Protein AF-F3ZS48-F1 (afdb_monomer)

Organism: NCBI:txid679937

Nearest PDB structures (foldseek):
  3hq1-assembly1_A  TM=7.621E-01  e=1.235E+00  Mycobacterium tuberculosis H37Rv
  4v6a-assembly2_CV  TM=2.538E-01  e=5.075E-01  Thermus thermophilus HB8
  1sr9-assembly1_B  TM=3.326E-01  e=1.724E+00  Mycobacterium tuberculosis
  3hpz-assembly1_A  TM=3.183E-01  e=1.543E+00  Mycobacterium tuberculosis H37Rv
  2nlk-assembly1_A  TM=3.815E-01  e=5.859E+00  Homo sapiens

Solvent-accessible surface area (backbone atoms only — not comparable to full-atom values): 26608 Å² total; per-residue (Å²): 139,86,86,79,87,80,86,82,86,85,83,86,83,85,84,85,84,88,83,88,84,86,86,84,91,86,86,90,88,89,88,87,89,82,90,82,90,82,84,90,77,85,80,76,80,77,82,80,85,49,54,68,51,50,39,62,70,48,62,63,58,47,80,38,43,61,70,60,48,51,56,41,44,73,70,54,50,66,78,43,80,43,97,92,37,45,36,29,44,78,47,71,43,82,75,50,73,37,54,68,74,10,31,37,29,35,40,40,32,31,31,49,76,83,43,80,49,77,50,75,36,70,47,73,68,25,33,52,52,51,54,66,62,35,41,6,34,44,29,40,60,44,76,66,51,57,68,75,53,49,41,63,69,53,76,62,56,49,60,74,70,61,50,72,79,48,57,70,66,74,35,71,75,58,44,56,76,44,36,43,51,33,21,35,37,99,88,65,56,72,40,72,62,48,80,72,58,50,73,46,50,45,80,42,78,75,47,73,56,98,50,22,44,32,29,36,40,27,28,84,85,30,54,26,78,48,65,28,70,42,83,44,59,65,52,59,28,58,46,59,54,53,44,69,31,60,74,60,36,42,73,27,31,57,59,31,46,62,77,44,36,92,78,40,52,74,60,44,40,39,62,61,68,88,53,39,41,78,43,81,44,81,94,43,66,48,76,37,60,87,76,49,30,41,34,34,30,34,38,36,22,38,48,92,76,63,47,76,73,46,69,37,78,45,78,46,66,63,35,40,58,77,70,51,44,56,70,47,45,43,62,41,60,31,70,66,28,28,52,51,51,25,52,52,40,71,77,45,80,57,71,89,50,46,64,59,52,55,50,78,41,30,81,63,53,59,72,39,38,43,35,24,31,60,90,81,57,55,47,44,43,83,41,81,42,84,50,96,94,50,74,41,55,25,45,30,52,53,84,86,54,58,75,89,77,52,40,59,47,31,42,59,62,38,61,42,70,75,49,73,46,79,56,91,41,26,38,38,38,32,36,30,47,43,26,36,53,94,33,81,40,89,76,24,61,50,71,39,58,33,60,70,41,51,81,135

Structure (mmCIF, N/CA/C/O backbone):
data_AF-F3ZS48-F1
#
_entry.id   AF-F3ZS48-F1
#
loop_
_atom_site.group_PDB
_atom_site.id
_atom_site.type_symbol
_atom_site.label_atom_id
_atom_site.label_alt_id
_atom_site.label_comp_id
_atom_site.label_asym_id
_atom_site.label_entity_id
_atom_site.label_seq_id
_atom_site.pdbx_PDB_ins_code
_atom_site.Cartn_x
_atom_site.Cartn_y
_atom_site.Cartn_z
_atom_site.occupancy
_atom_site.B_iso_or_equiv
_atom_site.auth_seq_id
_atom_site.auth_comp_id
_atom_site.auth_asym_id
_atom_site.auth_atom_id
_atom_site.pdbx_PDB_model_num
ATOM 1 N N . MET A 1 1 ? 0.118 19.690 -1.221 1.00 31.53 1 MET A N 1
ATOM 2 C CA . MET A 1 1 ? 0.769 20.758 -2.018 1.00 31.53 1 MET A CA 1
ATOM 3 C C . MET A 1 1 ? 1.796 20.133 -2.959 1.00 31.53 1 MET A C 1
ATOM 5 O O . MET A 1 1 ? 2.860 19.743 -2.507 1.00 31.53 1 MET A O 1
ATOM 9 N N . LYS A 1 2 ? 1.468 19.966 -4.247 1.00 26.34 2 LYS A N 1
ATOM 10 C CA . LYS A 1 2 ? 2.378 19.413 -5.267 1.00 26.34 2 LYS A CA 1
ATOM 11 C C . LYS A 1 2 ? 2.937 20.571 -6.101 1.00 26.34 2 LYS A C 1
ATOM 13 O O . LYS A 1 2 ? 2.201 21.160 -6.886 1.00 26.34 2 LYS A O 1
ATOM 18 N N . ARG A 1 3 ? 4.212 20.924 -5.911 1.00 24.83 3 ARG A N 1
ATOM 19 C CA . ARG A 1 3 ? 4.934 21.870 -6.778 1.00 24.83 3 ARG A CA 1
ATOM 20 C C . ARG A 1 3 ? 5.416 21.110 -8.014 1.00 24.83 3 ARG A C 1
ATOM 22 O O . ARG A 1 3 ? 6.333 20.305 -7.919 1.00 24.83 3 ARG A O 1
ATOM 29 N N . ARG A 1 4 ? 4.766 21.343 -9.156 1.00 27.58 4 ARG A N 1
ATOM 30 C CA . ARG A 1 4 ? 5.258 20.938 -10.478 1.00 27.58 4 ARG A CA 1
ATOM 31 C C . ARG A 1 4 ? 6.190 22.037 -10.983 1.00 27.58 4 ARG A C 1
ATOM 33 O O . ARG A 1 4 ? 5.780 23.191 -11.065 1.00 27.58 4 ARG A O 1
ATOM 40 N N . LEU A 1 5 ? 7.439 21.679 -11.258 1.00 25.98 5 LEU A N 1
ATOM 41 C CA . LEU A 1 5 ? 8.436 22.559 -11.854 1.00 25.98 5 LEU A CA 1
ATOM 42 C C . LEU A 1 5 ? 8.343 22.391 -13.377 1.00 25.98 5 LEU A C 1
ATOM 44 O O . LEU A 1 5 ? 8.798 21.389 -13.918 1.00 25.98 5 LEU A O 1
ATOM 48 N N . SER A 1 6 ? 7.689 23.337 -14.048 1.00 27.84 6 SER A N 1
ATOM 49 C CA . SER A 1 6 ? 7.644 23.411 -15.510 1.00 27.84 6 SER A CA 1
ATOM 50 C C . SER A 1 6 ? 8.806 24.280 -15.987 1.00 27.84 6 SER A C 1
ATOM 52 O O . SER A 1 6 ? 8.853 25.466 -15.667 1.00 27.84 6 SER A O 1
ATOM 54 N N . ILE A 1 7 ? 9.747 23.701 -16.732 1.00 28.42 7 ILE A N 1
ATOM 55 C CA . ILE A 1 7 ? 10.817 24.446 -17.406 1.00 28.42 7 ILE A CA 1
ATOM 56 C C . ILE A 1 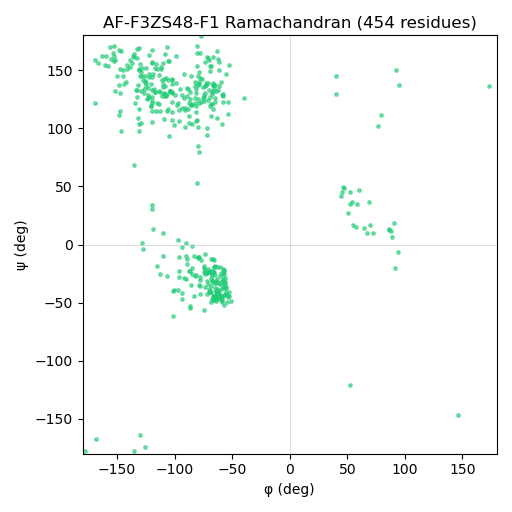7 ? 10.283 24.870 -18.777 1.00 28.42 7 ILE A C 1
ATOM 58 O O . ILE A 1 7 ? 10.029 24.035 -19.641 1.00 28.42 7 ILE A O 1
ATOM 62 N N . LEU A 1 8 ? 10.071 26.176 -18.938 1.00 26.36 8 LEU A N 1
ATOM 63 C CA . LEU A 1 8 ? 9.679 26.837 -20.180 1.00 26.36 8 LEU A CA 1
ATOM 64 C C . LEU A 1 8 ? 10.959 27.310 -20.888 1.00 26.36 8 LEU A C 1
ATOM 66 O O . LEU A 1 8 ? 11.693 28.128 -20.335 1.00 26.36 8 LEU A O 1
ATOM 70 N N . MET A 1 9 ? 11.241 26.792 -22.083 1.00 27.12 9 MET A N 1
ATOM 71 C CA . MET A 1 9 ? 12.363 27.232 -22.922 1.00 27.12 9 MET A CA 1
ATOM 72 C C . MET A 1 9 ? 11.843 28.260 -23.935 1.00 27.12 9 MET A C 1
ATOM 74 O O . MET A 1 9 ? 10.962 27.968 -24.741 1.00 27.12 9 MET A O 1
ATOM 78 N N . LEU A 1 10 ? 12.349 29.487 -23.814 1.00 25.86 10 LEU A N 1
ATOM 79 C CA . LEU A 1 10 ? 11.962 30.681 -24.561 1.00 25.86 10 LEU A CA 1
ATOM 80 C C . LEU A 1 10 ? 12.839 30.787 -25.823 1.00 25.86 10 LEU A C 1
ATOM 82 O O . LEU A 1 10 ? 14.053 30.934 -25.703 1.00 25.86 10 LEU A O 1
ATOM 86 N N . ILE A 1 11 ? 12.249 30.727 -27.021 1.00 28.80 11 ILE A N 1
ATOM 87 C CA . ILE A 1 11 ? 12.956 30.972 -28.290 1.00 28.80 11 ILE A CA 1
ATOM 88 C C . ILE A 1 11 ? 12.606 32.385 -28.769 1.00 28.80 11 ILE A C 1
ATOM 90 O O . ILE A 1 11 ? 11.456 32.675 -29.096 1.00 28.80 11 ILE A O 1
ATOM 94 N N . CYS A 1 12 ? 13.602 33.272 -28.787 1.00 26.92 12 CYS A N 1
ATOM 95 C CA . CYS A 1 12 ? 13.498 34.617 -29.347 1.00 26.92 12 CYS A CA 1
ATOM 96 C C . CYS A 1 12 ? 13.531 34.565 -30.884 1.00 26.92 12 CYS A C 1
ATOM 98 O O . CYS A 1 12 ? 14.473 34.034 -31.468 1.00 26.92 12 CYS A O 1
ATOM 100 N N . VAL A 1 13 ? 12.529 35.166 -31.530 1.00 28.81 13 VAL A N 1
ATOM 101 C CA . VAL A 1 13 ? 12.479 35.405 -32.981 1.00 28.81 13 VAL A CA 1
ATOM 102 C C . VAL A 1 13 ? 13.068 36.787 -33.271 1.00 28.81 13 VAL A C 1
ATOM 104 O O . VAL A 1 13 ? 12.600 37.780 -32.715 1.00 28.81 13 VAL A O 1
ATOM 107 N N . PHE A 1 14 ? 14.061 36.867 -34.160 1.00 29.27 14 PHE A N 1
ATOM 108 C CA . PHE A 1 14 ? 14.454 38.127 -34.793 1.00 29.27 14 PHE A CA 1
ATOM 109 C C . PHE A 1 14 ? 13.614 38.350 -36.056 1.00 29.27 14 PHE A C 1
ATOM 111 O O . PHE A 1 14 ? 13.609 37.531 -36.972 1.00 29.27 14 PHE A O 1
ATOM 118 N N . ILE A 1 15 ? 12.900 39.475 -36.077 1.00 30.69 15 ILE A N 1
ATOM 119 C CA . ILE A 1 15 ? 12.172 40.021 -37.225 1.00 30.69 15 ILE A CA 1
ATOM 120 C C . ILE A 1 15 ? 13.178 40.763 -38.116 1.00 30.69 15 ILE A C 1
ATOM 122 O O . ILE A 1 15 ? 13.921 41.611 -37.624 1.00 30.69 15 ILE A O 1
ATOM 126 N N . SER A 1 16 ? 13.173 40.481 -39.421 1.00 25.00 16 SER A N 1
ATOM 127 C CA . SER A 1 16 ? 13.811 41.315 -40.446 1.00 25.00 16 SER A CA 1
ATOM 128 C C . SER A 1 16 ? 12.728 42.036 -41.252 1.00 25.00 16 SER A C 1
ATOM 130 O O . SER A 1 16 ? 11.781 41.405 -41.722 1.00 25.00 16 SER A O 1
ATOM 132 N N . CYS A 1 17 ? 12.855 43.360 -41.373 1.00 25.91 17 CYS A N 1
ATOM 133 C CA . CYS A 1 17 ? 11.973 44.228 -42.151 1.00 25.91 17 CYS A CA 1
ATOM 134 C C . CYS A 1 17 ? 12.479 44.425 -43.591 1.00 25.91 17 CYS A C 1
ATOM 136 O O . CYS A 1 17 ? 13.673 44.519 -43.854 1.00 25.91 17 CYS A O 1
ATOM 138 N N . SER A 1 18 ? 11.501 44.558 -44.485 1.00 27.47 18 SER A N 1
ATOM 139 C CA . SER A 1 18 ? 11.516 44.875 -45.921 1.00 27.47 18 SER A CA 1
ATOM 140 C C . SER A 1 18 ? 12.287 46.137 -46.356 1.00 27.47 18 SER A C 1
ATOM 142 O O . SER A 1 18 ? 12.237 47.130 -45.627 1.00 27.47 18 SER A O 1
ATOM 144 N N . LYS A 1 19 ? 12.774 46.185 -47.613 1.00 26.86 19 LYS A N 1
ATOM 145 C CA . LYS A 1 19 ? 12.144 46.933 -48.742 1.00 26.86 19 LYS A CA 1
ATOM 146 C C . LYS A 1 19 ? 12.981 46.975 -50.039 1.00 26.86 19 LYS A C 1
ATOM 148 O O . LYS A 1 19 ? 14.171 47.255 -49.990 1.00 26.86 19 LYS A O 1
ATOM 153 N N . ASP A 1 20 ? 12.259 46.760 -51.145 1.00 28.14 20 ASP A N 1
ATOM 154 C CA . ASP A 1 20 ? 12.267 47.362 -52.497 1.00 28.14 20 ASP A CA 1
ATOM 155 C C . ASP A 1 20 ? 13.574 47.727 -53.228 1.00 28.14 20 ASP A C 1
ATOM 157 O O . ASP A 1 20 ? 14.348 48.551 -52.746 1.00 28.14 20 ASP A O 1
ATOM 161 N N . HIS A 1 21 ? 13.689 47.270 -54.489 1.00 29.44 21 HIS A N 1
ATOM 162 C CA . HIS A 1 21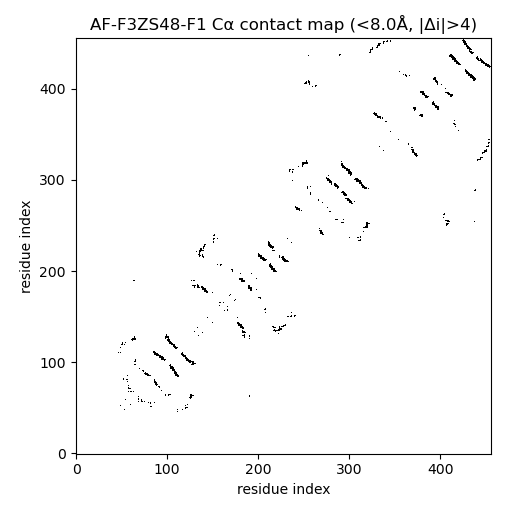 ? 13.753 48.127 -55.696 1.00 29.44 21 HIS A CA 1
ATOM 163 C C . HIS A 1 21 ? 13.623 47.292 -56.993 1.00 29.44 21 HIS A C 1
ATOM 165 O O . HIS A 1 21 ? 14.460 46.433 -57.260 1.00 29.44 21 HIS A O 1
ATOM 171 N N . ASP A 1 22 ? 12.609 47.599 -57.812 1.00 34.22 22 ASP A N 1
ATOM 172 C CA . ASP A 1 22 ? 12.569 47.329 -59.265 1.00 34.22 22 ASP A CA 1
ATOM 173 C C . ASP A 1 22 ? 13.367 48.408 -60.029 1.00 34.22 22 ASP A C 1
ATOM 175 O O . ASP A 1 22 ? 13.604 49.494 -59.481 1.00 34.22 22 ASP A O 1
ATOM 179 N N . PRO A 1 23 ? 13.723 48.183 -61.314 1.00 34.25 23 PRO A N 1
ATOM 180 C CA . PRO A 1 23 ? 13.030 48.967 -62.350 1.00 34.25 23 PRO A CA 1
ATOM 181 C C . PRO A 1 23 ? 12.801 48.304 -63.742 1.00 34.25 23 PRO A C 1
ATOM 183 O O . PRO A 1 23 ? 13.720 47.775 -64.355 1.00 34.25 23 PRO A O 1
ATOM 186 N N . ILE A 1 24 ? 11.577 48.528 -64.265 1.00 26.38 24 ILE A N 1
ATOM 187 C CA . ILE A 1 24 ? 11.198 49.172 -65.562 1.00 26.38 24 ILE A CA 1
ATOM 188 C C . ILE A 1 24 ? 11.275 48.389 -66.913 1.00 26.38 24 ILE A C 1
ATOM 190 O O . ILE A 1 24 ? 12.349 48.167 -67.456 1.00 26.38 24 ILE A O 1
ATOM 194 N N . HIS A 1 25 ? 10.064 48.117 -67.466 1.00 26.23 25 HIS A N 1
ATOM 195 C CA . HIS A 1 25 ? 9.467 48.367 -68.822 1.00 26.23 25 HIS A CA 1
ATOM 196 C C . HIS A 1 25 ? 10.307 48.182 -70.128 1.00 26.23 25 HIS A C 1
ATOM 198 O O . HIS A 1 25 ? 11.458 48.577 -70.175 1.00 26.23 25 HIS A O 1
ATOM 204 N N . THR A 1 26 ? 9.842 47.722 -71.316 1.00 26.08 26 THR A N 1
ATOM 205 C CA . THR A 1 26 ? 8.535 47.692 -72.052 1.00 26.08 26 THR A CA 1
ATOM 206 C C . THR A 1 26 ? 8.706 46.920 -73.418 1.00 26.08 26 THR A C 1
ATOM 208 O O . THR A 1 26 ? 9.809 46.430 -73.639 1.00 26.08 26 THR A O 1
ATOM 211 N N . PRO A 1 27 ? 7.707 46.759 -74.342 1.00 39.06 27 PRO A N 1
ATOM 212 C CA . PRO A 1 27 ? 7.374 45.464 -74.988 1.00 39.06 27 PRO A CA 1
ATOM 213 C C . PRO A 1 27 ? 7.248 45.476 -76.557 1.00 39.06 27 PRO A C 1
ATOM 215 O O . PRO A 1 27 ? 7.581 46.478 -77.184 1.00 39.06 27 PRO A O 1
ATOM 218 N N . ILE A 1 28 ? 6.624 44.410 -77.133 1.00 28.05 28 ILE A N 1
ATOM 219 C CA . ILE A 1 28 ? 5.876 44.298 -78.443 1.00 28.05 28 ILE A CA 1
ATOM 220 C C . ILE A 1 28 ? 6.724 43.839 -79.679 1.00 28.05 28 ILE A C 1
ATOM 222 O O . ILE A 1 28 ? 7.904 44.177 -79.678 1.00 28.05 28 ILE A O 1
ATOM 226 N N . PRO A 1 29 ? 6.221 43.134 -80.755 1.00 29.88 29 PRO A N 1
ATOM 227 C CA . PRO A 1 29 ? 4.851 42.694 -81.152 1.00 29.88 29 PRO A CA 1
ATOM 228 C C . PRO A 1 29 ? 4.631 41.210 -81.576 1.00 29.88 29 PRO A C 1
ATOM 230 O O . PRO A 1 29 ? 5.551 40.459 -81.882 1.00 29.88 29 PRO A O 1
ATOM 233 N N . GLN A 1 30 ? 3.338 40.868 -81.694 1.00 27.50 30 GLN A N 1
ATOM 234 C CA . GLN A 1 30 ? 2.703 39.682 -82.303 1.00 27.50 30 GLN A CA 1
ATOM 235 C C . GLN A 1 30 ? 2.786 39.628 -83.848 1.00 27.50 30 GLN A C 1
ATOM 237 O O . GLN A 1 30 ? 2.848 40.678 -84.490 1.00 27.50 30 GLN A O 1
ATOM 242 N N . SER A 1 31 ? 2.604 38.433 -84.444 1.00 26.00 31 SER A N 1
ATOM 243 C CA . SER A 1 31 ? 1.824 38.211 -85.691 1.00 26.00 31 SER A CA 1
ATOM 244 C C . SER A 1 31 ? 1.560 36.711 -85.995 1.00 26.00 31 SER A C 1
ATOM 246 O O . SER A 1 31 ? 2.254 35.873 -85.424 1.00 26.00 31 SER A O 1
ATOM 248 N N . PRO A 1 32 ? 0.539 36.362 -86.819 1.00 29.98 32 PRO A N 1
ATOM 249 C CA . PRO A 1 32 ? -0.437 35.299 -86.511 1.00 29.98 32 PRO A CA 1
ATOM 250 C C . PRO A 1 32 ? -0.608 34.187 -87.581 1.00 29.98 32 PRO A C 1
ATOM 252 O O . PRO A 1 32 ? -0.024 34.258 -88.662 1.00 29.98 32 PRO A O 1
ATOM 255 N N . SER A 1 33 ? -1.586 33.297 -87.320 1.00 24.64 33 SER A N 1
ATOM 256 C CA . SER A 1 33 ? -2.347 32.391 -88.231 1.00 24.64 33 SER A CA 1
ATOM 257 C C . SER A 1 33 ? -1.782 30.958 -88.352 1.00 24.64 33 SER A C 1
ATOM 259 O O . SER A 1 33 ? -0.576 30.799 -88.458 1.00 24.64 33 SER A O 1
ATOM 261 N N . GLN A 1 34 ? -2.552 29.862 -88.343 1.00 25.12 34 GLN A N 1
ATOM 262 C CA . GLN A 1 34 ? -3.955 29.644 -88.729 1.00 25.12 34 GLN A CA 1
ATOM 263 C C . GLN A 1 34 ? -4.637 28.554 -87.876 1.00 25.12 34 GLN A C 1
ATOM 265 O O . GLN A 1 34 ? -3.992 27.609 -87.427 1.00 25.12 34 GLN A O 1
ATOM 270 N N . GLU A 1 35 ? -5.952 28.704 -87.712 1.00 27.56 35 GLU A N 1
ATOM 271 C CA . GLU A 1 35 ? -6.908 27.680 -87.279 1.00 27.56 35 GLU A CA 1
ATOM 272 C C . GLU A 1 35 ? -7.042 26.564 -88.328 1.00 27.56 35 GLU A C 1
ATOM 274 O O . GLU A 1 35 ? -7.220 26.851 -89.511 1.00 27.56 35 GLU A O 1
ATOM 279 N N . GLU A 1 36 ? -7.078 25.312 -87.873 1.00 28.39 36 GLU A N 1
ATOM 280 C CA . GLU A 1 36 ? -7.931 24.275 -88.459 1.00 28.39 36 GLU A CA 1
ATOM 281 C C . GLU A 1 36 ? -8.664 23.568 -87.309 1.00 28.39 36 GLU A C 1
ATOM 283 O O . GLU A 1 36 ? -8.069 22.857 -86.498 1.00 28.39 36 GLU A O 1
ATOM 288 N N . GLU A 1 37 ? -9.970 23.821 -87.211 1.00 26.80 37 GLU A N 1
ATOM 289 C CA . GLU A 1 37 ? -10.908 23.087 -86.363 1.00 26.80 37 GLU A CA 1
ATOM 290 C C . GLU A 1 37 ? -11.211 21.702 -86.957 1.00 26.80 37 GLU A C 1
ATOM 292 O O . GLU A 1 37 ? -11.634 21.592 -88.109 1.00 26.80 37 GLU A O 1
ATOM 297 N N . ASN A 1 38 ? -11.110 20.653 -86.133 1.00 27.66 38 ASN A N 1
ATOM 298 C CA . ASN A 1 38 ? -12.125 19.592 -86.029 1.00 27.66 38 ASN A CA 1
ATOM 299 C C . ASN A 1 38 ? -11.884 18.718 -84.770 1.00 27.66 38 ASN A C 1
ATOM 301 O O . ASN A 1 38 ? -10.781 18.722 -84.226 1.00 27.66 38 ASN A O 1
ATOM 305 N N . PRO A 1 39 ? -12.906 18.026 -84.225 1.00 38.41 39 PRO A N 1
ATOM 306 C CA . PRO A 1 39 ? -13.271 18.163 -82.818 1.00 38.41 39 PRO A CA 1
ATOM 307 C C . PRO A 1 39 ? -13.174 16.853 -82.008 1.00 38.41 39 PRO A C 1
ATOM 309 O O . PRO A 1 39 ? -13.149 15.753 -82.550 1.00 38.41 39 PRO A O 1
ATOM 312 N N . HIS A 1 40 ? -13.252 17.012 -80.683 1.00 30.30 40 HIS A N 1
ATOM 313 C CA . HIS A 1 40 ? -13.542 16.002 -79.650 1.00 30.30 40 HIS A CA 1
ATOM 314 C C . HIS A 1 40 ? -12.449 14.999 -79.229 1.00 30.30 40 HIS A C 1
ATOM 316 O O . HIS A 1 40 ? -12.337 13.901 -79.761 1.00 30.30 40 HIS A O 1
ATOM 322 N N . ALA A 1 41 ? -11.839 15.288 -78.074 1.00 30.17 41 ALA A N 1
ATOM 323 C CA . ALA A 1 41 ? -11.806 14.368 -76.931 1.00 30.17 41 ALA A CA 1
ATOM 324 C C . ALA A 1 41 ? -11.700 15.197 -75.629 1.00 30.17 41 ALA A C 1
ATOM 326 O O . ALA A 1 41 ? -10.886 16.120 -75.582 1.00 30.17 41 ALA A O 1
ATOM 327 N N . PRO A 1 42 ? -12.505 14.944 -74.579 1.00 33.38 42 PRO A N 1
ATOM 328 C CA . PRO A 1 42 ? -12.280 15.576 -73.288 1.00 33.38 42 PRO A CA 1
ATOM 329 C C . PRO A 1 42 ? -10.993 15.005 -72.689 1.00 33.38 42 PRO A C 1
ATOM 331 O O . PRO A 1 42 ? -10.902 13.803 -72.445 1.00 33.38 42 PRO A O 1
ATOM 334 N N . ASN A 1 43 ? -10.012 15.879 -72.462 1.00 31.08 43 ASN A N 1
ATOM 335 C CA . ASN A 1 43 ? -8.830 15.593 -71.658 1.00 31.08 43 ASN A CA 1
ATOM 336 C C . ASN A 1 43 ? -9.299 15.085 -70.283 1.00 31.08 43 ASN A C 1
ATOM 338 O O . ASN A 1 43 ? -9.903 15.836 -69.517 1.00 31.08 43 ASN A O 1
ATOM 342 N N . GLN A 1 44 ? -9.059 13.810 -69.978 1.00 37.22 44 GLN A N 1
ATOM 343 C CA . GLN A 1 44 ? -9.117 13.331 -68.603 1.00 37.22 44 GLN A CA 1
ATOM 344 C C . GLN A 1 44 ? -7.931 13.964 -67.872 1.00 37.22 44 GLN A C 1
ATOM 346 O O . GLN A 1 44 ? -6.787 13.632 -68.168 1.00 37.22 44 GLN A O 1
ATOM 351 N N . GLU A 1 45 ? -8.190 14.890 -66.947 1.00 44.47 45 GLU A N 1
ATOM 352 C CA . GLU A 1 45 ? -7.182 15.317 -65.976 1.00 44.47 45 GLU A CA 1
ATOM 353 C C . GLU A 1 45 ? -6.739 14.078 -65.185 1.00 44.47 45 GLU A C 1
ATOM 355 O O . GLU A 1 45 ? -7.470 13.560 -64.337 1.00 44.47 45 GLU A O 1
ATOM 360 N N . THR A 1 46 ? -5.557 13.554 -65.498 1.00 54.28 46 THR A N 1
ATOM 361 C CA . THR A 1 46 ? -4.881 12.554 -64.675 1.00 54.28 46 THR A CA 1
ATOM 362 C C . THR A 1 46 ? -4.562 13.201 -63.333 1.00 54.28 46 THR A C 1
ATOM 364 O O . THR A 1 46 ? -3.732 14.104 -63.253 1.00 54.28 46 THR A O 1
ATOM 367 N N . VAL A 1 47 ? -5.266 12.784 -62.278 1.00 75.44 47 VAL A N 1
ATOM 368 C CA . VAL A 1 47 ? -5.003 13.238 -60.908 1.00 75.44 47 VAL A CA 1
ATOM 369 C C . VAL A 1 47 ? -3.692 12.601 -60.447 1.00 75.44 47 VAL A C 1
ATOM 371 O O . VAL A 1 47 ? -3.691 11.469 -59.976 1.00 75.44 47 VAL A O 1
ATOM 374 N N . GLU A 1 48 ? -2.590 13.327 -60.615 1.00 85.44 48 GLU A N 1
ATOM 375 C CA . GLU A 1 48 ? -1.244 12.914 -60.202 1.00 85.44 48 GLU A CA 1
ATOM 376 C C . GLU A 1 48 ? -1.159 12.817 -58.672 1.00 85.44 48 GLU A C 1
ATOM 378 O O . GLU A 1 48 ? -1.662 13.692 -57.954 1.00 85.44 48 GLU A O 1
ATOM 383 N N . VAL A 1 49 ? -0.560 11.745 -58.156 1.00 91.56 49 VAL A N 1
ATOM 384 C CA . VAL A 1 49 ? -0.293 11.552 -56.724 1.00 91.56 49 VAL A CA 1
ATOM 385 C C . VAL A 1 49 ? 1.137 12.017 -56.458 1.00 91.56 49 VAL A C 1
ATOM 387 O O . VAL A 1 49 ? 2.027 11.687 -57.221 1.00 91.56 49 VAL A O 1
ATOM 390 N N . THR A 1 50 ? 1.391 12.801 -55.408 1.00 94.00 50 THR A N 1
ATOM 391 C CA . THR A 1 50 ? 2.750 13.312 -55.126 1.00 94.00 50 THR A CA 1
ATOM 392 C C . THR A 1 50 ? 3.391 12.640 -53.908 1.00 94.00 50 THR A C 1
ATOM 394 O O . THR A 1 50 ? 2.703 12.068 -53.056 1.00 94.00 50 THR A O 1
ATOM 397 N N . SER A 1 51 ? 4.715 12.774 -53.745 1.00 92.31 51 SER A N 1
ATOM 398 C CA . SER A 1 51 ? 5.408 12.339 -52.516 1.00 92.31 51 SER A CA 1
ATOM 399 C C . SER A 1 51 ? 4.868 13.026 -51.254 1.00 92.31 51 SER A C 1
ATOM 401 O O . SER A 1 51 ? 4.890 12.437 -50.173 1.00 92.31 51 SER A O 1
ATOM 403 N N . GLU A 1 52 ? 4.356 14.256 -51.362 1.00 93.44 52 GLU A N 1
ATOM 404 C CA . GLU A 1 52 ? 3.718 14.977 -50.250 1.00 93.44 52 GLU A CA 1
ATOM 405 C C . GLU A 1 52 ? 2.372 14.343 -49.874 1.00 93.44 52 GLU A C 1
ATOM 407 O O . GLU A 1 52 ? 2.084 14.164 -48.688 1.00 93.44 52 GLU A O 1
ATOM 412 N N . ASP A 1 53 ? 1.578 13.925 -50.869 1.00 94.94 53 ASP A N 1
ATOM 413 C CA . ASP A 1 53 ? 0.345 13.166 -50.640 1.00 94.94 53 ASP A CA 1
ATOM 414 C C . ASP A 1 53 ? 0.639 11.835 -49.943 1.00 94.94 53 ASP A C 1
ATOM 416 O O . ASP A 1 53 ? -0.041 11.476 -48.981 1.00 94.94 53 ASP A O 1
ATOM 420 N N . MET A 1 54 ? 1.670 11.111 -50.387 1.00 96.06 54 MET A N 1
ATOM 421 C CA . MET A 1 54 ? 2.053 9.833 -49.782 1.00 96.06 54 MET A CA 1
ATOM 422 C C . MET A 1 54 ? 2.627 10.007 -48.373 1.00 96.06 54 MET A C 1
ATOM 424 O O . MET A 1 54 ? 2.254 9.258 -47.469 1.00 96.06 54 MET A O 1
ATOM 428 N N . SER A 1 55 ? 3.450 11.034 -48.143 1.00 94.81 55 SER A N 1
ATOM 429 C CA . SER A 1 55 ? 3.981 11.353 -46.809 1.00 94.81 55 SER A CA 1
ATOM 430 C C . SER A 1 55 ? 2.852 11.631 -45.812 1.00 94.81 55 SER A C 1
ATOM 432 O O . SER A 1 55 ? 2.857 11.100 -44.699 1.00 94.81 55 SER A O 1
ATOM 434 N N . ALA A 1 56 ? 1.841 12.405 -46.224 1.00 95.31 56 ALA A N 1
ATOM 435 C CA . ALA A 1 56 ? 0.662 12.683 -45.409 1.00 95.31 56 ALA A CA 1
ATOM 436 C C . ALA A 1 56 ? -0.247 11.449 -45.245 1.00 95.31 56 ALA A C 1
ATOM 438 O O . ALA A 1 56 ? -0.773 11.213 -44.158 1.00 95.31 56 ALA A O 1
ATOM 439 N N . TYR A 1 57 ? -0.415 10.632 -46.289 1.00 96.50 57 TYR A N 1
ATOM 440 C CA . TYR A 1 57 ? -1.215 9.405 -46.239 1.00 96.50 57 TYR A CA 1
ATOM 441 C C . TYR A 1 57 ? -0.652 8.387 -45.231 1.00 96.50 57 TYR A C 1
ATOM 443 O O . TYR A 1 57 ? -1.404 7.841 -44.410 1.00 96.50 57 TYR A O 1
ATOM 451 N N . PHE A 1 58 ? 0.666 8.165 -45.261 1.00 96.31 58 PHE A N 1
ATOM 452 C CA . PHE A 1 58 ? 1.365 7.253 -44.352 1.00 96.31 58 PHE A CA 1
ATOM 453 C C . PHE A 1 58 ? 1.630 7.850 -42.965 1.00 96.31 58 PHE A C 1
ATOM 455 O O . PHE A 1 58 ? 1.942 7.094 -42.047 1.00 96.31 58 PHE A O 1
ATOM 462 N N . LEU A 1 59 ? 1.439 9.164 -42.789 1.00 93.38 59 LEU A N 1
ATOM 463 C CA . LEU A 1 59 ? 1.752 9.904 -41.560 1.00 93.38 59 LEU A CA 1
ATOM 464 C C . LEU A 1 59 ? 3.239 9.809 -41.199 1.00 93.38 59 LEU A C 1
ATOM 466 O O . LEU A 1 59 ? 3.598 9.516 -40.058 1.00 93.38 59 LEU A O 1
ATOM 470 N N . PHE A 1 60 ? 4.111 10.022 -42.183 1.00 94.00 60 PHE A N 1
ATOM 471 C CA . PHE A 1 60 ? 5.545 9.996 -41.938 1.00 94.00 60 PHE A CA 1
ATOM 472 C C . PHE A 1 60 ? 5.994 11.144 -41.034 1.00 94.00 60 PHE A C 1
ATOM 474 O O . PHE A 1 60 ? 5.680 12.311 -41.259 1.00 94.00 60 PHE A O 1
ATOM 481 N N . ASP A 1 61 ? 6.786 10.782 -40.030 1.00 86.88 61 ASP A N 1
ATOM 482 C CA . ASP A 1 61 ? 7.506 11.695 -39.155 1.00 86.88 61 ASP A CA 1
ATOM 483 C C . ASP A 1 61 ? 8.993 11.582 -39.496 1.00 86.88 61 ASP A C 1
ATOM 485 O O . ASP A 1 61 ? 9.637 10.574 -39.199 1.00 86.88 61 ASP A O 1
ATOM 489 N N . THR A 1 62 ? 9.538 12.610 -40.146 1.00 87.00 62 THR A N 1
ATOM 490 C CA . THR A 1 62 ? 10.937 12.631 -40.597 1.00 87.00 62 THR A CA 1
ATOM 491 C C . THR A 1 62 ? 11.937 12.659 -39.440 1.00 87.00 62 THR A C 1
ATOM 493 O O . THR A 1 62 ? 13.115 12.380 -39.639 1.00 87.00 62 THR A O 1
ATOM 496 N N . SER A 1 63 ? 11.492 12.910 -38.203 1.00 78.06 63 SER A N 1
ATOM 497 C CA . SER A 1 63 ? 12.337 12.732 -37.017 1.00 78.06 63 SER A CA 1
ATOM 498 C C . SER A 1 63 ? 12.569 11.258 -36.648 1.00 78.06 63 SER A C 1
ATOM 500 O O . SER A 1 63 ? 13.367 10.968 -35.755 1.00 78.06 63 SER A O 1
ATOM 502 N N . LYS A 1 64 ? 11.879 10.313 -37.303 1.00 82.38 64 LYS A N 1
ATOM 503 C CA . LYS A 1 64 ? 12.013 8.864 -37.090 1.00 82.38 64 LYS A CA 1
ATOM 504 C C . LYS A 1 64 ? 12.923 8.220 -38.136 1.00 82.38 64 LYS A C 1
ATOM 506 O O . LYS A 1 64 ? 13.200 8.796 -39.187 1.00 82.38 64 LYS A O 1
ATOM 511 N N . SER A 1 65 ? 13.396 7.010 -37.832 1.00 82.81 65 SER A N 1
ATOM 512 C CA . SER A 1 65 ? 14.227 6.226 -38.750 1.00 82.81 65 SER A CA 1
ATOM 513 C C . SER A 1 65 ? 13.423 5.720 -39.949 1.00 82.81 65 SER A C 1
ATOM 515 O O . SER A 1 65 ? 12.199 5.568 -39.887 1.00 82.81 65 SER A O 1
ATOM 517 N N . ILE A 1 66 ? 14.135 5.390 -41.028 1.00 89.31 66 ILE A N 1
ATOM 518 C CA . ILE A 1 66 ? 13.546 4.787 -42.230 1.00 89.31 66 ILE A CA 1
ATOM 519 C C . ILE A 1 66 ? 12.788 3.503 -41.879 1.00 89.31 66 ILE A C 1
ATOM 521 O O . ILE A 1 66 ? 11.654 3.336 -42.310 1.00 89.31 66 ILE A O 1
ATOM 525 N N . ALA A 1 67 ? 13.347 2.637 -41.028 1.00 85.50 67 ALA A N 1
ATOM 526 C CA . ALA A 1 67 ? 12.693 1.394 -40.615 1.00 85.50 67 ALA A CA 1
ATOM 527 C C . ALA A 1 67 ? 11.288 1.614 -40.013 1.00 85.50 67 ALA A C 1
ATOM 529 O O . ALA A 1 67 ? 10.356 0.880 -40.341 1.00 85.50 67 ALA A O 1
ATOM 530 N N . VAL A 1 68 ? 11.113 2.654 -39.184 1.00 84.62 68 VAL A N 1
ATOM 531 C CA . VAL A 1 68 ? 9.803 3.020 -38.610 1.00 84.62 68 VAL A CA 1
ATOM 532 C C . VAL A 1 68 ? 8.839 3.481 -39.702 1.00 84.62 68 VAL A C 1
ATOM 534 O O . VAL A 1 68 ? 7.681 3.067 -39.721 1.00 84.62 68 VAL A O 1
ATOM 537 N N . ALA A 1 69 ? 9.315 4.311 -40.632 1.00 90.00 69 ALA A N 1
ATOM 538 C CA . ALA A 1 69 ? 8.512 4.778 -41.757 1.00 90.00 69 ALA A CA 1
ATOM 539 C C . ALA A 1 69 ? 8.067 3.614 -42.661 1.00 90.00 69 ALA A C 1
ATOM 541 O O . ALA A 1 69 ? 6.903 3.537 -43.049 1.00 90.00 69 ALA A O 1
ATOM 542 N N . LEU A 1 70 ? 8.956 2.660 -42.942 1.00 93.00 70 LEU A N 1
ATOM 543 C CA . LEU A 1 70 ? 8.649 1.494 -43.768 1.00 93.00 70 LEU A CA 1
ATOM 544 C C . LEU A 1 70 ? 7.606 0.571 -43.126 1.00 93.00 70 LEU A C 1
ATOM 546 O O . LEU A 1 70 ? 6.666 0.152 -43.804 1.00 93.00 70 LEU A O 1
ATOM 550 N N . ASP A 1 71 ? 7.726 0.285 -41.828 1.00 89.25 71 ASP A N 1
ATOM 551 C CA . ASP A 1 71 ? 6.731 -0.499 -41.084 1.00 89.25 71 ASP A CA 1
ATOM 552 C C . ASP A 1 71 ? 5.347 0.180 -41.104 1.00 89.25 71 ASP A C 1
ATOM 554 O O . ASP A 1 71 ? 4.329 -0.452 -41.406 1.00 89.25 71 ASP A O 1
ATOM 558 N N . GLN A 1 72 ? 5.314 1.497 -40.883 1.00 92.25 72 GLN A N 1
ATOM 559 C CA . GLN A 1 72 ? 4.096 2.304 -40.957 1.00 92.25 72 GLN A CA 1
ATOM 560 C C . GLN A 1 72 ? 3.463 2.269 -42.362 1.00 92.25 72 GLN A C 1
ATOM 562 O O . GLN A 1 72 ? 2.241 2.116 -42.496 1.00 92.25 72 GLN A O 1
ATOM 567 N N . ALA A 1 73 ? 4.282 2.368 -43.414 1.00 93.88 73 ALA A N 1
ATOM 568 C CA . ALA A 1 73 ? 3.826 2.323 -44.800 1.00 93.88 73 ALA A CA 1
ATOM 569 C C . ALA A 1 73 ? 3.200 0.968 -45.160 1.00 93.88 73 ALA A C 1
ATOM 571 O O . ALA A 1 73 ? 2.159 0.918 -45.812 1.00 93.88 73 ALA A O 1
ATOM 572 N N . GLN A 1 74 ? 3.778 -0.140 -44.682 1.00 92.06 74 GLN A N 1
ATOM 573 C CA . GLN A 1 74 ? 3.236 -1.482 -44.923 1.00 92.06 74 GLN A CA 1
ATOM 574 C C . GLN A 1 74 ? 1.889 -1.726 -44.223 1.00 92.06 74 GLN A C 1
ATOM 576 O O . GLN A 1 74 ? 1.049 -2.476 -44.736 1.00 92.06 74 GLN A O 1
ATOM 581 N N . LYS A 1 75 ? 1.669 -1.099 -43.061 1.00 93.00 75 LYS A N 1
ATOM 582 C CA . LYS A 1 75 ? 0.448 -1.252 -42.252 1.00 93.00 75 LYS A CA 1
ATO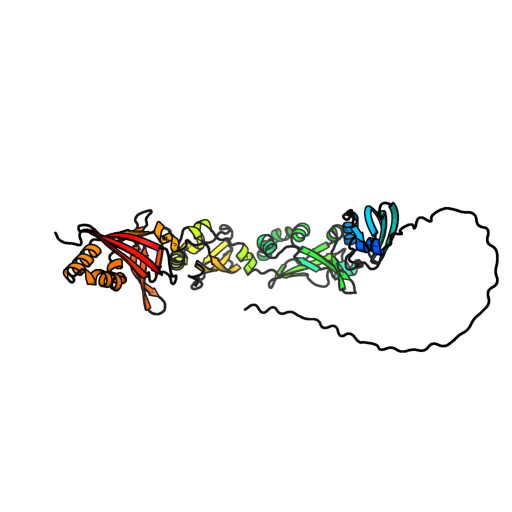M 583 C C . LYS A 1 75 ? -0.716 -0.377 -42.726 1.00 93.00 75 LYS A C 1
ATOM 585 O O . LYS A 1 75 ? -1.873 -0.748 -42.533 1.00 93.00 75 LYS A O 1
ATOM 590 N N . THR A 1 76 ? -0.440 0.759 -43.363 1.00 92.25 76 THR A N 1
ATOM 591 C CA . THR A 1 76 ? -1.467 1.752 -43.716 1.00 92.25 76 THR A CA 1
ATOM 592 C C . THR A 1 76 ? -2.118 1.455 -45.073 1.00 92.25 76 THR A C 1
ATOM 594 O O . THR A 1 76 ? -1.545 1.735 -46.124 1.00 92.25 76 THR A O 1
ATOM 597 N N . LYS A 1 77 ? -3.352 0.931 -45.068 1.00 93.75 77 LYS A N 1
ATOM 598 C CA . LYS A 1 77 ? -4.089 0.528 -46.295 1.00 93.75 77 LYS A CA 1
ATOM 599 C C . LYS A 1 77 ? -5.506 1.102 -46.420 1.00 93.75 77 LYS A C 1
ATOM 601 O O . LYS A 1 77 ? -6.252 0.766 -47.337 1.00 93.75 77 LYS A O 1
ATOM 606 N N . GLU A 1 78 ? -5.911 1.914 -45.456 1.00 94.56 78 GLU A N 1
ATOM 607 C CA . GLU A 1 78 ? -7.264 2.462 -45.365 1.00 94.56 78 GLU A CA 1
ATOM 608 C C . GLU A 1 78 ? -7.488 3.641 -46.322 1.00 94.56 78 GLU A C 1
ATOM 610 O O . GLU A 1 78 ? -6.579 4.420 -46.590 1.00 94.56 78 GLU A O 1
ATOM 615 N N . LEU A 1 79 ? -8.717 3.803 -46.822 1.00 94.94 79 LEU A N 1
ATOM 616 C CA . LEU A 1 79 ? -9.086 4.951 -47.652 1.00 94.94 79 LEU A CA 1
ATOM 617 C C . LEU A 1 79 ? -9.008 6.248 -46.826 1.00 94.94 79 LEU A C 1
ATOM 619 O O . LEU A 1 79 ? -9.728 6.393 -45.837 1.00 94.94 79 LEU A O 1
ATOM 623 N N . LYS A 1 80 ? -8.203 7.218 -47.267 1.00 95.88 80 LYS A N 1
ATOM 624 C CA . LYS A 1 80 ? -8.035 8.525 -46.612 1.00 95.88 80 LYS A CA 1
ATOM 625 C C . LYS A 1 80 ? -8.307 9.679 -47.565 1.00 95.88 80 LYS A C 1
ATOM 627 O O . LYS A 1 80 ? -8.095 9.578 -48.771 1.00 95.88 80 LYS A O 1
ATOM 632 N N . LEU A 1 81 ? -8.755 10.802 -47.006 1.00 94.06 81 LEU A N 1
ATOM 633 C CA . LEU A 1 81 ? -8.853 12.072 -47.720 1.00 94.06 81 LEU A CA 1
ATOM 634 C C . LEU A 1 81 ? -7.598 12.904 -47.430 1.00 94.06 81 LEU A C 1
ATOM 636 O O . LEU A 1 81 ? -7.466 13.446 -46.337 1.00 94.06 81 LEU A O 1
ATOM 640 N N . ILE A 1 82 ? -6.700 13.011 -48.407 1.00 94.94 82 ILE A N 1
ATOM 641 C CA . ILE A 1 82 ? -5.422 13.731 -48.311 1.00 94.94 82 ILE A CA 1
ATOM 642 C C . ILE A 1 82 ? -5.390 14.784 -49.412 1.00 94.94 82 ILE A C 1
ATOM 644 O O . ILE A 1 82 ? -5.668 14.465 -50.560 1.00 94.94 82 ILE A O 1
ATOM 648 N N . HIS A 1 83 ? -5.146 16.051 -49.072 1.00 91.75 83 HIS A N 1
ATOM 649 C CA . HIS A 1 83 ? -5.121 17.167 -50.034 1.00 91.75 83 HIS A CA 1
ATOM 650 C C . HIS A 1 83 ? -6.291 17.167 -51.048 1.00 91.75 83 HIS A C 1
ATOM 652 O O . HIS A 1 83 ? -6.114 17.439 -52.232 1.00 91.75 83 HIS A O 1
ATOM 658 N N . LYS A 1 84 ? -7.516 16.873 -50.575 1.00 90.12 84 LYS A N 1
ATOM 659 C CA . LYS A 1 84 ? -8.760 16.742 -51.375 1.00 90.12 84 LYS A CA 1
ATOM 660 C C . LYS A 1 84 ? -8.802 15.547 -52.349 1.00 90.12 84 LYS A C 1
ATOM 662 O O . LYS A 1 84 ? -9.749 15.438 -53.124 1.00 90.12 84 LYS A O 1
ATOM 667 N N . LYS A 1 85 ? -7.845 14.624 -52.268 1.00 93.50 85 LYS A N 1
ATOM 668 C CA . LYS A 1 85 ? -7.789 13.358 -53.008 1.00 93.50 85 LYS A CA 1
ATOM 669 C C . LYS A 1 85 ? -8.215 12.210 -52.090 1.00 93.50 85 LYS A C 1
ATOM 671 O O . LYS A 1 85 ? -7.750 12.109 -50.955 1.00 93.50 85 LYS A O 1
ATOM 676 N N . LYS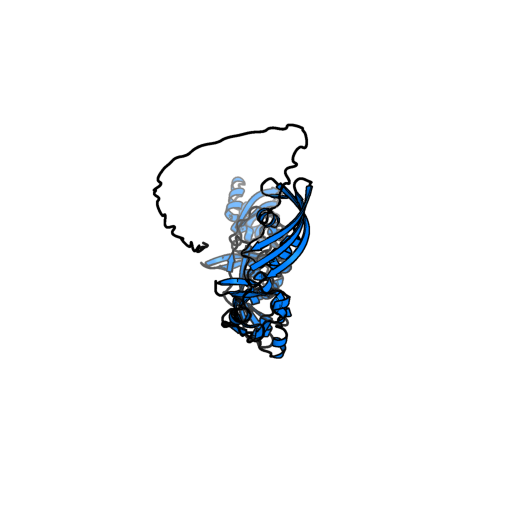 A 1 86 ? -9.119 11.344 -52.552 1.00 95.19 86 LYS A N 1
ATOM 677 C CA . LYS A 1 86 ? -9.465 10.090 -51.865 1.00 95.19 86 LYS A CA 1
ATOM 678 C C . LYS A 1 86 ? -8.463 9.022 -52.283 1.00 95.19 86 LYS A C 1
ATOM 680 O O . LYS A 1 86 ? -8.554 8.530 -53.402 1.00 95.19 86 LYS A O 1
ATOM 685 N N . ILE A 1 87 ? -7.521 8.700 -51.407 1.00 96.88 87 ILE A N 1
ATOM 686 C CA . ILE A 1 87 ? -6.405 7.794 -51.685 1.00 96.88 87 ILE A CA 1
ATOM 687 C C . ILE A 1 87 ? -6.598 6.499 -50.899 1.00 96.88 87 ILE A C 1
ATOM 689 O O . ILE A 1 87 ? -6.928 6.543 -49.716 1.00 96.88 87 ILE A O 1
ATOM 693 N N . GLN A 1 88 ? -6.376 5.356 -51.542 1.00 96.38 88 GLN A N 1
ATOM 694 C CA . GLN A 1 88 ? -6.281 4.047 -50.900 1.00 96.38 88 GLN A CA 1
ATOM 695 C C . GLN A 1 88 ? -5.075 3.297 -51.456 1.00 96.38 88 GLN A C 1
ATOM 697 O O . GLN A 1 88 ? -5.002 3.050 -52.656 1.00 96.38 88 GLN A O 1
ATOM 702 N N . VAL A 1 89 ? -4.149 2.906 -50.586 1.00 96.62 89 VAL A N 1
ATOM 703 C CA . VAL A 1 89 ? -2.962 2.131 -50.963 1.00 96.62 89 VAL A CA 1
ATOM 704 C C . VAL A 1 89 ? -3.228 0.638 -50.791 1.00 96.62 89 VAL A C 1
ATOM 706 O O . VAL A 1 89 ? -3.636 0.184 -49.723 1.00 96.62 89 VAL A O 1
ATOM 709 N N . ASN A 1 90 ? -2.953 -0.131 -51.841 1.00 93.25 90 ASN A N 1
ATOM 710 C CA . ASN A 1 90 ? -3.143 -1.580 -51.882 1.00 93.25 90 ASN A CA 1
ATOM 711 C C . ASN A 1 90 ? -1.824 -2.333 -51.666 1.00 93.25 90 ASN A C 1
ATOM 713 O O . ASN A 1 90 ? -1.796 -3.364 -50.984 1.00 93.25 90 ASN A O 1
ATOM 717 N N . LYS A 1 91 ? -0.727 -1.818 -52.235 1.00 95.50 91 LYS A N 1
ATOM 718 C CA . LYS A 1 91 ? 0.599 -2.439 -52.184 1.00 95.50 91 LYS A CA 1
ATOM 719 C C . LYS A 1 91 ? 1.682 -1.373 -52.042 1.00 95.50 91 LYS A C 1
ATOM 721 O O . LYS A 1 91 ? 1.614 -0.331 -52.683 1.00 95.50 91 LYS A O 1
ATOM 726 N N . VAL A 1 92 ? 2.681 -1.679 -51.220 1.00 96.38 92 VAL A N 1
ATOM 727 C CA . VAL A 1 92 ? 3.901 -0.889 -51.034 1.00 96.38 92 VAL A CA 1
ATOM 728 C C . VAL A 1 92 ? 5.085 -1.835 -51.176 1.00 96.38 92 VAL A C 1
ATOM 730 O O . VAL A 1 92 ? 5.084 -2.909 -50.569 1.00 96.38 92 VAL A O 1
ATOM 733 N N . GLN A 1 93 ? 6.081 -1.454 -51.968 1.00 95.88 93 GLN A N 1
ATOM 734 C CA . GLN A 1 93 ? 7.327 -2.196 -52.128 1.00 95.88 93 GLN A CA 1
ATOM 735 C C . GLN A 1 93 ? 8.515 -1.243 -52.012 1.00 95.88 93 GLN A C 1
ATOM 737 O O . GLN A 1 93 ? 8.528 -0.183 -52.623 1.00 95.88 93 GLN A O 1
ATOM 742 N N . VAL A 1 94 ? 9.522 -1.625 -51.227 1.00 95.81 94 VAL A N 1
ATOM 743 C CA . VAL A 1 94 ? 10.756 -0.841 -51.088 1.00 95.81 94 VAL A CA 1
ATOM 744 C C . VAL A 1 94 ? 11.626 -1.072 -52.317 1.00 95.81 94 VAL A C 1
ATOM 746 O O . VAL A 1 94 ? 11.963 -2.217 -52.617 1.00 95.81 94 VAL A O 1
ATOM 749 N N . ILE A 1 95 ? 11.978 0.005 -53.018 1.00 95.50 95 ILE A N 1
ATOM 750 C CA . ILE A 1 95 ? 12.873 -0.032 -54.183 1.00 95.50 95 ILE A CA 1
ATOM 751 C C . ILE A 1 95 ? 14.319 0.069 -53.711 1.00 95.50 95 ILE A C 1
ATOM 753 O O . ILE A 1 95 ? 15.157 -0.771 -54.037 1.00 95.50 95 ILE A O 1
ATOM 757 N N . ARG A 1 96 ? 14.605 1.094 -52.907 1.00 93.06 96 ARG A N 1
ATOM 758 C CA . ARG A 1 96 ? 15.908 1.324 -52.284 1.00 93.06 96 ARG A CA 1
ATOM 759 C C . ARG A 1 96 ? 15.749 2.100 -50.989 1.00 93.06 96 ARG A C 1
ATOM 761 O O . ARG A 1 96 ? 14.769 2.814 -50.793 1.00 93.06 96 ARG A O 1
ATOM 768 N N . GLN A 1 97 ? 16.746 1.979 -50.130 1.00 92.56 97 GLN A N 1
ATOM 769 C CA . GLN A 1 97 ? 16.870 2.756 -48.907 1.00 92.56 97 GLN A CA 1
ATOM 770 C C . GLN A 1 97 ? 18.343 3.044 -48.637 1.00 92.56 97 GLN A C 1
ATOM 772 O O . GLN A 1 97 ? 19.203 2.205 -48.909 1.00 92.56 97 GLN A O 1
ATOM 777 N N . ASP A 1 98 ? 18.608 4.219 -48.088 1.00 89.19 98 ASP A N 1
ATOM 778 C CA . ASP A 1 98 ? 19.903 4.651 -47.593 1.00 89.19 98 ASP A CA 1
ATOM 779 C C . ASP A 1 98 ? 19.706 5.219 -46.185 1.00 89.19 98 ASP A C 1
ATOM 781 O O . ASP A 1 98 ? 19.298 6.369 -45.992 1.00 89.19 98 ASP A O 1
ATOM 785 N N . GLU A 1 99 ? 19.974 4.377 -45.186 1.00 84.19 99 GLU A N 1
ATOM 786 C CA . GLU A 1 99 ? 19.848 4.757 -43.780 1.00 84.19 99 GLU A CA 1
ATOM 787 C C . GLU A 1 99 ? 20.873 5.819 -43.361 1.00 84.19 99 GLU A C 1
ATOM 789 O O . GLU A 1 99 ? 20.610 6.551 -42.411 1.00 84.19 99 GLU A O 1
ATOM 794 N N . GLN A 1 100 ? 22.010 5.949 -44.055 1.00 82.00 100 GLN A N 1
ATOM 795 C CA . GLN A 1 100 ? 23.027 6.957 -43.734 1.00 82.00 100 GLN A CA 1
ATOM 796 C C . GLN A 1 100 ? 22.636 8.337 -44.260 1.00 82.00 100 GLN A C 1
ATOM 798 O O . GLN A 1 100 ? 22.888 9.349 -43.603 1.00 82.00 100 GLN A O 1
ATOM 803 N N . GLU A 1 101 ? 21.971 8.389 -45.412 1.00 85.38 101 GLU A N 1
ATOM 804 C CA . GLU A 1 101 ? 21.457 9.640 -45.967 1.00 85.38 101 GLU A CA 1
ATOM 805 C C . GLU A 1 101 ? 20.033 9.983 -45.514 1.00 85.38 101 GLU A C 1
ATOM 807 O O . GLU A 1 101 ? 19.591 11.116 -45.707 1.00 85.38 101 GLU A O 1
ATOM 812 N N . GLY A 1 102 ? 19.331 9.062 -44.845 1.00 87.31 102 GLY A N 1
ATOM 813 C CA . GLY A 1 102 ? 17.960 9.298 -44.389 1.00 87.31 102 GLY A CA 1
ATOM 814 C C . GLY A 1 102 ? 16.983 9.382 -45.565 1.00 87.31 102 GLY A C 1
ATOM 815 O O . GLY A 1 102 ? 16.071 10.214 -45.563 1.00 87.31 102 GLY A O 1
ATOM 816 N N . THR A 1 103 ? 17.211 8.567 -46.601 1.00 92.50 103 THR A N 1
ATOM 817 C CA . THR A 1 103 ? 16.428 8.578 -47.843 1.00 92.50 103 THR A CA 1
ATOM 818 C C . THR A 1 103 ? 15.959 7.181 -48.230 1.00 92.50 103 THR A C 1
ATOM 820 O O . THR A 1 103 ? 16.660 6.197 -48.011 1.00 92.50 103 THR A O 1
ATOM 823 N N . PHE A 1 104 ? 14.770 7.069 -48.812 1.00 95.88 104 PHE A N 1
ATOM 824 C CA . PHE A 1 104 ? 14.265 5.805 -49.348 1.00 95.88 104 PHE A CA 1
ATOM 825 C C . PHE A 1 104 ? 13.272 6.045 -50.479 1.00 95.88 104 PHE A C 1
ATOM 827 O O . PHE A 1 104 ? 12.768 7.151 -50.663 1.00 95.88 104 PHE A O 1
ATOM 834 N N . GLU A 1 105 ? 12.998 4.995 -51.243 1.00 97.00 105 GLU A N 1
ATOM 835 C CA . GLU A 1 105 ? 12.091 5.033 -52.383 1.00 97.00 105 GLU A CA 1
ATOM 836 C C . GLU A 1 105 ? 11.127 3.849 -52.338 1.00 97.00 105 GLU A C 1
ATOM 838 O O . GLU A 1 105 ? 11.537 2.704 -52.101 1.00 97.00 105 GLU A O 1
ATOM 843 N N . LEU A 1 106 ? 9.842 4.135 -52.543 1.00 97.31 106 LEU A N 1
ATOM 844 C CA . LEU A 1 106 ? 8.760 3.156 -52.520 1.00 97.31 106 LEU A CA 1
ATOM 845 C C . LEU A 1 106 ? 8.042 3.111 -53.864 1.00 97.31 106 LEU A C 1
ATOM 847 O O . LEU A 1 106 ? 7.595 4.151 -54.329 1.00 97.31 106 LEU A O 1
ATOM 851 N N . ALA A 1 107 ? 7.813 1.912 -54.392 1.00 96.50 107 ALA A N 1
ATOM 852 C CA . ALA A 1 107 ? 6.784 1.669 -55.398 1.00 96.50 107 ALA A CA 1
ATOM 853 C C . ALA A 1 107 ? 5.439 1.499 -54.681 1.00 96.50 107 ALA A C 1
ATOM 855 O O . ALA A 1 107 ? 5.296 0.621 -53.814 1.00 96.50 107 ALA A O 1
ATOM 856 N N . VAL A 1 108 ? 4.454 2.334 -55.013 1.00 96.75 108 VAL A N 1
ATOM 857 C CA . VAL A 1 108 ? 3.140 2.353 -54.362 1.00 96.75 108 VAL A CA 1
ATOM 858 C C . VAL A 1 108 ? 2.037 2.163 -55.395 1.00 96.75 108 VAL A C 1
ATOM 860 O O . VAL A 1 108 ? 1.906 2.932 -56.341 1.00 96.75 108 VAL A O 1
ATOM 863 N N . GLN A 1 109 ? 1.190 1.161 -55.153 1.00 96.06 109 GLN A N 1
ATOM 864 C CA . GLN A 1 109 ? 0.017 0.868 -55.976 1.00 96.06 109 GLN A CA 1
ATOM 865 C C . GLN A 1 109 ? -1.257 1.121 -55.189 1.00 96.06 109 GLN A C 1
ATOM 867 O O . GLN A 1 109 ? -1.414 0.627 -54.063 1.00 96.06 109 GLN A O 1
ATOM 872 N N . GLY A 1 110 ? -2.205 1.827 -55.794 1.00 95.56 110 GLY A N 1
ATOM 873 C CA . GLY A 1 110 ? -3.427 2.221 -55.110 1.00 95.56 110 GLY A CA 1
ATOM 874 C C . GLY A 1 110 ? -4.515 2.769 -56.019 1.00 95.56 110 GLY A C 1
ATOM 875 O O . GLY A 1 110 ? -4.475 2.627 -57.238 1.00 95.56 110 GLY A O 1
ATOM 876 N N . LEU A 1 111 ? -5.516 3.377 -55.390 1.00 95.06 111 LEU A N 1
ATOM 877 C CA . LEU A 1 111 ? -6.597 4.115 -56.029 1.00 95.06 111 LEU A CA 1
ATOM 878 C C . LEU A 1 111 ? -6.551 5.575 -55.577 1.00 95.06 111 LEU A C 1
ATOM 880 O O . LEU A 1 111 ? -6.478 5.845 -54.378 1.00 95.06 111 LEU A O 1
ATOM 884 N N . VAL A 1 112 ? -6.669 6.507 -56.519 1.00 95.19 112 VAL A N 1
ATOM 885 C CA . VAL A 1 112 ? -6.880 7.935 -56.277 1.00 95.19 112 VAL A CA 1
ATOM 886 C C . VAL A 1 112 ? -8.188 8.361 -56.936 1.00 95.19 112 VAL A C 1
ATOM 888 O O . VAL A 1 112 ? -8.387 8.199 -58.136 1.00 95.19 112 VAL A O 1
ATOM 891 N N . ASN A 1 113 ? -9.142 8.841 -56.136 1.00 92.75 113 ASN A N 1
ATOM 892 C CA . ASN A 1 113 ? -10.496 9.200 -56.581 1.00 92.75 113 ASN A CA 1
ATOM 893 C C . ASN A 1 113 ? -11.212 8.096 -57.396 1.00 92.75 113 ASN A C 1
ATOM 895 O O . ASN A 1 113 ? -12.102 8.390 -58.189 1.00 92.75 113 ASN A O 1
ATOM 899 N N . GLY A 1 114 ? -10.853 6.827 -57.169 1.00 88.75 114 GLY A N 1
ATOM 900 C CA . GLY A 1 114 ? -11.403 5.664 -57.876 1.00 88.75 114 GLY A CA 1
ATOM 901 C C . GLY A 1 114 ? -10.594 5.190 -59.092 1.00 88.75 114 GLY A C 1
ATOM 902 O O . GLY A 1 114 ? -10.907 4.127 -59.620 1.00 88.75 114 GLY A O 1
ATOM 903 N N . THR A 1 115 ? -9.546 5.910 -59.498 1.00 92.19 115 THR A N 1
ATOM 904 C CA . THR A 1 115 ? -8.643 5.535 -60.602 1.00 92.19 115 THR A CA 1
ATOM 905 C C . THR A 1 115 ? -7.369 4.893 -60.059 1.00 92.19 115 THR A C 1
ATOM 907 O O . THR A 1 115 ? -6.830 5.358 -59.059 1.00 92.19 115 THR A O 1
ATOM 910 N N . SER A 1 116 ? -6.873 3.829 -60.694 1.00 93.81 116 SER A N 1
ATOM 911 C CA . SER A 1 116 ? -5.633 3.163 -60.276 1.00 93.81 116 SER A CA 1
ATOM 912 C C . SER A 1 116 ? -4.390 3.999 -60.562 1.00 93.81 116 SER A C 1
ATOM 914 O O . SER A 1 116 ? -4.278 4.551 -61.655 1.00 93.81 116 SER A O 1
ATOM 916 N N . PHE A 1 117 ? -3.444 4.004 -59.626 1.00 94.25 117 PHE A N 1
ATOM 917 C CA . PHE A 1 117 ? -2.089 4.522 -59.821 1.00 94.25 117 PHE A CA 1
ATOM 918 C C . PHE A 1 117 ? -1.048 3.474 -59.398 1.00 94.25 117 PHE A C 1
ATOM 920 O O . PHE A 1 117 ? -1.327 2.626 -58.542 1.00 94.25 117 PHE A O 1
ATOM 927 N N . ASP A 1 118 ? 0.123 3.536 -60.027 1.00 95.25 118 ASP A N 1
ATOM 928 C CA . ASP A 1 118 ? 1.307 2.707 -59.774 1.00 95.25 118 ASP A CA 1
ATOM 929 C C . ASP A 1 118 ? 2.530 3.589 -60.039 1.00 95.25 118 ASP A C 1
ATOM 931 O O . ASP A 1 118 ? 2.862 3.858 -61.194 1.00 95.25 118 ASP A O 1
ATOM 935 N N . GLU A 1 119 ? 3.098 4.147 -58.974 1.00 95.75 119 GLU A N 1
ATOM 936 C CA . GLU A 1 119 ? 4.129 5.183 -59.059 1.00 95.75 119 GLU A CA 1
ATOM 937 C C . GLU A 1 119 ? 5.205 4.993 -57.987 1.00 95.75 119 GLU A C 1
ATOM 939 O O . GLU A 1 119 ? 4.955 4.430 -56.912 1.00 95.75 119 GLU A O 1
ATOM 944 N N . ASP A 1 120 ? 6.397 5.506 -58.289 1.00 96.81 120 ASP A N 1
ATOM 945 C CA . ASP A 1 120 ? 7.563 5.466 -57.415 1.00 96.81 120 ASP A CA 1
ATOM 946 C C . ASP A 1 120 ? 7.724 6.809 -56.696 1.00 96.81 120 ASP A C 1
ATOM 948 O O . ASP A 1 120 ? 7.755 7.877 -57.310 1.00 96.81 120 ASP A O 1
ATOM 952 N N . PHE A 1 121 ? 7.855 6.757 -55.373 1.00 96.62 121 PHE A N 1
ATOM 953 C CA . PHE A 1 121 ? 7.949 7.932 -54.518 1.00 96.62 121 PHE A CA 1
ATOM 954 C C . PHE A 1 121 ? 9.261 7.928 -53.748 1.00 96.62 121 PHE A C 1
ATOM 956 O O . PHE A 1 121 ? 9.516 7.034 -52.937 1.00 96.62 121 PHE A O 1
ATOM 963 N N . ALA A 1 122 ? 10.075 8.960 -53.971 1.00 95.38 122 ALA A N 1
ATOM 964 C CA . ALA A 1 122 ? 11.283 9.214 -53.200 1.00 95.38 122 ALA A CA 1
ATOM 965 C C . ALA A 1 122 ? 10.972 10.087 -51.977 1.00 95.38 122 ALA A C 1
ATOM 967 O O . ALA A 1 122 ? 10.296 11.116 -52.078 1.00 95.38 122 ALA A O 1
ATOM 968 N N . PHE A 1 123 ? 11.514 9.685 -50.832 1.00 95.31 123 PHE A N 1
ATOM 969 C CA . PHE A 1 123 ? 11.368 10.354 -49.548 1.00 95.31 123 PHE A CA 1
ATOM 970 C C . PHE A 1 123 ? 12.748 10.665 -48.972 1.00 95.31 123 PHE A C 1
ATOM 972 O O . PHE A 1 123 ? 13.658 9.834 -49.014 1.00 95.31 123 PHE A O 1
ATOM 979 N N . VAL A 1 124 ? 12.910 11.875 -48.438 1.00 92.19 124 VAL A N 1
ATOM 980 C CA . VAL A 1 124 ? 14.191 12.393 -47.937 1.00 92.19 124 VAL A CA 1
ATOM 981 C C . VAL A 1 124 ? 14.016 13.077 -46.585 1.00 92.19 124 VAL A C 1
ATOM 983 O O . VAL A 1 124 ? 12.911 13.477 -46.221 1.00 92.19 124 VAL A O 1
ATOM 986 N N . GLY A 1 125 ? 15.120 13.248 -45.856 1.00 85.38 125 GLY A N 1
ATOM 987 C CA . GLY A 1 125 ? 15.151 14.009 -44.605 1.00 85.38 125 GLY A CA 1
ATOM 988 C C . GLY A 1 125 ? 14.781 13.207 -43.357 1.00 85.38 125 GLY A C 1
ATOM 989 O O . GLY A 1 125 ? 14.542 13.817 -42.319 1.00 85.38 125 GLY A O 1
ATOM 990 N N . PHE A 1 126 ? 14.737 11.874 -43.447 1.00 87.19 126 PHE A N 1
ATOM 991 C CA . PHE A 1 126 ? 14.504 10.997 -42.298 1.00 87.19 126 PHE A CA 1
ATOM 992 C C . PHE A 1 126 ? 15.725 10.953 -41.379 1.00 87.19 126 PHE A C 1
ATOM 994 O O . PHE A 1 126 ? 16.841 11.283 -41.790 1.00 87.19 126 PHE A O 1
ATOM 1001 N N . ALA A 1 127 ? 15.524 10.518 -40.133 1.00 79.00 127 ALA A N 1
ATOM 1002 C CA . ALA A 1 127 ? 16.613 10.392 -39.177 1.00 79.00 127 ALA A CA 1
ATOM 1003 C C . ALA A 1 127 ? 17.695 9.450 -39.722 1.00 79.00 127 ALA A C 1
ATOM 1005 O O . ALA A 1 127 ? 17.431 8.286 -40.043 1.00 79.00 127 ALA A O 1
ATOM 1006 N N . LYS A 1 128 ? 18.915 9.981 -39.810 1.00 84.19 128 LYS A N 1
ATOM 1007 C CA . LYS A 1 128 ? 20.089 9.257 -40.284 1.00 84.19 128 LYS A CA 1
ATOM 1008 C C . LYS A 1 128 ? 20.535 8.254 -39.230 1.00 84.19 128 LYS A C 1
ATOM 1010 O O . LYS A 1 128 ? 20.604 8.562 -38.039 1.00 84.19 128 LYS A O 1
ATOM 1015 N N . LYS A 1 129 ? 20.876 7.054 -39.677 1.00 85.25 129 LYS A N 1
ATOM 1016 C CA . LYS A 1 129 ? 21.518 6.049 -38.844 1.00 85.25 129 LYS A CA 1
ATOM 1017 C C . LYS A 1 129 ? 22.946 6.489 -38.519 1.00 85.25 129 LYS A C 1
ATOM 1019 O O . LYS A 1 129 ? 23.714 6.762 -39.445 1.00 85.25 129 LYS A O 1
ATOM 1024 N N . PRO A 1 130 ? 23.331 6.532 -37.233 1.00 86.31 130 PRO A N 1
ATOM 1025 C CA . PRO A 1 130 ? 24.703 6.829 -36.860 1.00 86.31 130 PRO A CA 1
ATOM 1026 C C . PRO A 1 130 ? 25.666 5.776 -37.424 1.00 86.31 130 PRO A C 1
ATOM 1028 O O . PRO A 1 130 ? 25.318 4.602 -37.566 1.00 86.31 130 PRO A O 1
ATOM 1031 N N . ASP A 1 131 ? 26.903 6.178 -37.717 1.00 87.75 131 ASP A N 1
ATOM 1032 C CA . ASP A 1 131 ? 27.946 5.216 -38.072 1.00 87.75 131 ASP A CA 1
ATOM 1033 C C . ASP A 1 131 ? 28.255 4.257 -36.904 1.00 87.75 131 ASP A C 1
ATOM 1035 O O . ASP A 1 131 ? 27.870 4.485 -35.757 1.00 87.75 131 ASP A O 1
ATOM 1039 N N . THR A 1 132 ? 28.980 3.171 -37.181 1.00 91.12 132 THR A N 1
ATOM 1040 C CA . THR A 1 132 ? 29.326 2.156 -36.170 1.00 91.12 132 THR A CA 1
ATOM 1041 C C . THR A 1 132 ? 30.039 2.744 -34.951 1.00 91.12 132 THR A C 1
ATOM 1043 O O . THR A 1 132 ? 29.804 2.294 -33.827 1.00 91.12 132 THR A O 1
ATOM 1046 N N . TYR A 1 133 ? 30.902 3.746 -35.153 1.00 91.75 133 TYR A N 1
ATOM 1047 C CA . TYR A 1 133 ? 31.601 4.38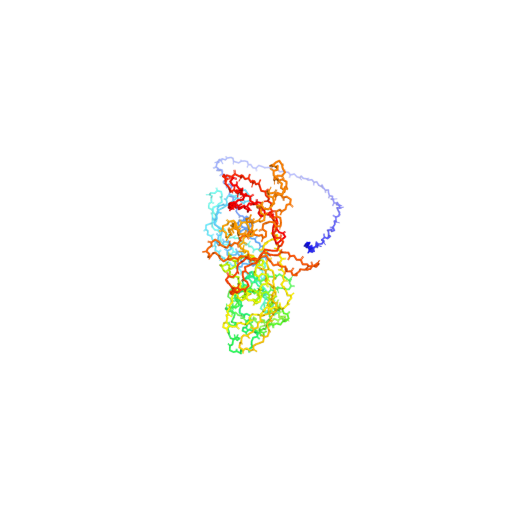5 -34.049 1.00 91.75 133 TYR A CA 1
ATOM 1048 C C . TYR A 1 133 ? 30.615 5.133 -33.156 1.00 91.75 133 TYR A C 1
ATOM 1050 O O . TYR A 1 133 ? 30.678 4.970 -31.942 1.00 91.75 133 TYR A O 1
ATOM 1058 N N . TYR A 1 134 ? 29.680 5.906 -33.707 1.00 92.00 134 TYR A N 1
ATOM 1059 C CA . TYR A 1 134 ? 28.655 6.589 -32.921 1.00 92.00 134 TYR A CA 1
ATOM 1060 C C . TYR A 1 134 ? 27.644 5.618 -32.315 1.00 92.00 134 TYR A C 1
ATOM 1062 O O . TYR A 1 134 ? 27.345 5.754 -31.130 1.00 92.00 134 TYR A O 1
ATOM 1070 N N . LEU A 1 135 ? 27.207 4.589 -33.048 1.00 93.00 135 LEU A N 1
ATOM 1071 C CA . LEU A 1 135 ? 26.345 3.531 -32.517 1.00 93.00 135 LEU A CA 1
ATOM 1072 C C . LEU A 1 135 ? 26.930 2.945 -31.229 1.00 93.00 135 LEU A C 1
ATOM 1074 O O . LEU A 1 135 ? 26.218 2.910 -30.235 1.00 93.00 135 LEU A O 1
ATOM 1078 N N . GLY A 1 136 ? 28.219 2.591 -31.197 1.00 95.00 136 GLY A N 1
ATOM 1079 C CA . GLY A 1 136 ? 28.847 2.049 -29.986 1.00 95.00 136 GLY A CA 1
ATOM 1080 C C . GLY A 1 136 ? 29.324 3.082 -28.969 1.00 95.00 136 GLY A C 1
ATOM 1081 O O . GLY A 1 136 ? 29.103 2.923 -27.777 1.00 95.00 136 GLY A O 1
ATOM 1082 N N . SER A 1 137 ? 29.976 4.165 -29.392 1.00 95.31 137 SER A N 1
ATOM 1083 C CA . SER A 1 137 ? 30.548 5.155 -28.462 1.00 95.31 137 SER A CA 1
ATOM 1084 C C . SER A 1 137 ? 29.476 5.967 -27.731 1.00 95.31 137 SER A C 1
ATOM 1086 O O . SER A 1 137 ? 29.726 6.475 -26.637 1.00 95.31 137 SER A O 1
ATOM 1088 N N . ARG A 1 138 ? 28.272 6.066 -28.300 1.00 94.69 138 ARG A N 1
ATOM 1089 C CA . ARG A 1 138 ? 27.152 6.844 -27.758 1.00 94.69 138 ARG A CA 1
ATOM 1090 C C . ARG A 1 138 ? 25.930 5.994 -27.438 1.00 94.69 138 ARG A C 1
ATOM 1092 O O . ARG A 1 138 ? 24.865 6.553 -27.184 1.00 94.69 138 ARG A O 1
ATOM 1099 N N . SER A 1 139 ? 26.073 4.669 -27.410 1.00 95.19 139 SER A N 1
ATOM 1100 C CA . SER A 1 139 ? 24.992 3.796 -26.974 1.00 95.19 139 SER A CA 1
ATOM 1101 C C . SER A 1 139 ? 24.661 4.009 -25.500 1.00 95.19 139 SER A C 1
ATOM 1103 O O . SER A 1 139 ? 25.536 4.106 -24.633 1.00 95.19 139 SER A O 1
ATOM 1105 N N . TYR A 1 140 ? 23.366 4.042 -25.216 1.00 94.69 140 TYR A N 1
ATOM 1106 C CA . TYR A 1 140 ? 22.798 4.082 -23.879 1.00 94.69 140 TYR A CA 1
ATOM 1107 C C . TYR A 1 140 ? 21.476 3.311 -23.850 1.00 94.69 140 TYR A C 1
ATOM 1109 O O . TYR A 1 140 ? 20.920 2.982 -24.897 1.00 94.69 140 TYR A O 1
ATOM 1117 N N . ALA A 1 141 ? 20.957 3.019 -22.660 1.00 96.75 141 ALA A N 1
ATOM 1118 C CA . ALA A 1 141 ? 19.633 2.420 -22.519 1.00 96.75 141 ALA A CA 1
ATOM 1119 C C . ALA A 1 141 ? 18.692 3.266 -21.659 1.00 96.75 141 ALA A C 1
ATOM 1121 O O . ALA A 1 141 ? 19.119 4.140 -20.901 1.00 96.75 141 ALA A O 1
ATOM 1122 N N . GLN A 1 142 ? 17.400 2.973 -21.773 1.00 96.50 142 GLN A N 1
ATOM 1123 C CA . GLN A 1 142 ? 16.333 3.513 -20.930 1.00 96.50 142 GLN A CA 1
ATOM 1124 C C . GLN A 1 142 ? 15.361 2.400 -20.542 1.00 96.50 142 GLN A C 1
ATOM 1126 O O . GLN A 1 142 ? 15.245 1.405 -21.259 1.00 96.50 142 GLN A O 1
ATOM 1131 N N . TRP A 1 143 ? 14.637 2.581 -19.434 1.00 97.25 143 TRP A N 1
ATOM 1132 C CA . TRP A 1 143 ? 13.514 1.708 -19.099 1.00 97.25 143 TRP A CA 1
ATOM 1133 C C . TRP A 1 143 ? 12.481 1.724 -20.231 1.00 97.25 143 TRP A C 1
ATOM 1135 O O . TRP A 1 143 ? 12.071 2.785 -20.700 1.00 97.25 143 TRP A O 1
ATOM 1145 N N . LYS A 1 144 ? 12.093 0.530 -20.671 1.00 96.12 144 LYS A N 1
ATOM 1146 C CA . LYS A 1 144 ? 11.050 0.271 -21.669 1.00 96.12 144 LYS A CA 1
ATOM 1147 C C . LYS A 1 144 ? 9.687 0.061 -21.013 1.00 96.12 144 LYS A C 1
ATOM 1149 O O . LYS A 1 144 ? 8.664 0.331 -21.634 1.00 96.12 144 LYS A O 1
ATOM 1154 N N . VAL A 1 145 ? 9.691 -0.444 -19.781 1.00 96.50 145 VAL A N 1
ATOM 1155 C CA . VAL A 1 145 ? 8.492 -0.727 -18.990 1.00 96.50 145 VAL A CA 1
ATOM 1156 C C . VAL A 1 145 ? 8.288 0.322 -17.905 1.00 96.50 145 VAL A C 1
ATOM 1158 O O . VAL A 1 145 ? 9.238 0.980 -17.472 1.00 96.50 145 VAL A O 1
ATOM 1161 N N . ASP A 1 146 ? 7.045 0.441 -17.447 1.00 95.69 146 ASP A N 1
ATOM 1162 C CA . ASP A 1 146 ? 6.696 1.307 -16.329 1.00 95.69 146 ASP A CA 1
ATOM 1163 C C . ASP A 1 146 ? 7.404 0.884 -15.038 1.00 95.69 146 ASP A C 1
ATOM 1165 O O . ASP A 1 146 ? 7.772 -0.276 -14.829 1.00 95.69 146 ASP A O 1
ATOM 1169 N N . GLU A 1 147 ? 7.539 1.844 -14.128 1.00 94.50 147 GLU A N 1
ATOM 1170 C CA . GLU A 1 147 ? 8.235 1.655 -12.860 1.00 94.50 147 GLU A CA 1
ATOM 1171 C C . GLU A 1 147 ? 7.691 0.509 -12.013 1.00 94.50 147 GLU A C 1
ATOM 1173 O O . GLU A 1 147 ? 8.463 -0.290 -11.485 1.00 94.50 147 GLU A O 1
ATOM 1178 N N . ASP A 1 148 ? 6.372 0.372 -11.933 1.00 94.00 148 ASP A N 1
ATOM 1179 C CA . ASP A 1 148 ? 5.757 -0.698 -11.152 1.00 94.00 148 ASP A CA 1
ATOM 1180 C C . ASP A 1 148 ? 6.078 -2.094 -11.714 1.00 94.00 148 ASP A C 1
ATOM 1182 O O . ASP A 1 148 ? 6.126 -3.063 -10.953 1.00 94.00 148 ASP A O 1
ATOM 1186 N N . VAL A 1 149 ? 6.351 -2.200 -13.022 1.00 95.38 149 VAL A N 1
ATOM 1187 C CA . VAL A 1 149 ? 6.732 -3.459 -13.673 1.00 95.38 149 VAL A CA 1
ATOM 1188 C C . VAL A 1 149 ? 8.167 -3.813 -13.304 1.00 95.38 149 VAL A C 1
ATOM 1190 O O . VAL A 1 149 ? 8.399 -4.864 -12.702 1.00 95.38 149 VAL A O 1
ATOM 1193 N N . TYR A 1 150 ? 9.137 -2.928 -13.567 1.00 95.19 150 TYR A N 1
ATOM 1194 C CA . TYR A 1 150 ? 10.535 -3.261 -13.273 1.00 95.19 150 TYR A CA 1
ATOM 1195 C C . TYR A 1 150 ? 10.796 -3.393 -11.766 1.00 95.19 150 TYR A C 1
ATOM 1197 O O . TYR A 1 150 ? 11.591 -4.236 -11.362 1.00 95.19 150 TYR A O 1
ATOM 1205 N N . LEU A 1 151 ? 10.111 -2.641 -10.895 1.00 94.81 151 LEU A N 1
ATOM 1206 C CA . LEU A 1 151 ? 10.270 -2.794 -9.442 1.00 94.81 151 LEU A CA 1
ATOM 1207 C C . LEU A 1 151 ? 9.752 -4.141 -8.925 1.00 94.81 151 LEU A C 1
ATOM 1209 O O . LEU A 1 151 ? 10.158 -4.584 -7.847 1.00 94.81 151 LEU A O 1
ATOM 1213 N N . LYS A 1 152 ? 8.832 -4.780 -9.650 1.00 92.88 152 LYS A N 1
ATOM 1214 C CA . LYS A 1 152 ? 8.244 -6.060 -9.262 1.00 92.88 152 LYS A CA 1
ATOM 1215 C C . LYS A 1 152 ? 8.984 -7.239 -9.886 1.00 92.88 152 LYS A C 1
ATOM 1217 O O . LYS A 1 152 ? 9.216 -8.224 -9.183 1.00 92.88 152 LYS A O 1
ATOM 1222 N N . GLU A 1 153 ? 9.355 -7.126 -11.155 1.00 93.31 153 GLU A N 1
ATOM 1223 C CA . GLU A 1 153 ? 9.780 -8.253 -11.992 1.00 93.31 153 GLU A CA 1
ATOM 1224 C C . GLU A 1 153 ? 11.287 -8.288 -12.275 1.00 93.31 153 GLU A C 1
ATOM 1226 O O . GLU A 1 153 ? 11.836 -9.376 -12.447 1.00 93.31 153 GLU A O 1
ATOM 1231 N N . PHE A 1 154 ? 11.983 -7.143 -12.267 1.00 94.38 154 PHE A N 1
ATOM 1232 C CA . PHE A 1 154 ? 13.439 -7.139 -12.416 1.00 94.38 154 PHE A CA 1
ATOM 1233 C C . PHE A 1 154 ? 14.093 -7.772 -11.179 1.00 94.38 154 PHE A C 1
ATOM 1235 O O . PHE A 1 154 ? 13.783 -7.407 -10.044 1.00 94.38 154 PHE A O 1
ATOM 1242 N N . ASP A 1 155 ? 15.025 -8.702 -11.373 1.00 91.56 155 ASP A N 1
ATOM 1243 C CA . ASP A 1 155 ? 15.771 -9.340 -10.291 1.00 91.56 155 ASP A CA 1
ATOM 1244 C C . ASP A 1 155 ? 16.891 -8.403 -9.830 1.00 91.56 155 ASP A C 1
ATOM 1246 O O . ASP A 1 155 ? 18.022 -8.476 -10.287 1.00 91.56 155 ASP A O 1
ATOM 1250 N N . LEU A 1 156 ? 16.592 -7.467 -8.929 1.00 91.50 156 LEU A N 1
ATOM 1251 C CA . LEU A 1 156 ? 17.637 -6.614 -8.353 1.00 91.50 156 LEU A CA 1
ATOM 1252 C C . LEU A 1 156 ? 18.530 -7.391 -7.374 1.00 91.50 156 LEU A C 1
ATOM 1254 O O . LEU A 1 156 ? 19.663 -7.003 -7.088 1.00 91.50 156 LEU A O 1
ATOM 1258 N N . GLU A 1 157 ? 18.023 -8.475 -6.800 1.00 86.44 157 GLU A N 1
ATOM 1259 C CA . GLU A 1 157 ? 18.674 -9.111 -5.664 1.00 86.44 157 GLU A CA 1
ATOM 1260 C C . GLU A 1 157 ? 19.869 -9.949 -6.055 1.00 86.44 157 GLU A C 1
ATOM 1262 O O . GLU A 1 157 ? 20.861 -9.907 -5.330 1.00 86.44 157 GLU A O 1
ATOM 1267 N N . GLY A 1 158 ? 19.824 -10.627 -7.205 1.00 84.75 158 GLY A N 1
ATOM 1268 C CA . GLY A 1 158 ? 21.014 -11.307 -7.715 1.00 84.75 158 GLY A CA 1
ATOM 1269 C C . GLY A 1 158 ? 22.194 -10.341 -7.909 1.00 84.75 158 GLY A C 1
ATOM 1270 O O . GLY A 1 158 ? 23.339 -10.727 -7.687 1.00 84.75 158 GLY A O 1
ATOM 1271 N N . LEU A 1 159 ? 21.938 -9.062 -8.226 1.00 86.50 159 LEU A N 1
ATOM 1272 C CA . LEU A 1 159 ? 22.985 -8.031 -8.282 1.00 86.50 159 LEU A CA 1
ATOM 1273 C C . LEU A 1 159 ? 23.470 -7.604 -6.891 1.00 86.50 159 LEU A C 1
ATOM 1275 O O . LEU A 1 159 ? 24.654 -7.333 -6.704 1.00 86.50 159 LEU A O 1
ATOM 1279 N N . LEU A 1 160 ? 22.575 -7.540 -5.903 1.00 84.12 160 LEU A N 1
ATOM 1280 C CA . LEU A 1 160 ? 22.897 -7.091 -4.544 1.00 84.12 160 LEU A CA 1
ATOM 1281 C C . LEU A 1 160 ? 23.612 -8.148 -3.689 1.00 84.12 160 LEU A C 1
ATOM 1283 O O . LEU A 1 160 ? 24.326 -7.785 -2.748 1.00 84.12 160 LEU A O 1
ATOM 1287 N N . THR A 1 161 ? 23.390 -9.437 -3.951 1.00 75.44 161 THR A N 1
ATOM 1288 C CA . THR A 1 161 ? 24.014 -10.547 -3.209 1.00 75.44 161 THR A CA 1
ATOM 1289 C C . THR A 1 161 ? 25.380 -10.932 -3.770 1.00 75.44 161 THR A C 1
ATOM 1291 O O . THR A 1 161 ? 26.202 -11.473 -3.032 1.00 75.44 161 THR A O 1
ATOM 1294 N N . GLY A 1 162 ? 25.654 -10.622 -5.042 1.00 63.72 162 GLY A N 1
ATOM 1295 C CA . GLY A 1 162 ? 26.983 -10.745 -5.642 1.00 63.72 162 GLY A CA 1
ATOM 1296 C C . GLY A 1 162 ? 27.479 -12.182 -5.841 1.00 63.72 162 GLY A C 1
ATOM 1297 O O . GLY A 1 162 ? 28.678 -12.383 -6.049 1.00 63.72 162 GLY A O 1
ATOM 1298 N N . LYS A 1 163 ? 26.602 -13.197 -5.789 1.00 66.12 163 LYS A N 1
ATOM 1299 C CA . LYS A 1 163 ? 26.985 -14.569 -6.157 1.00 66.12 163 LYS A CA 1
ATOM 1300 C C . LYS A 1 163 ? 27.282 -14.579 -7.662 1.00 66.12 163 LYS A C 1
ATOM 1302 O O . LYS A 1 163 ? 26.413 -14.280 -8.470 1.00 66.12 163 LYS A O 1
ATOM 1307 N N . LYS A 1 164 ? 28.524 -14.877 -8.063 1.00 55.97 164 LYS A N 1
ATOM 1308 C CA . LYS A 1 164 ? 28.968 -14.778 -9.473 1.00 55.97 164 LYS A CA 1
ATOM 1309 C C . LYS A 1 164 ? 28.130 -15.619 -10.439 1.00 55.97 164 LYS A C 1
ATOM 1311 O O . LYS A 1 164 ? 27.904 -15.188 -11.565 1.00 55.97 164 LYS A O 1
ATOM 1316 N N . GLU A 1 165 ? 27.661 -16.783 -9.998 1.00 59.25 165 GLU A N 1
ATOM 1317 C CA . GLU A 1 165 ? 26.744 -17.640 -10.763 1.00 59.25 165 GLU A CA 1
ATOM 1318 C C . GLU A 1 165 ? 25.427 -16.915 -11.088 1.00 59.25 165 GLU A C 1
ATOM 1320 O O . GLU A 1 165 ? 24.885 -17.077 -12.183 1.00 59.25 165 GLU A O 1
ATOM 1325 N N . ASP A 1 166 ? 24.977 -16.018 -10.204 1.00 62.34 166 ASP A N 1
ATOM 1326 C CA . ASP A 1 166 ? 23.760 -15.232 -10.382 1.00 62.34 166 ASP A CA 1
ATOM 1327 C C . ASP A 1 166 ? 23.920 -14.147 -11.444 1.00 62.34 166 ASP A C 1
ATOM 1329 O O . ASP A 1 166 ? 22.929 -13.778 -12.059 1.00 62.34 166 ASP A O 1
ATOM 1333 N N . LEU A 1 167 ? 25.136 -13.678 -11.738 1.00 73.56 167 LEU A N 1
ATOM 1334 C CA . LEU A 1 167 ? 25.345 -12.621 -12.734 1.00 73.56 167 LEU A CA 1
ATOM 1335 C C . LEU A 1 167 ? 25.156 -13.109 -14.179 1.00 73.56 167 LEU A C 1
ATOM 1337 O O . LEU A 1 167 ? 24.840 -12.316 -15.062 1.00 73.56 167 LEU A O 1
ATOM 1341 N N . SER A 1 168 ? 25.288 -14.416 -14.421 1.00 79.38 168 SER A N 1
ATOM 1342 C CA . SER A 1 168 ? 25.102 -15.014 -15.751 1.00 79.38 168 SER A CA 1
ATOM 1343 C C . SER A 1 168 ? 23.663 -14.909 -16.279 1.00 79.38 168 SER A C 1
ATOM 1345 O O . SER A 1 168 ? 23.446 -14.988 -17.487 1.00 79.38 168 SER A O 1
ATOM 1347 N N . ARG A 1 169 ? 22.680 -14.685 -15.392 1.00 83.06 169 ARG A N 1
ATOM 1348 C CA . ARG A 1 169 ? 21.256 -14.568 -15.749 1.00 83.06 169 ARG A CA 1
ATOM 1349 C C . ARG A 1 169 ? 20.906 -13.237 -16.423 1.00 83.06 169 ARG A C 1
ATOM 1351 O O . ARG A 1 169 ? 19.944 -13.186 -17.185 1.00 83.06 169 ARG A O 1
ATOM 1358 N N . TYR A 1 170 ? 21.693 -12.179 -16.196 1.00 89.06 170 TYR A N 1
ATOM 1359 C CA . TYR A 1 170 ? 21.475 -10.842 -16.771 1.00 89.06 170 TYR A CA 1
ATOM 1360 C C . TYR A 1 170 ? 21.992 -10.758 -18.209 1.00 89.06 170 TYR A C 1
ATOM 1362 O O . TYR A 1 170 ? 22.803 -9.906 -18.569 1.00 89.06 170 TYR A O 1
ATOM 1370 N N . THR A 1 171 ? 21.537 -11.692 -19.035 1.00 90.00 171 THR A N 1
ATOM 1371 C CA . THR A 1 171 ? 21.832 -11.716 -20.464 1.00 90.00 171 THR A CA 1
ATOM 1372 C C . THR A 1 171 ? 21.172 -10.530 -21.163 1.00 90.00 171 THR A C 1
ATOM 1374 O O . THR A 1 171 ? 20.194 -9.966 -20.668 1.00 90.00 171 THR A O 1
ATOM 1377 N N . LEU A 1 172 ? 21.642 -10.185 -22.365 1.00 90.00 172 LEU A N 1
ATOM 1378 C CA . LEU A 1 172 ? 20.954 -9.185 -23.184 1.00 90.00 172 LEU A CA 1
ATOM 1379 C C . LEU A 1 172 ? 19.484 -9.566 -23.423 1.00 90.00 172 LEU A C 1
ATOM 1381 O O . LEU A 1 172 ? 18.622 -8.696 -23.392 1.00 90.00 172 LEU A O 1
ATOM 1385 N N . THR A 1 173 ? 19.198 -10.860 -23.603 1.00 91.12 173 THR A N 1
ATOM 1386 C CA . THR A 1 173 ? 17.825 -11.363 -23.780 1.00 91.12 173 THR A CA 1
ATOM 1387 C C . THR A 1 173 ? 16.952 -11.007 -22.579 1.00 91.12 173 THR A C 1
ATOM 1389 O O . THR A 1 173 ? 15.884 -10.445 -22.766 1.00 91.12 173 THR A O 1
ATOM 1392 N N . TYR A 1 174 ? 17.441 -11.243 -21.358 1.00 93.31 174 TYR A N 1
ATOM 1393 C CA . TYR A 1 174 ? 16.736 -10.857 -20.134 1.00 93.31 174 TYR A CA 1
ATOM 1394 C C . TYR A 1 174 ? 16.545 -9.338 -20.024 1.00 93.31 174 TYR A C 1
ATOM 1396 O O . TYR A 1 174 ? 15.471 -8.856 -19.682 1.00 93.31 174 TYR A O 1
ATOM 1404 N N . LEU A 1 175 ? 17.587 -8.556 -20.324 1.00 93.94 175 LEU A N 1
ATOM 1405 C CA . LEU A 1 175 ? 17.519 -7.100 -20.204 1.00 93.94 175 LEU A CA 1
ATOM 1406 C C . LEU A 1 175 ? 16.512 -6.483 -21.189 1.00 93.94 175 LEU A C 1
ATOM 1408 O O . LEU A 1 175 ? 15.795 -5.561 -20.804 1.00 93.94 175 LEU A O 1
ATOM 1412 N N . LYS A 1 176 ? 16.402 -7.006 -22.419 1.00 93.19 176 LYS A N 1
ATOM 1413 C CA . LYS A 1 176 ? 15.470 -6.529 -23.467 1.00 93.19 176 LYS A CA 1
ATOM 1414 C C . LYS A 1 176 ? 13.989 -6.541 -23.054 1.00 93.19 176 LYS A C 1
ATOM 1416 O O . LYS A 1 176 ? 13.190 -5.793 -23.630 1.00 93.19 176 LYS A O 1
ATOM 1421 N N . ASP A 1 177 ? 13.623 -7.345 -22.058 1.00 94.75 177 ASP A N 1
ATOM 1422 C CA . ASP A 1 177 ? 12.266 -7.350 -21.502 1.00 94.75 177 ASP A CA 1
ATOM 1423 C C . ASP A 1 177 ? 11.961 -6.050 -20.740 1.00 94.75 177 ASP A C 1
ATOM 1425 O O . ASP A 1 177 ? 10.822 -5.586 -20.726 1.00 94.75 177 ASP A O 1
ATOM 1429 N N . PHE A 1 178 ? 12.989 -5.405 -20.178 1.00 96.62 178 PHE A N 1
ATOM 1430 C CA . PHE A 1 178 ? 12.850 -4.229 -19.318 1.00 96.62 178 PHE A CA 1
ATOM 1431 C C . PHE A 1 178 ? 13.414 -2.941 -19.916 1.00 96.62 178 PHE A C 1
ATOM 1433 O O . PHE A 1 178 ? 12.971 -1.860 -19.522 1.00 96.62 178 PHE A O 1
ATOM 1440 N N . ILE A 1 179 ? 14.388 -3.017 -20.830 1.00 96.44 179 ILE A N 1
ATOM 1441 C CA . ILE A 1 179 ? 15.127 -1.848 -21.332 1.00 96.44 179 ILE A CA 1
ATOM 1442 C C . ILE A 1 179 ? 15.159 -1.780 -22.860 1.00 96.44 179 ILE A C 1
ATOM 1444 O O . ILE A 1 179 ? 15.201 -2.799 -23.547 1.00 96.44 179 ILE A O 1
ATOM 1448 N N . SER A 1 180 ? 15.193 -0.555 -23.378 1.00 95.44 180 SER A N 1
ATOM 1449 C CA . SER A 1 180 ? 15.424 -0.249 -24.793 1.00 95.44 180 SER A CA 1
ATOM 1450 C C . SER A 1 180 ? 16.782 0.422 -24.960 1.00 95.44 180 SER A C 1
ATOM 1452 O O . SER A 1 180 ? 17.159 1.257 -24.135 1.00 95.44 180 SER A O 1
ATOM 1454 N N . PHE A 1 181 ? 17.495 0.089 -26.036 1.00 95.31 181 PHE A N 1
ATOM 1455 C CA . PHE A 1 181 ? 18.801 0.664 -26.358 1.00 95.31 181 PHE A CA 1
ATOM 1456 C C . PHE A 1 181 ? 18.681 1.721 -27.452 1.00 95.31 181 PHE A C 1
ATOM 1458 O O . PHE A 1 181 ? 17.930 1.571 -28.417 1.00 95.31 181 PHE A O 1
ATOM 1465 N N . TYR A 1 182 ? 19.469 2.777 -27.305 1.00 93.44 182 TYR A N 1
ATOM 1466 C CA . TYR A 1 182 ? 19.502 3.934 -28.186 1.00 93.44 182 TYR A CA 1
ATOM 1467 C C . TYR A 1 182 ? 20.943 4.373 -28.412 1.00 93.44 182 TYR A C 1
ATOM 1469 O O . TYR A 1 182 ? 21.824 4.092 -27.602 1.00 93.44 182 TYR A O 1
ATOM 1477 N N . SER A 1 183 ? 21.175 5.107 -29.489 1.00 93.06 183 SER A N 1
ATOM 1478 C CA . SER A 1 183 ? 22.378 5.904 -29.710 1.00 93.06 183 SER A CA 1
ATOM 1479 C C . SER A 1 183 ? 21.973 7.281 -30.240 1.00 93.06 183 SER A C 1
ATOM 1481 O O . SER A 1 183 ? 20.785 7.588 -30.346 1.00 93.06 183 SER A O 1
ATOM 1483 N N . PHE A 1 184 ? 22.941 8.137 -30.541 1.00 85.62 184 PHE A N 1
ATOM 1484 C CA . PHE A 1 184 ? 22.693 9.416 -31.190 1.00 85.62 184 PHE A CA 1
ATOM 1485 C C . PHE A 1 184 ? 23.873 9.859 -32.055 1.00 85.62 184 PHE A C 1
ATOM 1487 O O . PHE A 1 184 ? 25.045 9.649 -31.724 1.00 85.62 184 PHE A O 1
ATOM 1494 N N . ASP A 1 185 ? 23.555 10.507 -33.169 1.00 79.56 185 ASP A N 1
ATOM 1495 C CA . ASP A 1 185 ? 24.537 11.025 -34.121 1.00 79.56 185 ASP A CA 1
ATOM 1496 C C . ASP A 1 185 ? 25.204 12.331 -33.644 1.00 79.56 185 ASP A C 1
ATOM 1498 O O . ASP A 1 185 ? 24.928 12.851 -32.558 1.00 79.56 185 ASP A O 1
ATOM 1502 N N . SER A 1 186 ? 26.123 12.886 -34.444 1.00 74.50 186 SER A N 1
ATOM 1503 C CA . SER A 1 186 ? 26.817 14.151 -34.150 1.00 74.50 186 SER A CA 1
ATOM 1504 C C . SER A 1 186 ? 25.887 15.351 -33.946 1.00 74.50 186 SER A C 1
ATOM 1506 O O . SER A 1 186 ? 26.279 16.276 -33.238 1.00 74.50 186 SER A O 1
ATOM 1508 N N . SER A 1 187 ? 24.679 15.333 -34.517 1.00 75.94 187 SER A N 1
ATOM 1509 C CA . SER A 1 187 ? 23.646 16.358 -34.318 1.00 75.94 187 SER A CA 1
ATOM 1510 C C . SER A 1 187 ? 22.807 16.161 -33.052 1.00 75.94 187 SER A C 1
ATOM 1512 O O . SER A 1 187 ? 22.075 17.071 -32.673 1.00 75.94 187 SER A O 1
ATOM 1514 N N . GLY A 1 188 ? 22.925 15.017 -32.372 1.00 75.19 188 GLY A N 1
ATOM 1515 C CA . GLY A 1 188 ? 22.131 14.692 -31.187 1.00 75.19 188 GLY A CA 1
ATOM 1516 C C . GLY A 1 188 ? 20.774 14.057 -31.504 1.00 75.19 188 GLY A C 1
ATOM 1517 O O . GLY A 1 188 ? 19.939 13.946 -30.606 1.00 75.19 188 GLY A O 1
ATOM 1518 N N . THR A 1 189 ? 20.545 13.627 -32.748 1.00 81.12 189 THR A N 1
ATOM 1519 C CA . THR A 1 189 ? 19.321 12.915 -33.136 1.00 81.12 189 THR A CA 1
ATOM 1520 C C . THR A 1 189 ? 19.333 11.519 -32.527 1.00 81.12 189 THR A C 1
ATOM 1522 O O . THR A 1 189 ? 20.279 10.760 -32.738 1.00 81.12 189 THR A O 1
ATOM 1525 N N . ILE A 1 190 ? 18.293 11.180 -31.761 1.00 85.94 190 ILE A N 1
ATOM 1526 C CA . ILE A 1 190 ? 18.178 9.881 -31.085 1.00 85.94 190 ILE A CA 1
ATOM 1527 C C . ILE A 1 190 ? 17.830 8.796 -32.107 1.00 85.94 190 ILE A C 1
ATOM 1529 O O . ILE A 1 190 ? 16.838 8.900 -32.825 1.00 85.94 190 ILE A O 1
ATOM 1533 N N . TYR A 1 191 ? 18.610 7.721 -32.102 1.00 86.31 191 TYR A N 1
ATOM 1534 C CA . TYR A 1 191 ? 18.433 6.545 -32.941 1.00 86.31 191 TYR A CA 1
ATOM 1535 C C . TYR A 1 191 ? 18.138 5.311 -32.069 1.00 86.31 191 TYR A C 1
ATOM 1537 O O . TYR A 1 191 ? 18.999 4.917 -31.277 1.00 86.31 191 TYR A O 1
ATOM 1545 N N . PRO A 1 192 ? 16.943 4.698 -32.159 1.00 89.50 192 PRO A N 1
ATOM 1546 C CA . PRO A 1 192 ? 16.653 3.430 -31.492 1.00 89.50 192 PRO A CA 1
ATOM 1547 C C . PRO A 1 192 ? 17.327 2.266 -32.228 1.00 89.50 192 PRO A C 1
ATOM 1549 O O . PRO A 1 192 ? 17.234 2.180 -33.449 1.00 89.50 192 PRO A O 1
ATOM 1552 N N . PHE A 1 193 ? 17.959 1.352 -31.489 1.00 90.75 193 PHE A N 1
ATOM 1553 C CA . PHE A 1 193 ? 18.531 0.139 -32.081 1.00 90.75 193 PHE A CA 1
ATOM 1554 C C . PHE A 1 193 ? 17.433 -0.790 -32.618 1.00 90.75 193 PHE A C 1
ATOM 1556 O O . PHE A 1 193 ? 16.410 -0.997 -31.960 1.00 90.75 193 PHE A O 1
ATOM 1563 N N . SER A 1 194 ? 17.666 -1.386 -33.786 1.00 86.12 194 SER A N 1
ATOM 1564 C CA . SER A 1 194 ? 16.818 -2.446 -34.338 1.00 86.12 194 SER A CA 1
ATOM 1565 C C . SER A 1 194 ? 17.086 -3.801 -33.667 1.00 86.12 194 SER A C 1
ATOM 1567 O O . SER A 1 194 ? 18.117 -4.002 -33.026 1.00 86.12 194 SER A O 1
ATOM 1569 N N . GLU A 1 195 ? 16.184 -4.775 -33.838 1.00 85.75 195 GLU A N 1
ATOM 1570 C CA . GLU A 1 195 ? 16.394 -6.136 -33.310 1.00 85.75 195 GLU A CA 1
ATOM 1571 C C . GLU A 1 195 ? 17.633 -6.825 -33.885 1.00 85.75 195 GLU A C 1
ATOM 1573 O O . GLU A 1 195 ? 18.304 -7.573 -33.173 1.00 85.75 195 GLU A O 1
ATOM 1578 N N . GLU A 1 196 ? 17.962 -6.552 -35.149 1.00 87.06 196 GLU A N 1
ATOM 1579 C CA . GLU A 1 196 ? 19.173 -7.075 -35.778 1.00 87.06 196 GLU A CA 1
ATOM 1580 C C . GLU A 1 196 ? 20.426 -6.470 -35.137 1.00 87.06 196 GLU A C 1
ATOM 1582 O O . GLU A 1 196 ? 21.330 -7.202 -34.748 1.00 87.06 196 GLU A O 1
ATOM 1587 N N . GLU A 1 197 ? 20.450 -5.148 -34.949 1.00 90.56 197 GLU A N 1
ATOM 1588 C CA . GLU A 1 197 ? 21.590 -4.439 -34.354 1.00 90.56 197 GLU A CA 1
ATOM 1589 C C . GLU A 1 197 ? 21.786 -4.782 -32.879 1.00 90.56 197 GLU A C 1
ATOM 1591 O O . GLU A 1 197 ? 22.912 -4.799 -32.385 1.00 90.56 197 GLU A O 1
ATOM 1596 N N . LEU A 1 198 ? 20.700 -5.086 -32.166 1.00 91.88 198 LEU A N 1
ATOM 1597 C CA . LEU A 1 198 ? 20.776 -5.550 -30.789 1.00 91.88 198 LEU A CA 1
ATOM 1598 C C . LEU A 1 198 ? 21.568 -6.861 -30.668 1.00 91.88 198 LEU A C 1
ATOM 1600 O O . LEU A 1 198 ? 22.161 -7.088 -29.621 1.00 91.88 198 LEU A O 1
ATOM 1604 N N . ASN A 1 199 ? 21.632 -7.706 -31.704 1.00 90.50 199 ASN A N 1
ATOM 1605 C CA . ASN A 1 199 ? 22.450 -8.927 -31.661 1.00 90.50 199 ASN A CA 1
ATOM 1606 C C . ASN A 1 199 ? 23.957 -8.635 -31.588 1.00 90.50 199 ASN A C 1
ATOM 1608 O O . ASN A 1 199 ? 24.720 -9.494 -31.154 1.00 90.50 199 ASN A O 1
ATOM 1612 N N . ASP A 1 200 ? 24.370 -7.425 -31.970 1.00 94.12 200 ASP A N 1
ATOM 1613 C CA . ASP A 1 200 ? 25.755 -6.959 -31.917 1.00 94.12 200 ASP A CA 1
ATOM 1614 C C . ASP A 1 200 ? 26.063 -6.131 -30.653 1.00 94.12 200 ASP A C 1
ATOM 1616 O O . ASP A 1 200 ? 27.169 -5.589 -30.528 1.00 94.12 200 ASP A O 1
ATOM 1620 N N . ILE A 1 201 ? 25.095 -5.991 -29.734 1.00 94.75 201 ILE A N 1
ATOM 1621 C CA . ILE A 1 201 ? 25.296 -5.322 -28.446 1.00 94.75 201 ILE A CA 1
ATOM 1622 C C . ILE A 1 201 ? 25.769 -6.327 -27.399 1.00 94.75 201 ILE A C 1
ATOM 1624 O O . ILE A 1 201 ? 25.119 -7.325 -27.102 1.00 94.75 201 ILE A O 1
ATOM 1628 N N . GLU A 1 202 ? 26.863 -5.982 -26.737 1.00 94.00 202 GLU A N 1
ATOM 1629 C CA . GLU A 1 202 ? 27.320 -6.633 -25.517 1.00 94.00 202 GLU A CA 1
ATOM 1630 C C . GLU A 1 202 ? 27.110 -5.692 -24.328 1.00 94.00 202 GLU A C 1
ATOM 1632 O O . GLU A 1 202 ? 27.418 -4.499 -24.403 1.00 94.00 202 GLU A O 1
ATOM 1637 N N . VAL A 1 203 ? 26.610 -6.229 -23.213 1.00 93.75 203 VAL A N 1
ATOM 1638 C CA . VAL A 1 203 ? 26.498 -5.514 -21.934 1.00 93.75 203 VAL A CA 1
ATOM 1639 C C . VAL A 1 203 ? 27.626 -5.971 -21.016 1.00 93.75 203 VAL A C 1
ATOM 1641 O O . VAL A 1 203 ? 27.838 -7.168 -20.829 1.00 93.75 203 VAL A O 1
ATOM 1644 N N . SER A 1 204 ? 28.342 -5.018 -20.424 1.00 90.31 204 SER A N 1
ATOM 1645 C CA . SER A 1 204 ? 29.447 -5.272 -19.495 1.00 90.31 204 SER A CA 1
ATOM 1646 C C . SER A 1 204 ? 29.377 -4.363 -18.274 1.00 90.31 204 SER A C 1
ATOM 1648 O O . SER A 1 204 ? 28.730 -3.317 -18.302 1.00 90.31 204 SER A O 1
ATOM 1650 N N . ASP A 1 205 ? 30.092 -4.733 -17.210 1.00 90.00 205 ASP A N 1
ATOM 1651 C CA . ASP A 1 205 ? 30.188 -3.941 -15.977 1.00 90.00 205 ASP A CA 1
ATOM 1652 C C . ASP A 1 205 ? 28.814 -3.684 -15.311 1.00 90.00 205 ASP A C 1
ATOM 1654 O O . ASP A 1 205 ? 28.581 -2.606 -14.769 1.00 90.00 205 ASP A O 1
ATOM 1658 N N . LEU A 1 206 ? 27.886 -4.652 -15.382 1.00 91.88 206 LEU A N 1
ATOM 1659 C CA . LEU A 1 206 ? 26.555 -4.537 -14.776 1.00 91.88 206 LEU A CA 1
ATOM 1660 C C . LEU A 1 206 ? 26.640 -4.543 -13.246 1.00 91.88 206 LEU A C 1
ATOM 1662 O O . LEU A 1 206 ? 27.098 -5.514 -12.644 1.00 91.88 206 LEU A O 1
ATOM 1666 N N . SER A 1 207 ? 26.150 -3.481 -12.615 1.00 91.62 207 SER A N 1
ATOM 1667 C CA . SER A 1 207 ? 26.110 -3.336 -11.162 1.00 91.62 207 SER A CA 1
ATOM 1668 C C . SER A 1 207 ? 24.909 -2.507 -10.706 1.00 91.62 207 SER A C 1
ATOM 1670 O O . SER A 1 207 ? 24.232 -1.855 -11.502 1.00 91.62 207 SER A O 1
ATOM 1672 N N . TYR A 1 208 ? 24.635 -2.527 -9.402 1.00 92.56 208 TYR A N 1
ATOM 1673 C CA . TYR A 1 208 ? 23.686 -1.614 -8.778 1.00 92.56 208 TYR A CA 1
ATOM 1674 C C . TYR A 1 208 ? 24.396 -0.766 -7.725 1.00 92.56 208 TYR A C 1
ATOM 1676 O O . TYR A 1 208 ? 24.845 -1.280 -6.699 1.00 92.56 208 TYR A O 1
ATOM 1684 N N . GLU A 1 209 ? 24.466 0.543 -7.959 1.00 89.75 209 GLU A N 1
ATOM 1685 C CA . GLU A 1 209 ? 25.157 1.487 -7.084 1.00 89.75 209 GLU A CA 1
ATOM 1686 C C . GLU A 1 209 ? 24.422 2.826 -7.008 1.00 89.75 209 GLU A C 1
ATOM 1688 O O . GLU A 1 209 ? 23.953 3.370 -8.012 1.00 89.75 209 GLU A O 1
ATOM 1693 N N . ALA A 1 210 ? 24.353 3.380 -5.793 1.00 89.12 210 ALA A N 1
ATOM 1694 C CA . ALA A 1 210 ? 23.815 4.712 -5.510 1.00 89.12 210 ALA A CA 1
ATOM 1695 C C . ALA A 1 210 ? 22.399 4.983 -6.071 1.00 89.12 210 ALA A C 1
ATOM 1697 O O . ALA A 1 210 ? 22.104 6.110 -6.466 1.00 89.12 210 ALA A O 1
ATOM 1698 N N . GLY A 1 211 ? 21.520 3.972 -6.107 1.00 93.19 211 GLY A N 1
ATOM 1699 C CA . GLY A 1 211 ? 20.149 4.127 -6.619 1.00 93.19 211 GLY A CA 1
ATOM 1700 C C . GLY A 1 211 ? 20.000 3.902 -8.123 1.00 93.19 211 GLY A C 1
ATOM 1701 O O . GLY A 1 211 ? 18.963 4.243 -8.687 1.00 93.19 211 GLY A O 1
ATOM 1702 N N . TYR A 1 212 ? 21.032 3.370 -8.782 1.00 95.12 212 TYR A N 1
ATOM 1703 C CA . TYR A 1 212 ? 21.028 3.142 -10.220 1.00 95.12 212 TYR A CA 1
ATOM 1704 C C . TYR A 1 212 ? 21.496 1.733 -10.555 1.00 95.12 212 TYR A C 1
ATOM 1706 O O . TYR A 1 212 ? 22.511 1.277 -10.030 1.00 95.12 212 TYR A O 1
ATOM 1714 N N . LEU A 1 213 ? 20.802 1.099 -11.496 1.00 95.31 213 LEU A N 1
ATOM 1715 C CA . LEU A 1 213 ? 21.356 0.012 -12.291 1.00 95.31 213 LEU A CA 1
ATOM 1716 C C . LEU A 1 213 ? 22.318 0.630 -13.314 1.00 95.31 213 LEU A C 1
ATOM 1718 O O . LEU A 1 213 ? 21.928 1.529 -14.064 1.00 95.31 213 LEU A O 1
ATOM 1722 N N . GLN A 1 214 ? 23.574 0.198 -13.314 1.00 95.19 214 GLN A N 1
ATOM 1723 C CA . GLN A 1 214 ? 24.634 0.780 -14.132 1.00 95.19 214 GLN A CA 1
ATOM 1724 C C . GLN A 1 214 ? 25.316 -0.289 -14.968 1.00 95.19 214 GLN A C 1
ATOM 1726 O O . GLN A 1 214 ? 25.530 -1.396 -14.490 1.00 95.19 214 GLN A O 1
ATOM 1731 N N . PHE A 1 215 ? 25.642 0.036 -16.215 1.00 95.06 215 PHE A N 1
ATOM 1732 C CA . PHE A 1 215 ? 26.414 -0.839 -17.095 1.00 95.06 215 PHE A CA 1
ATOM 1733 C C . PHE A 1 215 ? 26.985 -0.055 -18.273 1.00 95.06 215 PHE A C 1
ATOM 1735 O O . PHE A 1 215 ? 26.524 1.038 -18.608 1.00 95.06 215 PHE A O 1
ATOM 1742 N N . THR A 1 216 ? 27.981 -0.630 -18.935 1.00 95.94 216 THR A N 1
ATOM 1743 C CA . THR A 1 216 ? 28.478 -0.150 -20.225 1.00 95.94 216 THR A CA 1
ATOM 1744 C C . THR A 1 216 ? 28.014 -1.072 -21.340 1.00 95.94 216 THR A C 1
ATOM 1746 O O . THR A 1 216 ? 27.653 -2.227 -21.107 1.00 95.94 216 THR A O 1
ATOM 1749 N N . THR A 1 217 ? 27.996 -0.547 -22.560 1.00 95.69 217 THR A N 1
ATOM 1750 C CA . THR A 1 217 ? 27.661 -1.333 -23.748 1.00 95.69 217 THR A CA 1
ATOM 1751 C C . THR A 1 217 ? 28.823 -1.328 -24.722 1.00 95.69 217 THR A C 1
ATOM 1753 O O . THR A 1 217 ? 29.680 -0.439 -24.692 1.00 95.69 217 THR A O 1
ATOM 1756 N N . ARG A 1 218 ? 28.868 -2.336 -25.585 1.00 96.00 218 ARG A N 1
ATOM 1757 C CA . ARG A 1 218 ? 29.775 -2.396 -26.722 1.00 96.00 218 ARG A CA 1
ATOM 1758 C C . ARG A 1 218 ? 28.979 -2.803 -27.949 1.00 96.00 218 ARG A C 1
ATOM 1760 O O . ARG A 1 218 ? 28.306 -3.821 -27.910 1.00 96.00 218 ARG A O 1
ATOM 1767 N N . TYR A 1 219 ? 29.077 -2.027 -29.021 1.00 95.94 219 TYR A N 1
ATOM 1768 C CA . TYR A 1 219 ? 28.485 -2.368 -30.314 1.00 95.94 219 TYR A CA 1
ATOM 1769 C C . TYR A 1 219 ? 29.605 -2.616 -31.319 1.00 95.94 219 TYR A C 1
ATOM 1771 O O . TYR A 1 219 ? 30.458 -1.745 -31.514 1.00 95.94 219 TYR A O 1
ATOM 1779 N N . LYS A 1 220 ? 29.650 -3.817 -31.910 1.00 94.94 220 LYS A N 1
ATOM 1780 C CA . LYS A 1 220 ? 30.686 -4.227 -32.887 1.00 94.94 220 LYS A CA 1
ATOM 1781 C C . LYS A 1 220 ? 32.115 -3.853 -32.466 1.00 94.94 220 LYS A C 1
ATOM 1783 O O . LYS A 1 220 ? 32.897 -3.309 -33.243 1.00 94.94 220 LYS A O 1
ATOM 1788 N N . GLY A 1 221 ? 32.460 -4.103 -31.204 1.00 93.81 221 GLY A N 1
ATOM 1789 C CA . GLY A 1 221 ? 33.793 -3.811 -30.668 1.00 93.81 221 GLY A CA 1
ATOM 1790 C C . GLY A 1 221 ? 33.967 -2.423 -30.035 1.00 93.81 221 GLY A C 1
ATOM 1791 O O . GLY A 1 221 ? 34.864 -2.267 -29.203 1.00 93.81 221 GLY A O 1
ATOM 1792 N N . VAL A 1 222 ? 33.110 -1.443 -30.344 1.00 96.56 222 VAL A N 1
ATOM 1793 C CA . VAL A 1 222 ? 33.213 -0.054 -29.860 1.00 96.56 222 VAL A CA 1
ATOM 1794 C C . VAL A 1 222 ? 32.488 0.102 -28.522 1.00 96.56 222 VAL A C 1
ATOM 1796 O O . VAL A 1 222 ? 31.277 -0.089 -28.454 1.00 96.56 222 VAL A O 1
ATOM 1799 N N . LYS A 1 223 ? 33.226 0.439 -27.455 1.00 96.81 223 LYS A N 1
ATOM 1800 C CA . LYS A 1 223 ? 32.683 0.644 -26.099 1.00 96.81 223 LYS A CA 1
ATOM 1801 C C . LYS A 1 223 ? 32.003 2.012 -25.977 1.00 96.81 223 LYS A C 1
ATOM 1803 O O . LYS A 1 223 ? 32.529 3.002 -26.486 1.00 96.81 223 LYS A O 1
ATOM 1808 N N . SER A 1 224 ? 30.906 2.069 -25.228 1.00 96.81 224 SER A N 1
ATOM 1809 C CA . SER A 1 224 ? 30.236 3.315 -24.868 1.00 96.81 224 SER A CA 1
ATOM 1810 C C . SER A 1 224 ? 31.149 4.232 -24.050 1.00 96.81 224 SER A C 1
ATOM 1812 O O . SER A 1 224 ? 31.848 3.802 -23.129 1.00 96.81 224 SER A O 1
ATOM 1814 N N . LEU A 1 225 ? 31.141 5.525 -24.381 1.00 94.62 225 LEU A N 1
ATOM 1815 C CA . LEU A 1 225 ? 31.925 6.555 -23.689 1.00 94.62 225 LEU A CA 1
ATOM 1816 C C . LEU A 1 225 ? 31.409 6.822 -22.276 1.00 94.62 225 LEU A C 1
ATOM 1818 O O . LEU A 1 225 ? 32.126 7.354 -21.433 1.00 94.62 225 LEU A O 1
ATOM 1822 N N . SER A 1 226 ? 30.146 6.498 -22.021 1.00 92.38 226 SER A N 1
ATOM 1823 C CA . SER A 1 226 ? 29.500 6.657 -20.725 1.00 92.38 226 SER A CA 1
ATOM 1824 C C . SER A 1 226 ? 28.776 5.375 -20.341 1.00 92.38 226 SER A C 1
ATOM 1826 O O . SER A 1 226 ? 28.314 4.616 -21.197 1.00 92.38 226 SER A O 1
ATOM 1828 N N . ALA A 1 227 ? 28.693 5.130 -19.036 1.00 95.25 227 ALA A N 1
ATOM 1829 C CA . ALA A 1 227 ? 27.832 4.089 -18.505 1.00 95.25 227 ALA A CA 1
ATOM 1830 C C . ALA A 1 227 ? 26.370 4.533 -18.610 1.00 95.25 227 ALA A C 1
ATOM 1832 O O . ALA A 1 227 ? 26.030 5.680 -18.310 1.00 95.25 227 ALA A O 1
ATOM 1833 N N . THR A 1 228 ? 25.503 3.603 -18.992 1.00 96.94 228 THR A N 1
ATOM 1834 C CA . THR A 1 228 ? 24.065 3.756 -18.796 1.00 96.94 228 THR A CA 1
ATOM 1835 C C . THR A 1 228 ? 23.780 3.742 -17.299 1.00 96.94 228 THR A C 1
ATOM 1837 O O . THR A 1 228 ? 24.350 2.933 -16.572 1.00 96.94 228 THR A O 1
ATOM 1840 N N . ARG A 1 229 ? 22.900 4.637 -16.838 1.00 96.94 229 ARG A N 1
ATOM 1841 C CA . ARG A 1 229 ? 22.448 4.710 -15.444 1.00 96.94 229 ARG A CA 1
ATOM 1842 C C . ARG A 1 229 ? 20.930 4.751 -15.415 1.00 96.94 229 ARG A C 1
ATOM 1844 O O . ARG A 1 229 ? 20.333 5.784 -15.708 1.00 96.94 229 ARG A O 1
ATOM 1851 N N . LEU A 1 230 ? 20.315 3.633 -15.057 1.00 97.25 230 LEU A N 1
ATOM 1852 C CA . LEU A 1 230 ? 18.866 3.512 -14.959 1.00 97.25 230 LEU A CA 1
ATOM 1853 C C . LEU A 1 230 ? 18.440 3.699 -13.502 1.00 97.25 230 LEU A C 1
ATOM 1855 O O . LEU A 1 230 ? 18.925 2.961 -12.642 1.00 97.25 230 LEU A O 1
ATOM 1859 N N . PRO A 1 231 ? 17.580 4.684 -13.190 1.00 96.00 231 PRO A N 1
ATOM 1860 C CA . PRO A 1 231 ? 17.141 4.915 -11.821 1.00 96.00 231 PRO A CA 1
ATOM 1861 C C . PRO A 1 231 ? 16.340 3.712 -11.322 1.00 96.00 231 PRO A C 1
ATOM 1863 O O . PRO A 1 231 ? 15.442 3.232 -12.011 1.00 96.00 231 PRO A O 1
ATOM 1866 N N . MET A 1 232 ? 16.657 3.235 -10.122 1.00 94.69 232 MET A N 1
ATOM 1867 C CA . MET A 1 232 ? 15.941 2.140 -9.481 1.00 94.69 232 MET A CA 1
ATOM 1868 C C . MET A 1 232 ? 15.960 2.333 -7.966 1.00 94.69 232 MET A C 1
ATOM 1870 O O . MET A 1 232 ? 16.999 2.245 -7.315 1.00 94.69 232 MET A O 1
ATOM 1874 N N . ASP A 1 233 ? 14.794 2.615 -7.391 1.00 93.94 233 ASP A N 1
ATOM 1875 C CA . ASP A 1 233 ? 14.662 2.864 -5.960 1.00 93.94 233 ASP A CA 1
ATOM 1876 C C . ASP A 1 233 ? 14.629 1.535 -5.186 1.00 93.94 233 ASP A C 1
ATOM 1878 O O . ASP A 1 233 ? 13.628 0.815 -5.192 1.00 93.94 233 ASP A O 1
ATOM 1882 N N . LYS A 1 234 ? 15.723 1.224 -4.475 1.00 93.38 234 LYS A N 1
ATOM 1883 C CA . LYS A 1 234 ? 15.832 0.035 -3.609 1.00 93.38 234 LYS A CA 1
ATOM 1884 C C . LYS A 1 234 ? 14.686 -0.067 -2.598 1.00 93.38 234 LYS A C 1
ATOM 1886 O O . LYS A 1 234 ? 14.188 -1.164 -2.359 1.00 93.38 234 LYS A O 1
ATOM 1891 N N . LYS A 1 235 ? 14.274 1.046 -1.984 1.00 94.69 235 LYS A N 1
ATOM 1892 C CA . LYS A 1 235 ? 13.205 1.060 -0.976 1.00 94.69 235 LYS A CA 1
ATOM 1893 C C . LYS A 1 235 ? 11.878 0.677 -1.616 1.00 94.69 235 LYS A C 1
ATOM 1895 O O . LYS A 1 235 ? 11.178 -0.180 -1.082 1.00 94.69 235 LYS A O 1
ATOM 1900 N N . ARG A 1 236 ? 11.560 1.238 -2.785 1.00 95.38 236 ARG A N 1
ATOM 1901 C CA . ARG A 1 236 ? 10.341 0.875 -3.525 1.00 95.38 236 ARG A CA 1
ATOM 1902 C C . ARG A 1 236 ? 10.389 -0.545 -4.081 1.00 95.38 236 ARG A C 1
ATOM 1904 O O . ARG A 1 236 ? 9.369 -1.226 -4.046 1.00 95.38 236 ARG A O 1
ATOM 1911 N N . TYR A 1 237 ? 11.559 -1.009 -4.518 1.00 95.69 237 TYR A N 1
ATOM 1912 C CA . TYR A 1 237 ? 11.769 -2.389 -4.957 1.00 95.69 237 TYR A CA 1
ATOM 1913 C C . TYR A 1 237 ? 11.397 -3.386 -3.855 1.00 95.69 237 TYR A C 1
ATOM 1915 O O . TYR A 1 237 ? 10.572 -4.262 -4.073 1.00 95.69 237 TYR A O 1
ATOM 1923 N N . TYR A 1 238 ? 11.933 -3.230 -2.642 1.00 95.19 238 TYR A N 1
ATOM 1924 C CA . TYR A 1 238 ? 11.585 -4.131 -1.538 1.00 95.19 238 TYR A CA 1
ATOM 1925 C C . TYR A 1 238 ? 10.165 -3.901 -1.009 1.00 95.19 238 TYR A C 1
ATOM 1927 O O . TYR A 1 238 ? 9.503 -4.857 -0.610 1.00 95.19 238 TYR A O 1
ATOM 1935 N N . ALA A 1 239 ? 9.645 -2.670 -1.061 1.00 95.31 239 ALA A N 1
ATOM 1936 C CA . ALA A 1 239 ? 8.246 -2.405 -0.729 1.00 95.31 239 ALA A CA 1
ATOM 1937 C C . ALA A 1 239 ? 7.273 -3.144 -1.669 1.00 95.31 239 ALA A C 1
ATOM 1939 O O . ALA A 1 239 ? 6.210 -3.569 -1.214 1.00 95.31 239 ALA A O 1
ATOM 1940 N N . SER A 1 240 ? 7.640 -3.340 -2.945 1.00 94.38 240 SER A N 1
ATOM 1941 C CA . SER A 1 240 ? 6.848 -4.106 -3.923 1.00 94.38 240 SER A CA 1
ATOM 1942 C C . SER A 1 240 ? 6.757 -5.597 -3.569 1.00 94.38 240 SER A C 1
ATOM 1944 O O . SER A 1 240 ? 5.793 -6.262 -3.951 1.00 94.38 240 SER A O 1
ATOM 1946 N N . LYS A 1 241 ? 7.717 -6.116 -2.789 1.00 94.12 241 LYS A N 1
ATOM 1947 C CA . LYS A 1 241 ? 7.734 -7.503 -2.296 1.00 94.12 241 LYS A CA 1
ATOM 1948 C C . LYS A 1 241 ? 6.825 -7.722 -1.083 1.00 94.12 241 LYS A C 1
ATOM 1950 O O . LYS A 1 241 ? 6.570 -8.867 -0.721 1.00 94.12 241 LYS A O 1
ATOM 1955 N N . LEU A 1 242 ? 6.312 -6.646 -0.477 1.00 95.31 242 LEU A N 1
ATOM 1956 C CA . LEU A 1 242 ? 5.338 -6.705 0.611 1.00 95.31 242 LEU A CA 1
ATOM 1957 C C . LEU A 1 242 ? 3.924 -6.429 0.090 1.00 95.31 242 LEU A C 1
ATOM 1959 O O . LEU A 1 242 ? 3.528 -5.276 -0.120 1.00 95.31 242 LEU A O 1
ATOM 1963 N N . GLY A 1 243 ? 3.132 -7.486 -0.058 1.00 95.06 243 GLY A N 1
ATOM 1964 C CA . GLY A 1 243 ? 1.692 -7.389 -0.292 1.00 95.06 243 GLY A CA 1
ATOM 1965 C C . GLY A 1 243 ? 0.898 -7.140 0.995 1.00 95.06 243 GLY A C 1
ATOM 1966 O O . GLY A 1 243 ? 1.441 -7.183 2.098 1.00 95.06 243 GLY A O 1
ATOM 1967 N N . ILE A 1 244 ? -0.398 -6.858 0.844 1.00 96.62 244 ILE A N 1
ATOM 1968 C CA . ILE A 1 244 ? -1.344 -6.674 1.955 1.00 96.62 244 ILE A CA 1
ATOM 1969 C C . ILE A 1 244 ? -2.300 -7.865 1.977 1.00 96.62 244 ILE A C 1
ATOM 1971 O O . ILE A 1 244 ? -2.936 -8.167 0.962 1.00 96.62 244 ILE A O 1
ATOM 1975 N N . ASN A 1 245 ? -2.461 -8.495 3.139 1.00 97.50 245 ASN A N 1
ATOM 1976 C CA . ASN A 1 245 ? -3.427 -9.568 3.343 1.00 97.50 245 ASN A CA 1
ATOM 1977 C C . ASN A 1 245 ? -4.842 -8.996 3.526 1.00 97.50 245 ASN A C 1
ATOM 1979 O O . ASN A 1 245 ? -5.346 -8.851 4.638 1.00 97.50 245 ASN A O 1
ATOM 1983 N N . LYS A 1 246 ? -5.492 -8.644 2.413 1.00 97.00 246 LYS A N 1
ATOM 1984 C CA . LYS A 1 246 ? -6.807 -7.980 2.422 1.00 97.00 246 LYS A CA 1
ATOM 1985 C C . LYS A 1 246 ? -7.893 -8.780 3.152 1.00 97.00 246 LYS A C 1
ATOM 1987 O O . LYS A 1 246 ? -8.734 -8.178 3.810 1.00 97.00 246 LYS A O 1
ATOM 1992 N N . ALA A 1 247 ? -7.873 -10.110 3.048 1.00 96.50 247 ALA A N 1
ATOM 1993 C CA . ALA A 1 247 ? -8.856 -10.971 3.707 1.00 96.50 247 ALA A CA 1
ATOM 1994 C C . ALA A 1 247 ? -8.727 -10.904 5.236 1.00 96.50 247 ALA A C 1
ATOM 1996 O O . ALA A 1 247 ? -9.722 -10.743 5.939 1.00 96.50 247 ALA A O 1
ATOM 1997 N N . PHE A 1 248 ? -7.492 -10.954 5.740 1.00 95.69 248 PHE A N 1
ATOM 1998 C CA . PHE A 1 248 ? -7.227 -10.786 7.164 1.00 95.69 248 PHE A CA 1
ATOM 1999 C C . PHE A 1 248 ? -7.616 -9.379 7.639 1.00 95.69 248 PHE A C 1
ATOM 2001 O O . PHE A 1 248 ? -8.376 -9.245 8.592 1.00 95.69 248 PHE A O 1
ATOM 2008 N N . VAL A 1 249 ? -7.186 -8.333 6.923 1.00 97.19 249 VAL A N 1
ATOM 2009 C CA . VAL A 1 249 ? -7.491 -6.927 7.256 1.00 97.19 249 VAL A CA 1
ATOM 2010 C C . VAL A 1 249 ? -8.998 -6.675 7.389 1.00 97.19 249 VAL A C 1
ATOM 2012 O O . VAL A 1 249 ? -9.426 -6.043 8.353 1.00 97.19 249 VAL A O 1
ATOM 2015 N N . ALA A 1 250 ? -9.812 -7.216 6.479 1.00 96.31 250 ALA A N 1
ATOM 2016 C CA . ALA A 1 250 ? -11.265 -7.030 6.476 1.00 96.31 250 ALA A CA 1
ATOM 2017 C C . ALA A 1 250 ? -11.992 -7.668 7.681 1.00 96.31 250 ALA A C 1
ATOM 2019 O O . ALA A 1 250 ? -13.162 -7.372 7.921 1.00 96.31 250 ALA A O 1
ATOM 2020 N N . THR A 1 251 ? -11.320 -8.532 8.448 1.00 93.94 251 THR A N 1
ATOM 2021 C CA . THR A 1 251 ? -11.918 -9.222 9.603 1.00 93.94 251 THR A CA 1
ATOM 2022 C C . THR A 1 251 ? -11.932 -8.343 10.862 1.00 93.94 251 THR A C 1
ATOM 2024 O O . THR A 1 251 ? -12.812 -8.495 11.710 1.00 93.94 251 THR A O 1
ATOM 2027 N N . TYR A 1 252 ? -11.006 -7.384 10.971 1.00 95.81 252 TYR A N 1
ATOM 2028 C CA . TYR A 1 252 ? -10.762 -6.620 12.196 1.00 95.81 252 TYR A CA 1
ATOM 2029 C C . TYR A 1 252 ? -11.157 -5.146 12.065 1.00 95.81 252 TYR A C 1
ATOM 2031 O O . TYR A 1 252 ? -11.083 -4.549 10.988 1.00 95.81 252 TYR A O 1
ATOM 2039 N N . TYR A 1 253 ? -11.513 -4.531 13.195 1.00 97.00 253 TYR A N 1
ATOM 2040 C CA . TYR A 1 253 ? -11.608 -3.078 13.304 1.00 97.00 253 TYR A CA 1
ATOM 2041 C C . TYR A 1 253 ? -10.212 -2.470 13.488 1.00 97.00 253 TYR A C 1
ATOM 2043 O O . TYR A 1 253 ? -9.402 -2.967 14.272 1.00 97.00 253 TYR A O 1
ATOM 2051 N N . MET A 1 254 ? -9.933 -1.362 12.795 1.00 97.38 254 MET A N 1
ATOM 2052 C CA . MET A 1 254 ? -8.598 -0.748 12.739 1.00 97.38 254 MET A CA 1
ATOM 2053 C C . MET A 1 254 ? -7.996 -0.471 14.123 1.00 97.38 254 MET A C 1
ATOM 2055 O O . MET A 1 254 ? -6.830 -0.774 14.361 1.00 97.38 254 MET A O 1
ATOM 2059 N N . HIS A 1 255 ? -8.783 0.089 15.046 1.00 95.75 255 HIS A N 1
ATOM 2060 C CA . HIS A 1 255 ? -8.272 0.525 16.351 1.00 95.75 255 HIS A CA 1
ATOM 2061 C C . HIS A 1 255 ? -7.758 -0.638 17.199 1.00 95.75 255 HIS A C 1
ATOM 2063 O O . HIS A 1 255 ? -6.765 -0.510 17.907 1.00 95.75 255 HIS A O 1
ATOM 2069 N N . ARG A 1 256 ? -8.383 -1.810 17.063 1.00 94.94 256 ARG A N 1
ATOM 2070 C CA . ARG A 1 256 ? -7.941 -3.036 17.724 1.00 94.94 256 ARG A CA 1
ATOM 2071 C C . ARG A 1 256 ? -6.557 -3.465 17.241 1.00 94.94 256 ARG A C 1
ATOM 2073 O O . ARG A 1 256 ? -5.682 -3.762 18.055 1.00 94.94 256 ARG A O 1
ATOM 2080 N N . VAL A 1 257 ? -6.376 -3.461 15.921 1.00 96.69 257 VAL A N 1
ATOM 2081 C CA . VAL A 1 257 ? -5.107 -3.786 15.260 1.00 96.69 257 VAL A CA 1
ATOM 2082 C C . VAL A 1 257 ? -4.038 -2.759 15.624 1.00 96.69 257 VAL A C 1
ATOM 2084 O O . VAL A 1 257 ? -2.909 -3.132 15.912 1.00 96.69 257 VAL A O 1
ATOM 2087 N N . TYR A 1 258 ? -4.387 -1.472 15.669 1.00 95.81 258 TYR A N 1
ATOM 2088 C CA . TYR A 1 258 ? -3.466 -0.407 16.062 1.00 95.81 258 TYR A CA 1
ATOM 2089 C C . TYR A 1 258 ? -2.930 -0.596 17.487 1.00 95.81 258 TYR A C 1
ATOM 2091 O O . TYR A 1 258 ? -1.726 -0.448 17.718 1.00 95.81 258 TYR A O 1
ATOM 2099 N N . GLN A 1 259 ? -3.801 -0.938 18.441 1.00 92.94 259 GLN A N 1
ATOM 2100 C CA . GLN A 1 259 ? -3.402 -1.100 19.839 1.00 92.94 259 GLN A CA 1
ATOM 2101 C C . GLN A 1 259 ? -2.432 -2.274 20.039 1.00 92.94 259 GLN A C 1
ATOM 2103 O O . GLN A 1 259 ? -1.499 -2.140 20.822 1.00 92.94 259 GLN A O 1
ATOM 2108 N N . ASN A 1 260 ? -2.565 -3.346 19.250 1.00 93.25 260 ASN A N 1
ATOM 2109 C CA . ASN A 1 260 ? -1.774 -4.581 19.384 1.00 93.25 260 ASN A CA 1
ATOM 2110 C C . ASN A 1 260 ? -0.946 -4.888 18.125 1.00 93.25 260 ASN A C 1
ATOM 2112 O O . ASN A 1 260 ? -0.789 -6.039 17.720 1.00 93.25 260 ASN A O 1
ATOM 2116 N N . LEU A 1 261 ? -0.459 -3.850 17.439 1.00 95.56 261 LEU A N 1
ATOM 2117 C CA . LEU A 1 261 ? 0.188 -3.996 16.132 1.00 95.56 261 LEU A CA 1
ATOM 2118 C C . LEU A 1 261 ? 1.388 -4.957 16.147 1.00 95.56 261 LEU A C 1
ATOM 2120 O O . LEU A 1 261 ? 1.634 -5.632 15.154 1.00 95.56 261 LEU A O 1
ATOM 2124 N N . ASP A 1 262 ? 2.101 -5.050 17.262 1.00 93.12 262 ASP A N 1
ATOM 2125 C CA . ASP A 1 262 ? 3.203 -5.985 17.504 1.00 93.12 262 ASP A CA 1
ATOM 2126 C C . ASP A 1 262 ? 2.810 -7.458 17.304 1.00 93.12 262 ASP A C 1
ATOM 2128 O O . ASP A 1 262 ? 3.615 -8.246 16.810 1.00 93.12 262 ASP A O 1
ATOM 2132 N N . VAL A 1 263 ? 1.559 -7.818 17.597 1.00 92.81 263 VAL A N 1
ATOM 2133 C CA . VAL A 1 263 ? 1.023 -9.167 17.358 1.00 92.81 263 VAL A CA 1
ATOM 2134 C C . VAL A 1 263 ? 0.491 -9.304 15.926 1.00 92.81 263 VAL A C 1
ATOM 2136 O O . VAL A 1 263 ? 0.597 -10.361 15.301 1.00 92.81 263 VAL A O 1
ATOM 2139 N N . PHE A 1 264 ? -0.079 -8.230 15.377 1.00 94.94 264 PHE A N 1
ATOM 2140 C CA . PHE A 1 264 ? -0.836 -8.269 14.125 1.00 94.94 264 PHE A CA 1
ATOM 2141 C C . PHE A 1 264 ? -0.005 -8.039 12.855 1.00 94.94 264 PHE A C 1
ATOM 2143 O O . PHE A 1 264 ? -0.378 -8.552 11.800 1.00 94.94 264 PHE A O 1
ATOM 2150 N N . TYR A 1 265 ? 1.094 -7.280 12.910 1.00 94.19 265 TYR A N 1
ATOM 2151 C CA . TYR A 1 265 ? 1.747 -6.736 11.709 1.00 94.19 265 TYR A CA 1
ATOM 2152 C C . TYR A 1 265 ? 2.168 -7.804 10.689 1.00 94.19 265 TYR A C 1
ATOM 2154 O O . TYR A 1 265 ? 2.019 -7.596 9.484 1.00 94.19 265 TYR A O 1
ATOM 2162 N N . SER A 1 266 ? 2.636 -8.964 11.157 1.00 91.38 266 SER A N 1
ATOM 2163 C CA . SER A 1 266 ? 3.065 -10.072 10.297 1.00 91.38 266 SER A CA 1
ATOM 2164 C C . SER A 1 266 ? 1.907 -10.714 9.528 1.00 91.38 266 SER A C 1
ATOM 2166 O O . SER A 1 266 ? 2.121 -11.232 8.438 1.00 91.38 266 SER A O 1
ATOM 2168 N N . HIS A 1 267 ? 0.681 -10.631 10.053 1.00 94.50 267 HIS A N 1
ATOM 2169 C CA . HIS A 1 267 ? -0.533 -11.151 9.419 1.00 94.50 267 HIS A CA 1
ATOM 2170 C C . HIS A 1 267 ? -1.179 -10.136 8.468 1.00 94.50 267 HIS A C 1
ATOM 2172 O O . HIS A 1 267 ? -1.897 -10.528 7.547 1.00 94.50 267 HIS A O 1
ATOM 2178 N N . LEU A 1 268 ? -0.912 -8.836 8.662 1.00 96.88 268 LEU A N 1
ATOM 2179 C CA . LEU A 1 268 ? -1.366 -7.762 7.768 1.00 96.88 268 LEU A CA 1
ATOM 2180 C C . LEU A 1 268 ? -0.644 -7.788 6.414 1.00 96.88 268 LEU A C 1
ATOM 2182 O O . LEU A 1 268 ? -1.164 -7.265 5.424 1.00 96.88 268 LEU A O 1
ATOM 2186 N N . LEU A 1 269 ? 0.550 -8.377 6.365 1.00 97.00 269 LEU A N 1
ATOM 2187 C CA . LEU A 1 269 ? 1.431 -8.375 5.205 1.00 97.00 269 LEU A CA 1
ATOM 2188 C C . LEU A 1 269 ? 1.559 -9.774 4.597 1.00 97.00 269 LEU A C 1
ATOM 2190 O O . LEU A 1 269 ? 1.476 -10.785 5.285 1.00 97.00 269 LEU A O 1
ATOM 2194 N N . THR A 1 270 ? 1.794 -9.829 3.290 1.00 96.38 270 THR A N 1
ATOM 2195 C CA . THR A 1 270 ? 2.135 -11.065 2.573 1.00 96.38 270 THR A CA 1
ATOM 2196 C C . THR A 1 270 ? 3.500 -10.902 1.928 1.00 96.38 270 THR A C 1
ATOM 2198 O O . THR A 1 270 ? 3.706 -9.944 1.179 1.00 96.38 270 THR A O 1
ATOM 2201 N N . PHE A 1 271 ? 4.418 -11.823 2.183 1.00 95.69 271 PHE A N 1
ATOM 2202 C CA . PHE A 1 271 ? 5.764 -11.802 1.620 1.00 95.69 271 PHE A CA 1
ATOM 2203 C C . PHE A 1 271 ? 6.348 -13.215 1.595 1.00 95.69 271 PHE A C 1
ATOM 2205 O O . PHE A 1 271 ? 5.776 -14.145 2.162 1.00 95.69 271 PHE A O 1
ATOM 2212 N N . ASP A 1 272 ? 7.480 -13.373 0.917 1.00 95.19 272 ASP A N 1
ATOM 2213 C CA . ASP A 1 272 ? 8.230 -14.625 0.904 1.00 95.19 272 ASP A CA 1
ATOM 2214 C C . ASP A 1 272 ? 8.912 -14.835 2.265 1.00 95.19 272 ASP A C 1
ATOM 2216 O O . ASP A 1 272 ? 9.944 -14.226 2.570 1.00 95.19 272 ASP A O 1
ATOM 2220 N N . PHE A 1 273 ? 8.292 -15.671 3.101 1.00 94.06 273 PHE A N 1
ATOM 2221 C CA . PHE A 1 273 ? 8.797 -15.982 4.431 1.00 94.06 273 PHE A CA 1
ATOM 2222 C C . PHE A 1 273 ? 10.091 -16.779 4.392 1.00 94.06 273 PHE A C 1
ATOM 2224 O O . PHE A 1 273 ? 10.846 -16.652 5.343 1.00 94.06 273 PHE A O 1
ATOM 2231 N N . ASP A 1 274 ? 10.392 -17.543 3.343 1.00 94.31 274 ASP A N 1
ATOM 2232 C CA . ASP A 1 274 ? 11.643 -18.307 3.261 1.00 94.31 274 ASP A CA 1
ATOM 2233 C C . ASP A 1 274 ? 12.834 -17.384 2.990 1.00 94.31 274 ASP A C 1
ATOM 2235 O O . ASP A 1 274 ? 13.970 -17.660 3.382 1.00 94.31 274 ASP A O 1
ATOM 2239 N N . LYS A 1 275 ? 12.559 -16.233 2.379 1.00 92.50 275 LYS A N 1
ATOM 2240 C CA . LYS A 1 275 ? 13.576 -15.297 1.922 1.00 92.50 275 LYS A CA 1
ATOM 2241 C C . LYS A 1 275 ? 13.785 -14.098 2.833 1.00 92.50 275 LYS A C 1
ATOM 2243 O O . LYS A 1 275 ? 14.930 -13.688 3.051 1.00 92.50 275 LYS A O 1
ATOM 2248 N N . TYR A 1 276 ? 12.707 -13.536 3.372 1.00 95.25 276 TYR A N 1
ATOM 2249 C CA . TYR A 1 276 ? 12.765 -12.303 4.150 1.00 95.25 276 TYR A CA 1
ATOM 2250 C C . TYR A 1 276 ? 12.378 -12.514 5.610 1.00 95.25 276 TYR A C 1
ATOM 2252 O O . TYR A 1 276 ? 11.552 -13.358 5.972 1.00 95.25 276 TYR A O 1
ATOM 2260 N N . VAL A 1 277 ? 12.969 -11.671 6.446 1.00 96.06 277 VAL A N 1
ATOM 2261 C CA . VAL A 1 277 ? 12.496 -11.358 7.789 1.00 96.06 277 VAL A CA 1
ATOM 2262 C C . VAL A 1 277 ? 11.948 -9.936 7.736 1.00 96.06 277 VAL A C 1
ATOM 2264 O O . VAL A 1 277 ? 12.612 -9.032 7.225 1.00 96.06 277 VAL A O 1
ATOM 2267 N N . VAL A 1 278 ? 10.716 -9.760 8.209 1.00 96.75 278 VAL A N 1
ATOM 2268 C CA . VAL A 1 278 ? 10.027 -8.469 8.265 1.00 96.75 278 VAL A CA 1
ATOM 2269 C C . VAL A 1 278 ? 9.709 -8.197 9.722 1.00 96.75 278 VAL A C 1
ATOM 2271 O O . VAL A 1 278 ? 9.029 -9.005 10.347 1.00 96.75 278 VAL A O 1
ATOM 2274 N N . GLU A 1 279 ? 10.199 -7.080 10.248 1.00 96.94 279 GLU A N 1
ATOM 2275 C CA . GLU A 1 279 ? 10.060 -6.707 11.658 1.00 96.94 279 GLU A CA 1
ATOM 2276 C C . GLU A 1 279 ? 9.438 -5.322 11.784 1.00 96.94 279 GLU A C 1
ATOM 2278 O O . GLU A 1 279 ? 9.761 -4.412 11.020 1.00 96.94 279 GLU A O 1
ATOM 2283 N N . LEU A 1 280 ? 8.554 -5.143 12.764 1.00 97.50 280 LEU A N 1
ATOM 2284 C CA . LEU A 1 280 ? 7.971 -3.841 13.068 1.00 97.50 280 LEU A CA 1
ATOM 2285 C C . LEU A 1 280 ? 9.043 -2.891 13.620 1.00 97.50 280 LEU A C 1
ATOM 2287 O O . LEU A 1 280 ? 9.743 -3.219 14.578 1.00 97.50 280 LEU A O 1
ATOM 2291 N N . VAL A 1 281 ? 9.140 -1.687 13.055 1.00 97.12 281 VAL A N 1
ATOM 2292 C CA . VAL A 1 281 ? 9.961 -0.616 13.631 1.00 97.12 281 VAL A CA 1
ATOM 2293 C C . VAL A 1 281 ? 9.181 0.025 14.778 1.00 97.12 281 VAL A C 1
ATOM 2295 O O . VAL A 1 281 ? 8.043 0.465 14.590 1.00 97.12 281 VAL A O 1
ATOM 2298 N N . GLY A 1 282 ? 9.785 0.070 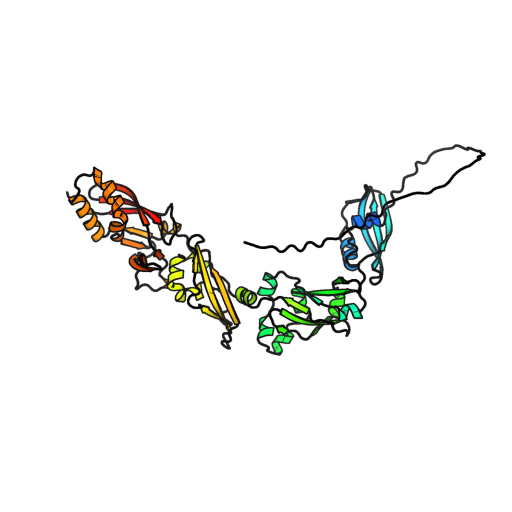15.968 1.00 92.44 282 GLY A N 1
ATOM 2299 C CA . GLY A 1 282 ? 9.182 0.672 17.162 1.00 92.44 282 GLY A CA 1
ATOM 2300 C C . GLY A 1 282 ? 8.762 2.127 16.939 1.00 92.44 282 GLY A C 1
ATOM 2301 O O . GLY A 1 282 ? 9.385 2.842 16.158 1.00 92.44 282 GLY A O 1
ATOM 2302 N N . ASP A 1 283 ? 7.673 2.538 17.592 1.00 88.94 283 ASP A N 1
ATOM 2303 C CA . ASP A 1 283 ? 7.122 3.904 17.557 1.00 88.94 283 ASP A CA 1
ATOM 2304 C C . ASP A 1 283 ? 6.815 4.468 16.153 1.00 88.94 283 ASP A C 1
ATOM 2306 O O . ASP A 1 283 ? 6.617 5.668 15.983 1.00 88.94 283 ASP A O 1
ATOM 2310 N N . SER A 1 284 ? 6.726 3.606 15.134 1.00 94.81 284 SER A N 1
ATOM 2311 C CA . SER A 1 284 ? 6.469 4.013 13.744 1.00 94.81 284 SER A CA 1
ATOM 2312 C C . SER A 1 284 ? 4.994 3.988 13.339 1.00 94.81 284 SER A C 1
ATOM 2314 O O . SER A 1 284 ? 4.657 4.317 12.200 1.00 94.81 284 SER A O 1
ATOM 2316 N N . LYS A 1 285 ? 4.105 3.560 14.242 1.00 95.94 285 LYS A N 1
ATOM 2317 C CA . LYS A 1 285 ? 2.681 3.399 13.944 1.00 95.94 285 LYS A CA 1
ATOM 2318 C C . LYS A 1 285 ? 1.928 4.722 14.042 1.00 95.94 285 LYS A C 1
ATOM 2320 O O . LYS A 1 285 ? 2.129 5.503 14.965 1.00 95.94 285 LYS A O 1
ATOM 2325 N N . SER A 1 286 ? 1.005 4.940 13.118 1.00 95.50 286 SER A N 1
ATOM 2326 C CA . SER A 1 286 ? 0.059 6.053 13.132 1.00 95.50 286 SER A CA 1
ATOM 2327 C C . SER A 1 286 ? -1.278 5.601 12.562 1.00 95.50 286 SER A C 1
ATOM 2329 O O . SER A 1 286 ? -1.338 4.700 11.727 1.00 95.50 286 SER A O 1
ATOM 2331 N N . LEU A 1 287 ? -2.362 6.211 13.023 1.00 94.75 287 LEU A N 1
ATOM 2332 C CA . LEU A 1 287 ? -3.703 5.934 12.523 1.00 94.75 287 LEU A CA 1
ATOM 2333 C C . LEU A 1 287 ? -4.319 7.197 11.937 1.00 94.75 287 LEU A C 1
ATOM 2335 O O . LEU A 1 287 ? -3.976 8.314 12.323 1.00 94.75 287 LEU A O 1
ATOM 2339 N N . ASN A 1 288 ? -5.269 7.000 11.035 1.00 95.81 288 ASN A N 1
ATOM 2340 C CA . ASN A 1 288 ? -6.194 8.024 10.589 1.00 95.81 288 ASN A CA 1
ATOM 2341 C C . ASN A 1 288 ? -7.602 7.432 10.658 1.00 95.81 288 ASN A C 1
ATOM 2343 O O . ASN A 1 288 ? -7.992 6.612 9.823 1.00 95.81 288 ASN A O 1
ATOM 2347 N N . SER A 1 289 ? -8.343 7.839 11.689 1.00 93.19 289 SER A N 1
ATOM 2348 C CA . SER A 1 289 ? -9.694 7.350 11.960 1.00 93.19 289 SER A CA 1
ATOM 2349 C C . SER A 1 289 ? -10.702 7.714 10.873 1.00 93.19 289 SER A C 1
ATOM 2351 O O . SER A 1 289 ? -11.617 6.936 10.621 1.00 93.19 289 SER A O 1
ATOM 2353 N N . GLN A 1 290 ? -10.532 8.860 10.205 1.00 90.75 290 GLN A N 1
ATOM 2354 C CA . GLN A 1 290 ? -11.447 9.312 9.151 1.00 90.75 290 GLN A CA 1
ATOM 2355 C C . GLN A 1 290 ? -11.295 8.472 7.881 1.00 90.75 290 GLN A C 1
ATOM 2357 O O . GLN A 1 290 ? -12.287 8.045 7.297 1.00 90.75 290 GLN A O 1
ATOM 2362 N N . ASP A 1 291 ? -10.052 8.169 7.505 1.00 94.06 291 ASP A N 1
ATOM 2363 C CA . ASP A 1 291 ? -9.750 7.347 6.328 1.00 94.06 291 ASP A CA 1
ATOM 2364 C C . ASP A 1 291 ? -9.782 5.837 6.630 1.00 94.06 291 ASP A C 1
ATOM 2366 O O . ASP A 1 291 ? -9.567 5.020 5.731 1.00 94.06 291 ASP A O 1
ATOM 2370 N N . ASN A 1 292 ? -10.044 5.454 7.889 1.00 96.62 292 ASN A N 1
ATOM 2371 C CA . ASN A 1 292 ? -9.990 4.075 8.379 1.00 96.62 292 ASN A CA 1
ATOM 2372 C C . ASN A 1 292 ? -8.696 3.369 7.924 1.00 96.62 292 ASN A C 1
ATOM 2374 O O . ASN A 1 292 ? -8.718 2.278 7.340 1.00 96.62 292 ASN A O 1
ATOM 2378 N N . SER A 1 293 ? -7.567 4.053 8.135 1.00 97.69 293 SER A N 1
ATOM 2379 C CA . SER A 1 293 ? -6.250 3.627 7.666 1.00 97.69 293 SER A CA 1
ATOM 2380 C C . SER A 1 293 ? -5.207 3.605 8.778 1.00 97.69 293 SER A C 1
ATOM 2382 O O . SER A 1 293 ? -5.145 4.516 9.605 1.00 97.69 293 SER A O 1
ATOM 2384 N N . LEU A 1 294 ? -4.339 2.598 8.734 1.00 97.81 294 LEU A N 1
ATOM 2385 C CA . LEU A 1 294 ? -3.242 2.376 9.670 1.00 97.81 294 LEU A CA 1
ATOM 2386 C C . LEU A 1 294 ? -1.920 2.404 8.907 1.00 97.81 294 LEU A C 1
ATOM 2388 O O . LEU A 1 294 ? -1.735 1.604 7.992 1.00 97.81 294 LEU A O 1
ATOM 2392 N N . SER A 1 295 ? -0.993 3.271 9.300 1.00 97.75 295 SER A N 1
ATOM 2393 C CA . SER A 1 295 ? 0.366 3.298 8.760 1.00 97.75 295 SER A CA 1
ATOM 2394 C C . SER A 1 295 ? 1.374 2.810 9.793 1.00 97.75 295 SER A C 1
ATOM 2396 O O . SER A 1 295 ? 1.245 3.104 10.980 1.00 97.75 295 SER A O 1
ATOM 2398 N N . PHE A 1 296 ? 2.383 2.068 9.350 1.00 97.94 296 PHE A N 1
ATOM 2399 C CA . PHE A 1 296 ? 3.525 1.664 10.169 1.00 97.94 296 PHE A CA 1
ATOM 2400 C C . PHE A 1 296 ? 4.745 1.369 9.303 1.00 97.94 296 PHE A C 1
ATOM 2402 O O . PHE A 1 296 ? 4.619 1.082 8.110 1.00 97.94 296 PHE A O 1
ATOM 2409 N N . THR A 1 297 ? 5.929 1.405 9.906 1.00 98.00 297 THR A N 1
ATOM 2410 C CA . THR A 1 297 ? 7.182 1.076 9.226 1.00 98.00 297 THR A CA 1
ATOM 2411 C C . THR A 1 297 ? 7.643 -0.318 9.614 1.00 98.00 297 THR A C 1
ATOM 2413 O O . THR A 1 297 ? 7.603 -0.705 10.782 1.00 98.00 297 THR A O 1
ATOM 2416 N N . VAL A 1 298 ? 8.113 -1.073 8.625 1.00 97.88 298 VAL A N 1
ATOM 2417 C CA . VAL A 1 298 ? 8.776 -2.359 8.835 1.00 97.88 298 VAL A CA 1
ATOM 2418 C C . VAL A 1 298 ? 10.195 -2.333 8.292 1.00 97.88 298 VAL A C 1
ATOM 2420 O O . VAL A 1 298 ? 10.467 -1.735 7.249 1.00 97.88 298 VAL A O 1
ATOM 2423 N N . ARG A 1 299 ? 11.095 -3.016 8.989 1.00 97.75 299 ARG A N 1
ATOM 2424 C CA . ARG A 1 299 ? 12.438 -3.336 8.518 1.00 97.75 299 ARG A CA 1
ATOM 2425 C C . ARG A 1 299 ? 12.393 -4.653 7.762 1.00 97.75 299 ARG A C 1
ATOM 2427 O O . ARG A 1 299 ? 11.790 -5.613 8.233 1.00 97.75 299 ARG A O 1
ATOM 2434 N N . ILE A 1 300 ? 13.031 -4.691 6.597 1.00 97.00 300 ILE A N 1
ATOM 2435 C CA . ILE A 1 300 ? 13.178 -5.898 5.786 1.00 97.00 300 ILE A CA 1
ATOM 2436 C C . ILE A 1 300 ? 14.643 -6.321 5.802 1.00 97.00 300 ILE A C 1
ATOM 2438 O O . ILE A 1 300 ? 15.522 -5.531 5.450 1.00 97.00 300 ILE A O 1
ATOM 2442 N N . SER A 1 301 ? 14.886 -7.584 6.135 1.00 95.38 301 SER A N 1
ATOM 2443 C CA . SER A 1 301 ? 16.209 -8.209 6.165 1.00 95.38 301 SER A CA 1
ATOM 2444 C C . SER A 1 301 ? 16.198 -9.535 5.403 1.00 95.38 301 SER A C 1
ATOM 2446 O O . SER A 1 301 ? 15.156 -10.180 5.267 1.00 95.38 301 SER A O 1
ATOM 2448 N N . LEU A 1 302 ? 17.358 -9.971 4.908 1.00 92.81 302 LEU A N 1
ATOM 2449 C CA . LEU A 1 302 ? 17.512 -11.326 4.361 1.00 92.81 302 LEU A CA 1
ATOM 2450 C C . LEU A 1 302 ? 17.449 -12.355 5.488 1.00 92.81 302 LEU A C 1
ATOM 2452 O O . LEU A 1 302 ? 18.168 -12.219 6.475 1.00 92.81 302 LEU A O 1
ATOM 2456 N N . ARG A 1 303 ? 16.675 -13.429 5.322 1.00 92.56 303 ARG A N 1
ATOM 2457 C CA . ARG A 1 303 ? 16.570 -14.481 6.344 1.00 92.56 303 ARG A CA 1
ATOM 2458 C C . ARG A 1 303 ? 17.885 -15.217 6.584 1.00 92.56 303 ARG A C 1
ATOM 2460 O O . ARG A 1 303 ? 18.261 -15.428 7.732 1.00 92.56 303 ARG A O 1
ATOM 2467 N N . GLU A 1 304 ? 18.574 -15.602 5.514 1.00 89.31 304 GLU A N 1
ATOM 2468 C CA . GLU A 1 304 ? 19.796 -16.415 5.594 1.00 89.31 304 GLU A CA 1
ATOM 2469 C C . GLU A 1 304 ? 20.925 -15.693 6.345 1.00 89.31 304 GLU A C 1
ATOM 2471 O O . GLU A 1 304 ? 21.616 -16.290 7.164 1.00 89.31 304 GLU A O 1
ATOM 2476 N N . THR A 1 305 ? 21.104 -14.395 6.083 1.00 89.56 305 THR A N 1
ATOM 2477 C CA . THR A 1 305 ? 22.260 -13.624 6.572 1.00 89.56 305 THR A CA 1
ATOM 2478 C C . THR A 1 305 ? 21.914 -12.595 7.642 1.00 89.56 305 THR A C 1
ATOM 2480 O O . THR A 1 305 ? 22.821 -11.993 8.206 1.00 89.56 305 THR A O 1
ATOM 2483 N N . GLN A 1 306 ? 20.623 -12.347 7.890 1.00 90.44 306 GLN A N 1
ATOM 2484 C CA . GLN A 1 306 ? 20.117 -11.257 8.737 1.00 90.44 306 GLN A CA 1
ATOM 2485 C C . GLN A 1 306 ? 20.569 -9.856 8.288 1.00 90.44 306 GLN A C 1
ATOM 2487 O O . GLN A 1 306 ? 20.441 -8.881 9.025 1.00 90.44 306 GLN A O 1
ATOM 2492 N N . LYS A 1 307 ? 21.088 -9.725 7.060 1.00 91.50 307 LYS A N 1
ATOM 2493 C CA . LYS A 1 307 ? 21.503 -8.439 6.503 1.00 91.50 307 LYS A CA 1
ATOM 2494 C C . LYS A 1 307 ? 20.277 -7.564 6.266 1.00 91.50 307 LYS A C 1
ATOM 2496 O O . LYS A 1 307 ? 19.413 -7.922 5.463 1.00 91.50 307 LYS A O 1
ATOM 2501 N N . GLU A 1 308 ? 20.260 -6.401 6.905 1.00 93.62 308 GLU A N 1
ATOM 2502 C CA . GLU A 1 308 ? 19.243 -5.379 6.680 1.00 93.62 308 GLU A CA 1
ATOM 2503 C C . GLU A 1 308 ? 19.280 -4.879 5.229 1.00 93.62 308 GLU A C 1
ATOM 2505 O O . GLU A 1 308 ? 20.339 -4.582 4.659 1.00 93.62 308 GLU A O 1
ATOM 2510 N N . LEU A 1 309 ? 18.102 -4.800 4.614 1.00 93.56 309 LEU A N 1
ATOM 2511 C CA . LEU A 1 309 ? 17.929 -4.347 3.242 1.00 93.56 309 LEU A CA 1
ATOM 2512 C C . LEU A 1 309 ? 17.438 -2.905 3.219 1.00 93.56 309 LEU A C 1
ATOM 2514 O O . LEU A 1 309 ? 18.133 -2.055 2.652 1.00 93.56 309 LEU A O 1
ATOM 2518 N N . VAL A 1 310 ? 16.263 -2.647 3.796 1.00 95.88 310 VAL A N 1
ATOM 2519 C CA . VAL A 1 310 ? 15.609 -1.331 3.850 1.00 95.88 310 VAL A CA 1
ATOM 2520 C C . VAL A 1 310 ? 14.569 -1.275 4.973 1.00 95.88 310 VAL A C 1
ATOM 2522 O O . VAL A 1 310 ? 14.054 -2.306 5.403 1.00 95.88 310 VAL A O 1
ATOM 2525 N N . GLU A 1 311 ? 14.175 -0.062 5.357 1.00 97.44 311 GLU A N 1
ATOM 2526 C CA . GLU A 1 311 ? 12.938 0.196 6.100 1.00 97.44 311 GLU A CA 1
ATOM 2527 C C . GLU A 1 311 ? 11.874 0.785 5.163 1.00 97.44 311 GLU A C 1
ATOM 2529 O O . GLU A 1 311 ? 12.149 1.714 4.392 1.00 97.44 311 GLU A O 1
ATOM 2534 N N . VAL A 1 312 ? 10.654 0.245 5.211 1.00 96.75 312 VAL A N 1
ATOM 2535 C CA . VAL A 1 312 ? 9.530 0.639 4.351 1.00 96.75 312 VAL A CA 1
ATOM 2536 C C . VAL A 1 312 ? 8.301 0.984 5.177 1.00 96.75 312 VAL A C 1
ATOM 2538 O O . VAL A 1 312 ? 7.918 0.247 6.080 1.00 96.75 312 VAL A O 1
ATOM 2541 N N . GLU A 1 313 ? 7.668 2.104 4.841 1.00 96.38 313 GLU A N 1
ATOM 2542 C CA . GLU A 1 313 ? 6.369 2.472 5.397 1.00 96.38 313 GLU A CA 1
ATOM 2543 C C . GLU A 1 313 ? 5.267 1.750 4.612 1.00 96.38 313 GLU A C 1
ATOM 2545 O O . GLU A 1 313 ? 5.300 1.685 3.378 1.00 96.38 313 GLU A O 1
ATOM 2550 N N . LYS A 1 314 ? 4.288 1.200 5.328 1.00 96.25 314 LYS A N 1
ATOM 2551 C CA . LYS A 1 314 ? 3.096 0.566 4.773 1.00 96.25 314 LYS A CA 1
ATOM 2552 C C . LYS A 1 314 ? 1.867 1.253 5.338 1.00 96.25 314 LYS A C 1
ATOM 2554 O O . LYS A 1 314 ? 1.713 1.337 6.549 1.00 96.25 314 LYS A O 1
ATOM 2559 N N . THR A 1 315 ? 0.969 1.656 4.447 1.00 97.00 315 THR A N 1
ATOM 2560 C CA . THR A 1 315 ? -0.385 2.088 4.797 1.00 97.00 315 THR A CA 1
ATOM 2561 C C . THR A 1 315 ? -1.359 0.967 4.472 1.00 97.00 315 THR A C 1
ATOM 2563 O O . THR A 1 315 ? -1.424 0.494 3.335 1.00 97.00 315 THR A O 1
ATOM 2566 N N . ILE A 1 316 ? -2.104 0.535 5.480 1.00 97.81 316 ILE A N 1
ATOM 2567 C CA . ILE A 1 316 ? -3.133 -0.493 5.401 1.00 97.81 316 ILE A CA 1
ATOM 2568 C C . ILE A 1 316 ? -4.498 0.188 5.426 1.00 97.81 316 ILE A C 1
ATOM 2570 O O . ILE A 1 316 ? -4.768 1.042 6.268 1.00 97.81 316 ILE A O 1
ATOM 2574 N N . THR A 1 317 ? -5.360 -0.214 4.501 1.00 97.12 317 THR A N 1
ATOM 2575 C CA . THR A 1 317 ? -6.754 0.223 4.387 1.00 97.12 317 THR A CA 1
ATOM 2576 C C . THR A 1 317 ? -7.653 -0.994 4.186 1.00 97.12 317 THR A C 1
ATOM 2578 O O . THR A 1 317 ? -7.169 -2.094 3.909 1.00 97.12 317 THR A O 1
ATOM 2581 N N . GLY A 1 318 ? -8.968 -0.802 4.306 1.00 97.06 318 GLY A N 1
ATOM 2582 C CA . GLY A 1 318 ? -9.951 -1.874 4.114 1.00 97.06 318 GLY A CA 1
ATOM 2583 C C . GLY A 1 318 ? -10.303 -2.646 5.386 1.00 97.06 318 GLY A C 1
ATOM 2584 O O . GLY A 1 318 ? -10.828 -3.751 5.289 1.00 97.06 318 GLY A O 1
ATOM 2585 N N . PHE A 1 319 ? -10.020 -2.079 6.564 1.00 97.94 319 PHE A N 1
ATOM 2586 C CA . PHE A 1 319 ? -10.523 -2.594 7.840 1.00 97.94 319 PHE A CA 1
ATOM 2587 C C . PHE A 1 319 ? -12.050 -2.538 7.895 1.00 97.94 319 PHE A C 1
ATOM 2589 O O . PHE A 1 319 ? -12.680 -1.730 7.204 1.00 97.94 319 PHE A O 1
ATOM 2596 N N . LYS A 1 320 ? -12.645 -3.337 8.784 1.00 96.38 320 LYS A N 1
ATOM 2597 C CA . LYS A 1 320 ? -14.089 -3.311 9.016 1.00 96.38 320 LYS A CA 1
ATOM 2598 C C . LYS A 1 320 ? -14.535 -1.908 9.474 1.00 96.38 320 LYS A C 1
ATOM 2600 O O . LYS A 1 320 ? -13.942 -1.360 10.409 1.00 96.38 320 LYS A O 1
ATOM 2605 N N . PRO A 1 321 ? -15.549 -1.290 8.839 1.00 95.88 321 PRO A N 1
ATOM 2606 C CA . PRO A 1 321 ? -16.018 0.036 9.226 1.00 95.88 321 PRO A CA 1
ATOM 2607 C C . PRO A 1 321 ? -16.861 -0.032 10.504 1.00 95.88 321 PRO A C 1
ATOM 2609 O O . PRO A 1 321 ? -17.688 -0.929 10.664 1.00 95.88 321 PRO A O 1
ATOM 2612 N N . LEU A 1 322 ? -16.736 0.964 11.389 1.00 96.44 322 LEU A N 1
ATOM 2613 C CA . LEU A 1 322 ? -17.477 1.022 12.664 1.00 96.44 322 LEU A CA 1
ATOM 2614 C C . LEU A 1 322 ? -19.009 0.966 12.499 1.00 96.44 322 LEU A C 1
ATOM 2616 O O . LEU A 1 322 ? -19.709 0.522 13.405 1.00 96.44 322 LEU A O 1
ATOM 2620 N N . GLY A 1 323 ? -19.545 1.333 11.330 1.00 95.12 323 GLY A N 1
ATOM 2621 C CA . GLY A 1 323 ? -20.969 1.168 11.007 1.00 95.12 323 GLY A CA 1
ATOM 2622 C C . GLY A 1 323 ? -21.467 -0.287 11.039 1.00 95.12 323 GLY A C 1
ATOM 2623 O O . GLY A 1 323 ? -22.670 -0.524 11.169 1.00 95.12 323 GLY A O 1
ATOM 2624 N N . GLU A 1 324 ? -20.568 -1.271 10.955 1.00 95.50 324 GLU A N 1
ATOM 2625 C CA . GLU A 1 324 ? -20.902 -2.694 11.079 1.00 95.50 324 GLU A CA 1
ATOM 2626 C C . GLU A 1 324 ? -21.090 -3.158 12.527 1.00 95.50 324 GLU A C 1
ATOM 2628 O O . GLU A 1 324 ? -21.663 -4.224 12.735 1.00 95.50 324 GLU A O 1
ATOM 2633 N N . LEU A 1 325 ? -20.729 -2.345 13.530 1.00 96.44 325 LEU A N 1
ATOM 2634 C CA . LEU A 1 325 ? -20.860 -2.716 14.947 1.00 96.44 325 LEU A CA 1
ATOM 2635 C C . LEU A 1 325 ? -22.292 -3.095 15.345 1.00 96.44 325 LEU A C 1
ATOM 2637 O O . LEU A 1 325 ? -22.479 -3.882 16.261 1.00 96.44 325 LEU A O 1
ATOM 2641 N N . LYS A 1 326 ? -23.315 -2.600 14.637 1.00 95.38 326 LYS A N 1
ATOM 2642 C CA . LYS A 1 326 ? -24.717 -3.000 14.859 1.00 95.38 326 LYS A CA 1
ATOM 2643 C C . LYS A 1 326 ? -25.004 -4.484 14.589 1.00 95.38 326 LYS A C 1
ATOM 2645 O O . LYS A 1 326 ? -26.047 -4.978 15.000 1.00 95.38 326 LYS A O 1
ATOM 2650 N N . LYS A 1 327 ? -24.134 -5.155 13.830 1.00 95.25 327 LYS A N 1
ATOM 2651 C CA . LYS A 1 327 ? -24.204 -6.594 13.540 1.00 95.25 327 LYS A CA 1
ATOM 2652 C C . LYS A 1 327 ? -23.314 -7.403 14.477 1.00 95.25 327 LYS A C 1
ATOM 2654 O O . LYS A 1 327 ? -23.621 -8.558 14.739 1.00 95.25 327 LYS A O 1
ATOM 2659 N N . ASP A 1 328 ? -22.241 -6.782 14.962 1.00 95.38 328 ASP A N 1
ATOM 2660 C CA . ASP A 1 328 ? -21.194 -7.458 15.725 1.00 95.38 328 ASP A CA 1
ATOM 2661 C C . ASP A 1 328 ? -21.389 -7.319 17.242 1.00 95.38 328 ASP A C 1
ATOM 2663 O O . ASP A 1 328 ? -20.907 -8.166 17.989 1.00 95.38 328 ASP A O 1
ATOM 2667 N N . LEU A 1 329 ? -22.121 -6.298 17.705 1.00 96.19 329 LEU A N 1
ATOM 2668 C CA . LEU A 1 329 ? -22.391 -6.034 19.119 1.00 96.19 329 LEU A CA 1
ATOM 2669 C C . LEU A 1 329 ? -23.865 -6.213 19.492 1.00 96.19 329 LEU A C 1
ATOM 2671 O O . LEU A 1 329 ? -24.776 -5.852 18.747 1.00 96.19 329 LEU A O 1
ATOM 2675 N N . LEU A 1 330 ? -24.078 -6.681 20.718 1.00 95.62 330 LEU A N 1
ATOM 2676 C CA . LEU A 1 330 ? -25.355 -6.676 21.419 1.00 95.62 330 LEU A CA 1
ATOM 2677 C C . LEU A 1 330 ? -25.222 -5.9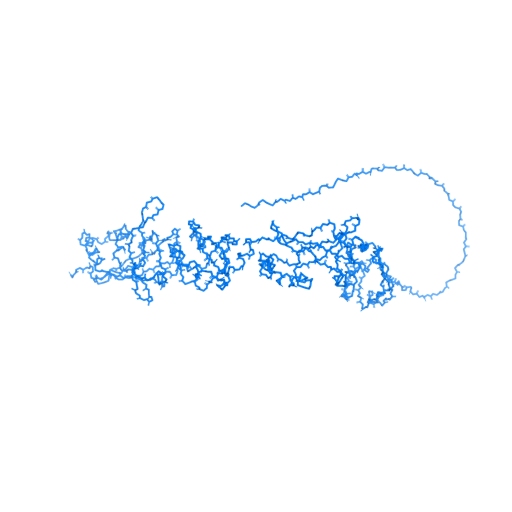22 22.743 1.00 95.62 330 LEU A C 1
ATOM 2679 O O . LEU A 1 330 ? -24.181 -5.967 23.400 1.00 95.62 330 LEU A O 1
ATOM 2683 N N . ILE A 1 331 ? -26.302 -5.256 23.150 1.00 96.94 331 ILE A N 1
ATOM 2684 C CA . ILE A 1 331 ? -26.422 -4.646 24.475 1.00 96.94 331 ILE A CA 1
ATOM 2685 C C . ILE A 1 331 ? -27.571 -5.330 25.203 1.00 96.94 331 ILE A C 1
ATOM 2687 O O . ILE A 1 331 ? -28.664 -5.478 24.659 1.00 96.94 331 ILE A O 1
ATOM 2691 N N . ALA A 1 332 ? -27.324 -5.745 26.438 1.00 95.69 332 ALA A N 1
ATOM 2692 C CA . ALA A 1 332 ? -28.280 -6.429 27.285 1.00 95.69 332 ALA A CA 1
ATOM 2693 C C . ALA A 1 332 ? -28.321 -5.819 28.689 1.00 95.69 332 ALA A C 1
ATOM 2695 O O . ALA A 1 332 ? -27.419 -5.113 29.150 1.00 95.69 332 ALA A O 1
ATOM 2696 N N . SER A 1 333 ? -29.414 -6.102 29.392 1.00 95.62 333 SER A N 1
ATOM 2697 C CA . SER A 1 333 ? -29.566 -5.711 30.786 1.00 95.62 333 SER A CA 1
ATOM 2698 C C . SER A 1 333 ? -28.699 -6.568 31.701 1.00 95.62 333 SER A C 1
ATOM 2700 O O . SER A 1 333 ? -28.739 -7.787 31.616 1.00 95.62 333 SER A O 1
ATOM 2702 N N . SER A 1 334 ? -28.032 -5.927 32.658 1.00 95.50 334 SER A N 1
ATOM 2703 C CA . SER A 1 334 ? -27.363 -6.573 33.794 1.00 95.50 334 SER A CA 1
ATOM 2704 C C . SER A 1 334 ? -28.142 -6.340 35.097 1.00 95.50 334 SER A C 1
ATOM 2706 O O . SER A 1 334 ? -29.045 -5.497 35.128 1.00 95.50 334 SER A O 1
ATOM 2708 N N . ALA A 1 335 ? -27.775 -7.033 36.180 1.00 95.31 335 ALA A N 1
ATOM 2709 C CA . ALA A 1 335 ? -28.316 -6.768 37.517 1.00 95.31 335 ALA A CA 1
ATOM 2710 C C . ALA A 1 335 ? -27.997 -5.335 37.993 1.00 95.31 335 ALA A C 1
ATOM 2712 O O . ALA A 1 335 ? -28.893 -4.618 38.436 1.00 95.31 335 ALA A O 1
ATOM 2713 N N . ASP A 1 336 ? -26.758 -4.877 37.795 1.00 95.56 336 ASP A N 1
ATOM 2714 C CA . ASP A 1 336 ? -26.310 -3.528 38.161 1.00 95.56 336 ASP A CA 1
ATOM 2715 C C . ASP A 1 336 ? -27.085 -2.434 37.424 1.00 95.56 336 ASP A C 1
ATOM 2717 O O . ASP A 1 336 ? -27.425 -1.395 37.998 1.00 95.56 336 ASP A O 1
ATOM 2721 N N . LEU A 1 337 ? -27.376 -2.653 36.138 1.00 97.00 337 LEU A N 1
ATOM 2722 C CA . LEU A 1 337 ? -28.189 -1.731 35.358 1.00 97.00 337 LEU A CA 1
ATOM 2723 C C . LEU A 1 337 ? -29.629 -1.707 35.877 1.00 97.00 337 LEU A C 1
ATOM 2725 O O . LEU A 1 337 ? -30.199 -0.628 36.038 1.00 97.00 337 LEU A O 1
ATOM 2729 N N . GLN A 1 338 ? -30.213 -2.875 36.157 1.00 96.12 338 GLN A N 1
ATOM 2730 C CA . GLN A 1 338 ? -31.576 -2.976 36.687 1.00 96.12 338 GLN A CA 1
ATOM 2731 C C . GLN A 1 338 ? -31.707 -2.225 38.010 1.00 96.12 338 GLN A C 1
ATOM 2733 O O . GLN A 1 338 ? -32.605 -1.395 38.161 1.00 96.12 338 GLN A O 1
ATOM 2738 N N . GLU A 1 339 ? -30.786 -2.461 38.944 1.00 95.38 339 GLU A N 1
ATOM 2739 C CA . GLU A 1 339 ? -30.777 -1.785 40.236 1.00 95.38 339 GLU A CA 1
ATOM 2740 C C . GLU A 1 339 ? -30.586 -0.272 40.078 1.00 95.38 339 GLU A C 1
ATOM 2742 O O . GLU A 1 339 ? -31.306 0.520 40.694 1.00 95.38 339 GLU A O 1
ATOM 2747 N N . HIS A 1 340 ? -29.668 0.154 39.205 1.00 95.25 340 HIS A N 1
ATOM 2748 C CA . HIS A 1 340 ? -29.433 1.570 38.945 1.00 95.25 340 HIS A CA 1
ATOM 2749 C C . HIS A 1 340 ? -30.688 2.280 38.423 1.00 95.25 340 HIS A C 1
ATOM 2751 O O . HIS A 1 340 ? -31.058 3.338 38.939 1.00 95.25 340 HIS A O 1
ATOM 2757 N N . ILE A 1 341 ? -31.371 1.695 37.435 1.00 95.06 341 ILE A N 1
ATOM 2758 C CA . ILE A 1 341 ? -32.590 2.274 36.861 1.00 95.06 341 ILE A CA 1
ATOM 2759 C C . ILE A 1 341 ? -33.752 2.230 37.859 1.00 95.06 341 ILE A C 1
ATOM 2761 O O . ILE A 1 341 ? -34.476 3.217 37.983 1.00 95.06 341 ILE A O 1
ATOM 2765 N N . LYS A 1 342 ? -33.905 1.149 38.632 1.00 93.56 342 LYS A N 1
ATOM 2766 C CA . LYS A 1 342 ? -34.918 1.061 39.696 1.00 93.56 342 LYS A CA 1
ATOM 2767 C C . LYS A 1 342 ? -34.732 2.170 40.733 1.00 93.56 342 LYS A C 1
ATOM 2769 O O . LYS A 1 342 ? -35.686 2.873 41.061 1.00 93.56 342 LYS A O 1
ATOM 2774 N N . ASN A 1 343 ? -33.498 2.389 41.185 1.00 92.75 343 ASN A N 1
ATOM 2775 C CA . ASN A 1 343 ? -33.158 3.470 42.110 1.00 92.75 343 ASN A CA 1
ATOM 2776 C C . ASN A 1 343 ? -33.411 4.858 41.497 1.00 92.75 343 ASN A C 1
ATOM 2778 O O . ASN A 1 343 ? -33.879 5.764 42.190 1.00 92.75 343 ASN A O 1
ATOM 2782 N N . LEU A 1 344 ? -33.131 5.035 40.200 1.00 91.38 344 LEU A N 1
ATOM 2783 C CA . LEU A 1 344 ? -33.418 6.277 39.482 1.00 91.38 344 LEU A CA 1
ATOM 2784 C C . LEU A 1 344 ? -34.924 6.580 39.464 1.00 91.38 344 LEU A C 1
ATOM 2786 O O . LEU A 1 344 ? -35.309 7.712 39.760 1.00 91.38 344 LEU A O 1
ATOM 2790 N N . ILE A 1 345 ? -35.759 5.575 39.183 1.00 89.38 345 ILE A N 1
ATOM 2791 C CA . ILE A 1 345 ? -37.225 5.688 39.166 1.00 89.38 345 ILE A CA 1
ATOM 2792 C C . ILE A 1 345 ? -37.767 5.968 40.572 1.00 89.38 345 ILE A C 1
ATOM 2794 O O . ILE A 1 345 ? -38.549 6.896 40.754 1.00 89.38 345 ILE A O 1
ATOM 2798 N N . GLN A 1 346 ? -37.321 5.224 41.589 1.00 89.12 346 GLN A N 1
ATOM 2799 C CA . GLN A 1 346 ? -37.784 5.400 42.973 1.00 89.12 346 GLN A CA 1
ATOM 2800 C C . GLN A 1 346 ? -37.500 6.806 43.518 1.00 89.12 346 GLN A C 1
ATOM 2802 O O . GLN A 1 346 ? -38.329 7.381 44.220 1.00 89.12 346 GLN A O 1
ATOM 2807 N N . ARG A 1 347 ? -36.345 7.385 43.172 1.00 88.94 347 ARG A N 1
ATOM 2808 C CA . ARG A 1 347 ? -35.982 8.757 43.565 1.00 88.94 347 ARG A CA 1
ATOM 2809 C C . ARG A 1 347 ? -36.744 9.828 42.781 1.00 88.94 347 ARG A C 1
ATOM 2811 O O . ARG A 1 347 ? -36.787 10.974 43.219 1.00 88.94 347 ARG A O 1
ATOM 2818 N N . ASN A 1 348 ? -37.324 9.475 41.634 1.00 85.00 348 ASN A N 1
ATOM 2819 C CA . ASN A 1 348 ? -37.977 10.403 40.713 1.00 85.00 348 ASN A CA 1
ATOM 2820 C C . ASN A 1 348 ? -39.327 9.832 40.240 1.00 85.00 348 ASN A C 1
ATOM 2822 O O . ASN A 1 348 ? -39.478 9.504 39.066 1.00 85.00 348 ASN A O 1
ATOM 2826 N N . PRO A 1 349 ? -40.334 9.729 41.128 1.00 74.00 349 PRO A N 1
ATOM 2827 C CA . PRO A 1 349 ? -41.595 9.046 40.825 1.00 74.00 349 PRO A CA 1
ATOM 2828 C C . PRO A 1 349 ? -42.460 9.763 39.776 1.00 74.00 349 PRO A C 1
ATOM 2830 O O . PRO A 1 349 ? -43.433 9.192 39.290 1.00 74.00 349 PRO A O 1
ATOM 2833 N N . LYS A 1 350 ? -42.138 11.016 39.427 1.00 77.25 350 LYS A N 1
ATOM 2834 C CA . LYS A 1 350 ? -42.834 11.761 38.373 1.00 77.25 350 LYS A CA 1
ATOM 2835 C C . LYS A 1 350 ? -42.217 11.444 37.009 1.00 77.25 350 LYS A C 1
ATOM 2837 O O . LYS A 1 350 ? -41.033 11.684 36.776 1.00 77.25 350 LYS A O 1
ATOM 2842 N N . GLU A 1 351 ? -43.040 10.913 36.110 1.00 73.12 351 GLU A N 1
ATOM 2843 C CA . GLU A 1 351 ? -42.616 10.413 34.796 1.00 73.12 351 GLU A CA 1
ATOM 2844 C C . GLU A 1 351 ? -42.155 11.524 33.833 1.00 73.12 351 GLU A C 1
ATOM 2846 O O . GLU A 1 351 ? -41.328 11.279 32.956 1.00 73.12 351 GLU A O 1
ATOM 2851 N N . ASP A 1 352 ? -42.597 12.765 34.056 1.00 78.31 352 ASP A N 1
ATOM 2852 C CA . ASP A 1 352 ? -42.265 13.956 33.259 1.00 78.31 352 ASP A CA 1
ATOM 2853 C C . ASP A 1 352 ? -40.759 14.274 33.204 1.00 78.31 352 ASP A C 1
ATOM 2855 O O . ASP A 1 352 ? -40.283 14.878 32.242 1.00 78.31 352 ASP A O 1
ATOM 2859 N N . ARG A 1 353 ? -39.981 13.834 34.202 1.00 84.56 353 ARG A N 1
ATOM 2860 C CA . ARG A 1 353 ? -38.520 14.022 34.250 1.00 84.56 353 ARG A CA 1
ATOM 2861 C C . ARG A 1 353 ? -37.718 12.828 33.744 1.00 84.56 353 ARG A C 1
ATOM 2863 O O . ARG A 1 353 ? -36.511 12.967 33.538 1.00 84.56 353 ARG A O 1
ATOM 2870 N N . MET A 1 354 ? -38.345 11.673 33.525 1.00 86.69 354 MET A N 1
ATOM 2871 C CA . MET A 1 354 ? -37.620 10.439 33.203 1.00 86.69 354 MET A CA 1
ATOM 2872 C C . MET A 1 354 ? -36.862 10.531 31.880 1.00 86.69 354 MET A C 1
ATOM 2874 O O . MET A 1 354 ? -35.705 10.117 31.823 1.00 86.69 354 MET A O 1
ATOM 2878 N N . ALA A 1 355 ? -37.453 11.154 30.856 1.00 87.38 355 ALA A N 1
ATOM 2879 C CA . ALA A 1 355 ? -36.784 11.411 29.581 1.00 87.38 355 ALA A CA 1
ATOM 2880 C C . ALA A 1 355 ? -35.460 12.166 29.767 1.00 87.38 355 ALA A C 1
ATOM 2882 O O . ALA A 1 355 ? -34.414 11.758 29.258 1.00 87.38 355 ALA A O 1
ATOM 2883 N N . TYR A 1 356 ? -35.502 13.257 30.536 1.00 90.44 356 TYR A N 1
ATOM 2884 C CA . TYR A 1 356 ? -34.339 14.093 30.810 1.00 90.44 356 TYR A CA 1
ATOM 2885 C C . TYR A 1 356 ? -33.278 13.341 31.620 1.00 90.44 356 TYR A C 1
ATOM 2887 O O . TYR A 1 356 ? -32.096 13.407 31.286 1.00 90.44 356 TYR A O 1
ATOM 2895 N N . LEU A 1 357 ? -33.678 12.605 32.660 1.00 92.12 357 LEU A N 1
ATOM 2896 C CA . LEU A 1 357 ? -32.750 11.854 33.509 1.00 92.12 357 LEU A CA 1
ATOM 2897 C C . LEU A 1 357 ? -32.060 10.725 32.741 1.00 92.12 357 LEU A C 1
ATOM 2899 O O . LEU A 1 357 ? -30.836 10.622 32.800 1.00 92.12 357 LEU A O 1
ATOM 2903 N N . LEU A 1 358 ? -32.807 9.920 31.980 1.00 93.88 358 LEU A N 1
ATOM 2904 C CA . LEU A 1 358 ? -32.233 8.845 31.168 1.00 93.88 358 LEU A CA 1
ATOM 2905 C C . LEU A 1 358 ? -31.277 9.401 30.107 1.00 93.88 358 LEU A C 1
ATOM 2907 O O . LEU A 1 358 ? -30.191 8.855 29.926 1.00 93.88 358 LEU A O 1
ATOM 2911 N N . LYS A 1 359 ? -31.638 10.512 29.453 1.00 94.38 359 LYS A N 1
ATOM 2912 C CA . LYS A 1 359 ? -30.789 11.152 28.440 1.00 94.38 359 LYS A CA 1
ATOM 2913 C C . LYS A 1 359 ? -29.523 11.767 29.041 1.00 94.38 359 LYS A C 1
ATOM 2915 O O . LYS A 1 359 ? -28.432 11.506 28.554 1.00 94.38 359 LYS A O 1
ATOM 2920 N N . SER A 1 360 ? -29.645 12.563 30.103 1.00 93.38 360 SER A N 1
ATOM 2921 C CA . SER A 1 360 ? -28.509 13.280 30.710 1.00 93.38 360 SER A CA 1
ATOM 2922 C C . SER A 1 360 ? -27.522 12.369 31.447 1.00 93.38 360 SER A C 1
ATOM 2924 O O . SER A 1 360 ? -26.371 12.752 31.645 1.00 93.38 360 SER A O 1
ATOM 2926 N N . SER A 1 361 ? -27.942 11.164 31.843 1.00 93.81 361 SER A N 1
ATOM 2927 C CA . SER A 1 361 ? -27.101 10.212 32.578 1.00 93.81 361 SER A CA 1
ATOM 2928 C C . SER A 1 361 ? -26.693 8.976 31.773 1.00 93.81 361 SER A C 1
ATOM 2930 O O . SER A 1 361 ? -26.095 8.065 32.347 1.00 93.81 361 SER A O 1
ATOM 2932 N N . ILE A 1 362 ? -26.950 8.948 30.456 1.00 96.00 362 ILE A N 1
ATOM 2933 C CA . ILE A 1 362 ? -26.647 7.791 29.597 1.00 96.00 362 ILE A CA 1
ATOM 2934 C C . ILE A 1 362 ? -25.209 7.318 29.697 1.00 96.00 362 ILE A C 1
ATOM 2936 O O . ILE A 1 362 ? -24.997 6.131 29.913 1.00 96.00 362 ILE A O 1
ATOM 2940 N N . GLY A 1 363 ? -24.239 8.233 29.682 1.00 92.44 363 GLY A N 1
ATOM 2941 C CA . GLY A 1 363 ? -22.829 7.875 29.824 1.00 92.44 363 GLY A CA 1
ATOM 2942 C C . GLY A 1 363 ? -22.503 7.121 31.119 1.00 92.44 363 GLY A C 1
ATOM 2943 O O . GLY A 1 363 ? -21.503 6.423 31.156 1.00 92.44 363 GLY A O 1
ATOM 2944 N N . LYS A 1 364 ? -23.339 7.216 32.164 1.00 93.62 364 LYS A N 1
ATOM 2945 C CA . LYS A 1 364 ? -23.158 6.490 33.432 1.00 93.62 364 LYS A CA 1
ATOM 2946 C C . LYS A 1 364 ? -23.913 5.170 33.466 1.00 93.62 364 LYS A C 1
ATOM 2948 O O . LYS A 1 364 ? -23.357 4.168 33.902 1.00 93.62 364 LYS A O 1
ATOM 2953 N N . TRP A 1 365 ? -25.186 5.159 33.070 1.00 96.00 365 TRP A N 1
ATOM 2954 C CA . TRP A 1 365 ? -25.978 3.933 33.177 1.00 96.00 365 TRP A CA 1
ATOM 2955 C C . TRP A 1 365 ? -25.653 2.944 32.058 1.00 96.00 365 TRP A C 1
ATOM 2957 O O . TRP A 1 365 ? -25.672 1.746 32.317 1.00 96.00 365 TRP A O 1
ATOM 2967 N N . ILE A 1 366 ? -25.267 3.397 30.859 1.00 96.81 366 ILE A N 1
ATOM 2968 C CA . ILE A 1 366 ? -24.885 2.481 29.772 1.00 96.81 366 ILE A CA 1
ATOM 2969 C C . ILE A 1 366 ? -23.643 1.659 30.128 1.00 96.81 366 ILE A C 1
ATOM 2971 O O . ILE A 1 366 ? -23.549 0.503 29.736 1.00 96.81 366 ILE A O 1
ATOM 2975 N N . GLN A 1 367 ? -22.746 2.210 30.955 1.00 96.25 367 GLN A N 1
ATOM 2976 C CA . GLN A 1 367 ? -21.569 1.496 31.457 1.00 96.25 367 GLN A CA 1
ATOM 2977 C C . GLN A 1 367 ? -21.919 0.304 32.352 1.00 96.25 367 GLN A C 1
ATOM 2979 O O . GLN A 1 367 ? -21.094 -0.571 32.575 1.00 96.25 367 GLN A O 1
ATOM 2984 N N . LYS A 1 368 ? -23.149 0.269 32.874 1.00 96.81 368 LYS A N 1
ATOM 2985 C CA . LYS A 1 368 ? -23.658 -0.844 33.674 1.00 96.81 368 LYS A CA 1
ATOM 2986 C C . LYS A 1 368 ? -24.313 -1.916 32.816 1.00 96.81 368 LYS A C 1
ATOM 2988 O O . LYS A 1 368 ? -24.625 -2.974 33.345 1.00 96.81 368 LYS A O 1
ATOM 2993 N N . ALA A 1 369 ? -24.587 -1.658 31.538 1.00 96.75 369 ALA A N 1
ATOM 2994 C CA . ALA A 1 369 ? -25.144 -2.663 30.643 1.00 96.75 369 ALA A CA 1
ATOM 2995 C C . ALA A 1 369 ? -24.116 -3.766 30.359 1.00 96.75 369 ALA A C 1
ATOM 2997 O O . ALA A 1 369 ? -22.912 -3.528 30.396 1.00 96.75 369 ALA A O 1
ATOM 2998 N N . GLN A 1 370 ? -24.601 -4.962 30.034 1.00 95.94 370 GLN A N 1
ATOM 2999 C CA . GLN A 1 370 ? -23.754 -5.996 29.448 1.00 95.94 370 GLN A CA 1
ATOM 3000 C C . GLN A 1 370 ? -23.636 -5.713 27.956 1.00 95.94 370 GLN A C 1
ATOM 3002 O O . GLN A 1 370 ? -24.648 -5.688 27.255 1.00 95.94 370 GLN A O 1
ATOM 3007 N N . ILE A 1 371 ? -22.418 -5.479 27.482 1.00 96.44 371 ILE A N 1
ATOM 3008 C CA . ILE A 1 371 ? -22.131 -5.322 26.058 1.00 96.44 371 ILE A CA 1
ATOM 3009 C C . ILE A 1 371 ? -21.282 -6.513 25.644 1.00 96.44 371 ILE A C 1
ATOM 3011 O O . ILE A 1 371 ? -20.326 -6.856 26.333 1.00 96.44 371 ILE A O 1
ATOM 3015 N N . GLY A 1 372 ? -21.652 -7.168 24.552 1.00 95.31 372 GLY A N 1
ATOM 3016 C CA . GLY A 1 372 ? -20.969 -8.371 24.102 1.00 95.31 372 GLY A CA 1
ATOM 3017 C C . GLY A 1 372 ? -21.070 -8.565 22.604 1.00 95.31 372 GLY A C 1
ATOM 3018 O O . GLY A 1 372 ? -21.806 -7.856 21.915 1.00 95.31 372 GLY A O 1
ATOM 3019 N N . ARG A 1 373 ? -20.321 -9.538 22.101 1.00 94.38 373 ARG A N 1
ATOM 3020 C CA . ARG A 1 373 ? -20.341 -9.912 20.693 1.00 94.38 373 ARG A CA 1
ATOM 3021 C C . ARG A 1 373 ? -21.526 -10.798 20.344 1.00 94.38 373 ARG A C 1
ATOM 3023 O O . ARG A 1 373 ? -21.930 -11.651 21.129 1.00 94.38 373 ARG A O 1
ATOM 3030 N N . VAL A 1 374 ? -22.059 -10.618 19.140 1.00 94.00 374 VAL A N 1
ATOM 3031 C CA . VAL A 1 374 ? -23.196 -11.402 18.628 1.00 94.00 374 VAL A CA 1
ATOM 3032 C C . VAL A 1 374 ? -22.818 -12.849 18.313 1.00 94.00 374 VAL A C 1
ATOM 3034 O O . VAL A 1 374 ? -23.645 -13.741 18.480 1.00 94.00 374 VAL A O 1
ATOM 3037 N N . ASP A 1 375 ? -21.593 -13.099 17.861 1.00 90.31 375 ASP A N 1
ATOM 3038 C CA . ASP A 1 375 ? -21.178 -14.403 17.341 1.00 90.31 375 ASP A CA 1
ATOM 3039 C C . ASP A 1 375 ? -20.879 -15.441 18.431 1.00 90.31 375 ASP A C 1
ATOM 3041 O O . ASP A 1 375 ? -21.289 -16.594 18.310 1.00 90.31 375 ASP A O 1
ATOM 3045 N N . ASN A 1 376 ? -20.184 -15.042 19.494 1.00 87.50 376 ASN A N 1
ATOM 3046 C CA . ASN A 1 376 ? -19.737 -15.942 20.561 1.00 87.50 376 ASN A CA 1
ATOM 3047 C C . ASN A 1 376 ? -20.141 -15.486 21.972 1.00 87.50 376 ASN A C 1
ATOM 3049 O O . ASN A 1 376 ? -19.889 -16.201 22.940 1.00 87.50 376 ASN A O 1
ATOM 3053 N N . GLY A 1 377 ? -20.771 -14.316 22.111 1.00 87.62 377 GLY A N 1
ATOM 3054 C CA . GLY A 1 377 ? -21.180 -13.781 23.408 1.00 87.62 377 GLY A CA 1
ATOM 3055 C C . GLY A 1 377 ? -20.031 -13.265 24.276 1.00 87.62 377 GLY A C 1
ATOM 3056 O O . GLY A 1 377 ? -20.272 -12.959 25.443 1.00 87.62 377 GLY A O 1
ATOM 3057 N N . HIS A 1 378 ? -18.804 -13.152 23.749 1.00 93.12 378 HIS A N 1
ATOM 3058 C CA . HIS A 1 378 ? -17.681 -12.576 24.489 1.00 93.12 378 HIS A CA 1
ATOM 3059 C C . HIS A 1 378 ? -18.023 -11.149 24.919 1.00 93.12 378 HIS A C 1
ATOM 3061 O O . HIS A 1 378 ? -18.465 -10.331 24.106 1.00 93.12 378 HIS A O 1
ATOM 3067 N N . LEU A 1 379 ? -17.853 -10.873 26.209 1.00 93.81 379 LEU A N 1
ATOM 3068 C CA . LEU A 1 379 ? -18.202 -9.590 26.800 1.00 93.81 379 LEU A CA 1
ATOM 3069 C C . LEU A 1 379 ? -17.114 -8.548 26.541 1.00 93.81 379 LEU A C 1
ATOM 3071 O O . LEU A 1 379 ? -15.938 -8.865 26.345 1.00 93.81 379 LEU A O 1
ATOM 3075 N N . LEU A 1 380 ? -17.549 -7.293 26.538 1.00 95.81 380 LEU A N 1
ATOM 3076 C CA . LEU A 1 380 ? -16.685 -6.132 26.530 1.00 95.81 380 LEU A CA 1
ATOM 3077 C C . LEU A 1 380 ? -16.771 -5.428 27.881 1.00 95.81 380 LEU A C 1
ATOM 3079 O O . LEU A 1 380 ? -17.860 -5.219 28.422 1.00 95.81 380 LEU A O 1
ATOM 3083 N N . ASP A 1 381 ? -15.615 -4.999 28.362 1.00 95.00 381 ASP A N 1
ATOM 3084 C CA . ASP A 1 381 ? -15.437 -4.313 29.625 1.00 95.00 381 ASP A CA 1
ATOM 3085 C C . ASP A 1 381 ? -15.139 -2.834 29.412 1.00 95.00 381 ASP A C 1
ATOM 3087 O O . ASP A 1 381 ? -14.424 -2.415 28.494 1.00 95.00 381 ASP A O 1
ATOM 3091 N N . TRP A 1 382 ? -15.688 -2.031 30.316 1.00 95.62 382 TRP A N 1
ATOM 3092 C CA . TRP A 1 382 ? -15.363 -0.621 30.430 1.00 95.62 382 TRP A CA 1
ATOM 3093 C C . TRP A 1 382 ? -14.068 -0.468 31.215 1.00 95.62 382 TRP A C 1
ATOM 3095 O O . TRP A 1 382 ? -14.021 -0.751 32.411 1.00 95.62 382 TRP A O 1
ATOM 3105 N N . VAL A 1 383 ? -13.027 0.019 30.549 1.00 95.31 383 VAL A N 1
ATOM 3106 C CA . VAL A 1 383 ? -11.698 0.197 31.137 1.00 95.31 383 VAL A CA 1
ATOM 3107 C C . VAL A 1 383 ? -11.220 1.628 30.961 1.00 95.31 383 VAL A C 1
ATOM 3109 O O . VAL A 1 383 ? -11.498 2.279 29.954 1.00 95.31 383 VAL A O 1
ATOM 3112 N N . GLU A 1 384 ? -10.492 2.132 31.950 1.00 96.00 384 GLU A N 1
ATOM 3113 C CA . GLU A 1 384 ? -9.804 3.411 31.839 1.00 96.00 384 GLU A CA 1
ATOM 3114 C C . GLU A 1 384 ? -8.446 3.193 31.157 1.00 96.00 384 GLU A C 1
ATOM 3116 O O . GLU A 1 384 ? -7.613 2.431 31.647 1.00 96.00 384 GLU A O 1
ATOM 3121 N N . VAL A 1 385 ? -8.223 3.846 30.016 1.00 93.75 385 VAL A N 1
ATOM 3122 C CA . VAL A 1 385 ? -6.993 3.725 29.219 1.00 93.75 385 VAL A CA 1
ATOM 3123 C C . VAL A 1 385 ? -6.292 5.070 29.106 1.00 93.75 385 VAL A C 1
ATOM 3125 O O . VAL A 1 385 ? -6.932 6.123 29.076 1.00 93.75 385 VAL A O 1
ATOM 3128 N N . GLN A 1 386 ? -4.962 5.036 29.063 1.00 92.69 386 GLN A N 1
ATOM 3129 C CA . GLN A 1 386 ? -4.136 6.232 28.923 1.00 92.69 386 GLN A CA 1
ATOM 3130 C C . GLN A 1 386 ? -4.067 6.658 27.459 1.00 92.69 386 GLN A C 1
ATOM 3132 O O . GLN A 1 386 ? -3.808 5.844 26.575 1.00 92.69 386 GLN A O 1
ATOM 3137 N N . VAL A 1 387 ? -4.257 7.950 27.218 1.00 86.81 387 VAL A N 1
ATOM 3138 C CA . VAL A 1 387 ? -4.142 8.587 25.904 1.00 86.81 387 VAL A CA 1
ATOM 3139 C C . VAL A 1 387 ? -3.357 9.896 26.043 1.00 86.81 387 VAL A C 1
ATOM 3141 O O . VAL A 1 387 ? -3.205 10.421 27.151 1.00 86.81 387 VAL A O 1
ATOM 3144 N N . PRO A 1 388 ? -2.855 10.488 24.947 1.00 83.19 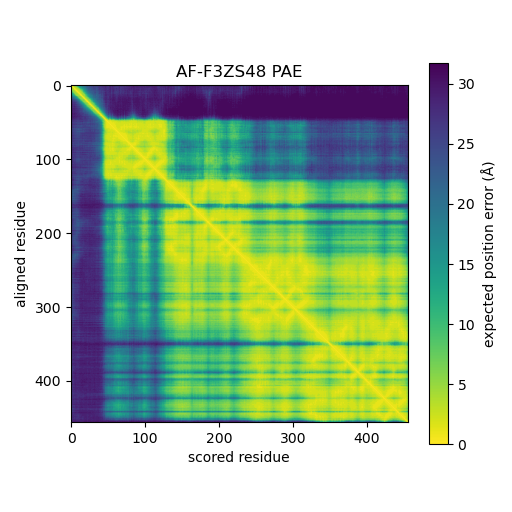388 PRO A N 1
ATOM 3145 C CA . PRO A 1 388 ? -2.268 11.819 25.014 1.00 83.19 388 PRO A CA 1
ATOM 3146 C C . PRO A 1 388 ? -3.239 12.822 25.659 1.00 83.19 388 PRO A C 1
ATOM 3148 O O . PRO A 1 388 ? -4.370 12.997 25.209 1.00 83.19 388 PRO A O 1
ATOM 3151 N N . GLY A 1 389 ? -2.798 13.473 26.738 1.00 87.25 389 GLY A N 1
ATOM 3152 C CA . GLY A 1 389 ? -3.602 14.462 27.463 1.00 87.25 389 GLY A CA 1
ATOM 3153 C C . GLY A 1 389 ? -4.489 13.917 28.591 1.00 87.25 389 GLY A C 1
ATOM 3154 O O . GLY A 1 389 ? -5.246 14.701 29.160 1.00 87.25 389 GLY A O 1
ATOM 3155 N N . GLY A 1 390 ? -4.400 12.629 28.951 1.00 92.81 390 GLY A N 1
ATOM 3156 C CA . GLY A 1 390 ? -5.034 12.085 30.158 1.00 92.81 390 GLY A CA 1
ATOM 3157 C C . GLY A 1 390 ? -5.524 10.648 29.998 1.00 92.81 390 GLY A C 1
ATOM 3158 O O . GLY A 1 390 ? -4.940 9.852 29.273 1.00 92.81 390 GLY A O 1
ATOM 3159 N N . SER A 1 391 ? -6.622 10.319 30.669 1.00 94.19 391 SER A N 1
ATOM 3160 C CA . SER A 1 391 ? -7.266 9.012 30.580 1.00 94.19 391 SER A CA 1
ATOM 3161 C C . SER A 1 391 ? -8.671 9.106 29.996 1.00 94.19 391 SER A C 1
ATOM 3163 O O . SER A 1 391 ? -9.326 10.154 30.023 1.00 94.19 391 SER A O 1
ATOM 3165 N N . VAL A 1 392 ? -9.127 8.000 29.412 1.00 94.69 392 VAL A N 1
ATOM 3166 C CA . VAL A 1 392 ? -10.454 7.880 28.803 1.00 94.69 392 VAL A CA 1
ATOM 3167 C C . VAL A 1 392 ? -11.074 6.548 29.135 1.00 94.69 392 VAL A C 1
ATOM 3169 O O . VAL A 1 392 ? -10.373 5.556 29.294 1.00 94.69 392 VAL A O 1
ATOM 3172 N N . MET A 1 393 ? -12.401 6.514 29.151 1.00 95.56 393 MET A N 1
ATOM 3173 C CA . MET A 1 393 ? -13.112 5.246 29.120 1.00 95.56 393 MET A CA 1
ATOM 3174 C C . MET A 1 393 ? -13.051 4.665 27.709 1.00 95.56 393 MET A C 1
ATOM 3176 O O . MET A 1 393 ? -13.425 5.329 26.736 1.00 95.56 393 MET A O 1
ATOM 3180 N N . ALA A 1 394 ? -12.600 3.423 27.624 1.00 96.88 394 ALA A N 1
ATOM 3181 C CA . ALA A 1 394 ? -12.669 2.590 26.443 1.00 96.88 394 ALA A CA 1
ATOM 3182 C C . ALA A 1 394 ? -13.542 1.366 26.722 1.00 96.88 394 ALA A C 1
ATOM 3184 O O . ALA A 1 394 ? -13.664 0.914 27.861 1.00 96.88 394 ALA A O 1
ATOM 3185 N N . LEU A 1 395 ? -14.152 0.850 25.662 1.00 97.06 395 LEU A N 1
ATOM 3186 C CA . LEU A 1 395 ? -14.851 -0.422 25.664 1.00 97.06 395 LEU A CA 1
ATOM 3187 C C . LEU A 1 395 ? -13.985 -1.430 24.904 1.00 97.06 395 LEU A C 1
ATOM 3189 O O . LEU A 1 395 ? -13.726 -1.253 23.708 1.00 97.06 395 LEU A O 1
ATOM 3193 N N . VAL A 1 396 ? -13.501 -2.447 25.610 1.00 96.00 396 VAL A N 1
ATOM 3194 C CA . VAL A 1 396 ? -12.532 -3.427 25.097 1.00 96.00 396 VAL A CA 1
ATOM 3195 C C . VAL A 1 396 ? -13.006 -4.838 25.403 1.00 96.00 396 VAL A C 1
ATOM 3197 O O . VAL A 1 396 ? -13.708 -5.049 26.380 1.00 96.00 396 VAL A O 1
ATOM 3200 N N . GLU A 1 397 ? -12.636 -5.814 24.584 1.00 94.00 397 GLU A N 1
ATOM 3201 C CA . GLU A 1 397 ? -12.907 -7.221 24.902 1.00 94.00 397 GLU A CA 1
ATOM 3202 C C . GLU A 1 397 ? -12.074 -7.720 26.091 1.00 94.00 397 GLU A C 1
ATOM 3204 O O . GLU A 1 397 ? -10.967 -7.222 26.323 1.00 94.00 397 GLU A O 1
ATOM 3209 N N . ASP A 1 398 ? -12.610 -8.730 26.792 1.00 87.06 398 ASP A N 1
ATOM 3210 C CA . ASP A 1 398 ? -12.007 -9.382 27.965 1.00 87.06 398 ASP A CA 1
ATOM 3211 C C . ASP A 1 398 ? -10.491 -9.570 27.801 1.00 87.06 398 ASP A C 1
ATOM 3213 O O . ASP A 1 398 ? -10.000 -10.149 26.824 1.00 87.06 398 ASP A O 1
ATOM 3217 N N . ALA A 1 399 ? -9.737 -9.080 28.787 1.00 84.00 399 ALA A N 1
ATOM 3218 C CA . ALA A 1 399 ? -8.283 -9.137 28.809 1.00 84.00 399 ALA A CA 1
ATOM 3219 C C . ALA A 1 399 ? -7.731 -10.568 28.678 1.00 84.00 399 ALA A C 1
ATOM 3221 O O . ALA A 1 399 ? -6.655 -10.736 28.105 1.00 84.00 399 ALA A O 1
ATOM 3222 N N . ASN A 1 400 ? -8.470 -11.580 29.140 1.00 87.56 400 ASN A N 1
ATOM 3223 C CA . ASN A 1 400 ? -8.059 -12.984 29.131 1.00 87.56 400 ASN A CA 1
ATOM 3224 C C . ASN A 1 400 ? -8.176 -13.662 27.761 1.00 87.56 400 ASN A C 1
ATOM 3226 O O . ASN A 1 400 ? -7.643 -14.759 27.585 1.00 87.56 400 ASN A O 1
ATOM 3230 N N . LEU A 1 401 ? -8.862 -13.048 26.791 1.00 88.94 401 LEU A N 1
ATOM 3231 C CA . LEU A 1 401 ? -8.929 -13.610 25.444 1.00 88.94 401 LEU A CA 1
ATOM 3232 C C . LEU A 1 401 ? -7.554 -13.526 24.752 1.00 88.94 401 LEU A C 1
ATOM 3234 O O . LEU A 1 401 ? -6.790 -12.589 24.999 1.00 88.94 401 LEU A O 1
ATOM 3238 N N . PRO A 1 402 ? -7.217 -14.458 23.848 1.00 91.19 402 PRO A N 1
ATOM 3239 C CA . PRO A 1 402 ? -6.053 -14.308 22.983 1.00 91.19 402 PRO A CA 1
ATOM 3240 C C . PRO A 1 402 ? -6.158 -13.043 22.116 1.00 91.19 402 PRO A C 1
ATOM 3242 O O . PRO A 1 402 ? -7.219 -12.736 21.575 1.00 91.19 402 PRO A O 1
ATOM 3245 N N . GLU A 1 403 ? -5.053 -12.314 21.928 1.00 89.38 403 GLU A N 1
ATOM 3246 C CA . GLU A 1 403 ? -5.054 -11.020 21.219 1.00 89.38 403 GLU A CA 1
ATOM 3247 C C . GLU A 1 403 ? -5.639 -11.092 19.797 1.00 89.38 403 GLU A C 1
ATOM 3249 O O . GLU A 1 403 ? -6.311 -10.153 19.365 1.00 89.38 403 GLU A O 1
ATOM 3254 N N . MET A 1 404 ? -5.428 -12.221 19.111 1.00 88.94 404 MET A N 1
ATOM 3255 C CA . MET A 1 404 ? -5.933 -12.513 17.763 1.00 88.94 404 MET A CA 1
ATOM 3256 C C . MET A 1 404 ? -7.435 -12.829 17.709 1.00 88.94 404 MET A C 1
ATOM 3258 O O . MET A 1 404 ? -8.048 -12.701 16.648 1.00 88.94 404 MET A O 1
ATOM 3262 N N . GLU A 1 405 ? -8.047 -13.216 18.829 1.00 90.81 405 GLU A N 1
ATOM 3263 C CA . GLU A 1 405 ? -9.493 -13.464 18.921 1.00 90.81 405 GLU A CA 1
ATOM 3264 C C . GLU A 1 405 ? -10.292 -12.190 19.198 1.00 90.81 405 GLU A C 1
ATOM 3266 O O . GLU A 1 405 ? -11.490 -12.143 18.919 1.00 90.81 405 GLU A O 1
ATOM 3271 N N . LYS A 1 406 ? -9.628 -11.156 19.719 1.00 91.88 406 LYS A N 1
ATOM 3272 C CA . LYS A 1 406 ? -10.229 -9.859 20.022 1.00 91.88 406 LYS A CA 1
ATOM 3273 C C . LYS A 1 406 ? -10.202 -8.957 18.782 1.00 91.88 406 LYS A C 1
ATOM 3275 O O . LYS A 1 406 ? -9.141 -8.722 18.195 1.00 91.88 406 LYS A O 1
ATOM 3280 N N . TRP A 1 407 ? -11.354 -8.432 18.380 1.00 91.44 407 TRP A N 1
ATOM 3281 C CA . TRP A 1 407 ? -11.570 -7.643 17.162 1.00 91.44 407 TRP A CA 1
ATOM 3282 C C . TRP A 1 407 ? -11.981 -6.192 17.424 1.00 91.44 407 TRP A C 1
ATOM 3284 O O . TRP A 1 407 ? -11.846 -5.361 16.527 1.00 91.44 407 TRP A O 1
ATOM 3294 N N . ILE A 1 408 ? -12.459 -5.872 18.628 1.00 94.38 408 ILE A N 1
ATOM 3295 C CA . ILE A 1 408 ? -13.126 -4.615 18.967 1.00 94.38 408 ILE A CA 1
ATOM 3296 C C . ILE A 1 408 ? -12.320 -3.855 20.022 1.00 94.38 408 ILE A C 1
ATOM 3298 O O . ILE A 1 408 ? -11.914 -4.381 21.057 1.00 94.38 408 ILE A O 1
ATOM 3302 N N . TYR A 1 409 ? -12.099 -2.574 19.747 1.00 95.88 409 TYR A N 1
ATOM 3303 C CA . TYR A 1 409 ? -11.539 -1.616 20.689 1.00 95.88 409 TY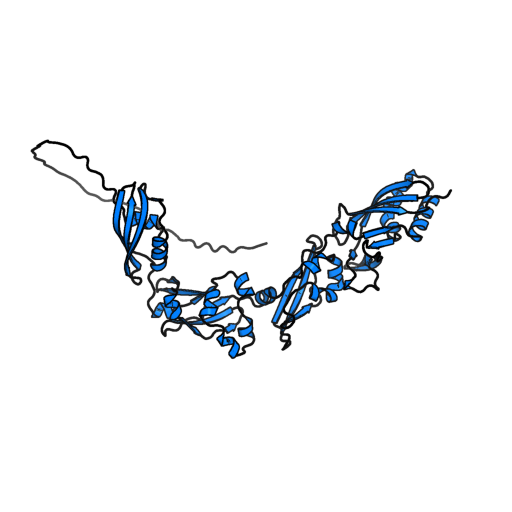R A CA 1
ATOM 3304 C C . TYR A 1 409 ? -12.157 -0.253 20.386 1.00 95.88 409 TYR A C 1
ATOM 3306 O O . TYR A 1 409 ? -11.972 0.277 19.285 1.00 95.88 409 TYR A O 1
ATOM 3314 N N . LEU A 1 410 ? -12.935 0.283 21.326 1.00 97.12 410 LEU A N 1
ATOM 3315 C CA . LEU A 1 410 ? -13.643 1.551 21.164 1.00 97.12 410 LEU A CA 1
ATOM 3316 C C . LEU A 1 410 ? -13.171 2.543 22.228 1.00 97.12 410 LEU A C 1
ATOM 3318 O O . LEU A 1 410 ? -13.558 2.443 23.388 1.00 97.12 410 LEU A O 1
ATOM 3322 N N . GLU A 1 411 ? -12.365 3.521 21.839 1.00 95.94 411 GLU A N 1
ATOM 3323 C CA . GLU A 1 411 ? -12.013 4.682 22.652 1.00 95.94 411 GLU A CA 1
ATOM 3324 C C . GLU A 1 411 ? -13.132 5.712 22.641 1.00 95.94 411 GLU A C 1
ATOM 3326 O O . GLU A 1 411 ? -13.710 6.016 21.592 1.00 95.94 411 GLU A O 1
ATOM 3331 N N . ARG A 1 412 ? -13.402 6.289 23.819 1.00 95.62 412 ARG A N 1
ATOM 3332 C CA . ARG A 1 412 ? -14.397 7.350 24.019 1.00 95.62 412 ARG A CA 1
ATOM 3333 C C . ARG A 1 412 ? -15.744 7.054 23.326 1.00 95.62 412 ARG A C 1
ATOM 3335 O O . ARG A 1 412 ? -16.245 7.927 22.615 1.00 95.62 412 ARG A O 1
ATOM 3342 N N . PRO A 1 413 ? -16.353 5.863 23.496 1.00 97.19 413 PRO A N 1
ATOM 3343 C CA . PRO A 1 413 ? -17.650 5.593 22.894 1.00 97.19 413 PRO A CA 1
ATOM 3344 C C . PRO A 1 413 ? -18.715 6.518 23.504 1.00 97.19 413 PRO A C 1
ATOM 3346 O O . PRO A 1 413 ? -18.889 6.583 24.724 1.00 97.19 413 PRO A O 1
ATOM 3349 N N . ILE A 1 414 ? -19.431 7.245 22.649 1.00 97.06 414 ILE A N 1
ATOM 3350 C CA . ILE A 1 414 ? -20.492 8.181 23.027 1.00 97.06 414 ILE A CA 1
ATOM 3351 C C . ILE A 1 414 ? -21.832 7.546 22.687 1.00 97.06 414 ILE A C 1
ATOM 3353 O O . ILE A 1 414 ? -22.137 7.321 21.518 1.00 97.06 414 ILE A O 1
ATOM 3357 N N . PHE A 1 415 ? -22.644 7.288 23.711 1.00 97.44 415 PHE A N 1
ATOM 3358 C CA . PHE A 1 415 ? -24.002 6.782 23.543 1.00 97.44 415 PHE A CA 1
ATOM 3359 C C . PHE A 1 415 ? -25.039 7.888 23.726 1.00 97.44 415 PHE A C 1
ATOM 3361 O O . PHE A 1 415 ? -24.932 8.709 24.636 1.00 97.44 415 PHE A O 1
ATOM 3368 N N . GLU A 1 416 ? -26.086 7.857 22.907 1.00 97.06 416 GLU A N 1
ATOM 3369 C CA . GLU A 1 416 ? -27.227 8.766 22.972 1.00 97.06 416 GLU A CA 1
ATOM 3370 C C . GLU A 1 416 ? -28.538 7.987 23.088 1.00 97.06 416 GLU A C 1
ATOM 3372 O O . GLU A 1 416 ? -28.740 6.969 22.427 1.00 97.06 416 GLU A O 1
ATOM 3377 N N . LEU A 1 417 ? -29.454 8.465 23.933 1.00 96.75 417 LEU A N 1
ATOM 3378 C CA . LEU A 1 417 ? -30.790 7.888 24.041 1.00 96.75 417 LEU A CA 1
ATOM 3379 C C . LEU A 1 417 ? -31.655 8.392 22.880 1.00 96.75 417 LEU A C 1
ATOM 3381 O O . LEU A 1 417 ? -31.876 9.598 22.767 1.00 96.75 417 LEU A O 1
ATOM 3385 N N . ILE A 1 418 ? -32.183 7.472 22.071 1.00 96.06 418 ILE A N 1
ATOM 3386 C CA . ILE A 1 418 ? -33.143 7.776 21.000 1.00 96.06 418 ILE A CA 1
ATOM 3387 C C . ILE A 1 418 ? -34.563 7.768 21.561 1.00 96.06 418 ILE A C 1
ATOM 3389 O O . ILE A 1 418 ? -35.309 8.732 21.408 1.00 96.06 418 ILE A O 1
ATOM 3393 N N . SER A 1 419 ? -34.947 6.671 22.210 1.00 95.94 419 SER A N 1
ATOM 3394 C CA . SER A 1 419 ? -36.293 6.501 22.750 1.00 95.94 419 SER A CA 1
ATOM 3395 C C . SER A 1 419 ? -36.290 5.577 23.954 1.00 95.94 419 SER A C 1
ATOM 3397 O O . SER A 1 419 ? -35.390 4.753 24.133 1.00 95.94 419 SER A O 1
ATOM 3399 N N . TYR A 1 420 ? -37.330 5.700 24.769 1.00 95.25 420 TYR A N 1
ATOM 3400 C CA . TYR A 1 420 ? -37.607 4.777 25.853 1.00 95.25 420 TYR A CA 1
ATOM 3401 C C . TYR A 1 420 ? -39.112 4.545 25.968 1.00 95.25 420 TYR A C 1
ATOM 3403 O O . TYR A 1 420 ? -39.907 5.427 25.641 1.00 95.25 420 TYR A O 1
ATOM 3411 N N . GLN A 1 421 ? -39.497 3.366 26.441 1.00 94.44 421 GLN A N 1
ATOM 3412 C CA . GLN A 1 421 ? -40.889 3.021 26.684 1.00 94.44 421 GLN A CA 1
ATOM 3413 C C . GLN A 1 421 ? -40.997 2.072 27.872 1.00 94.44 421 GLN A C 1
ATOM 3415 O O . GLN A 1 421 ? -40.314 1.049 27.935 1.00 94.44 421 GLN A O 1
ATOM 3420 N N . PHE A 1 422 ? -41.888 2.391 28.809 1.00 91.94 422 PHE A N 1
ATOM 3421 C CA . PHE A 1 422 ? -42.282 1.442 29.841 1.00 91.94 422 PHE A CA 1
ATOM 3422 C C . PHE A 1 422 ? -43.349 0.501 29.289 1.00 91.94 422 PHE A C 1
ATOM 3424 O O . PHE A 1 422 ? -44.376 0.955 28.787 1.00 91.94 422 PHE A O 1
ATOM 3431 N N . ILE A 1 423 ? -43.100 -0.803 29.392 1.00 92.69 423 ILE A N 1
ATOM 3432 C CA . ILE A 1 423 ? -44.061 -1.854 29.051 1.00 92.69 423 ILE A CA 1
ATOM 3433 C C . ILE A 1 423 ? -44.081 -2.828 30.224 1.00 92.69 423 ILE A C 1
ATOM 3435 O O . ILE A 1 423 ? -43.057 -3.438 30.555 1.00 92.69 423 ILE A O 1
ATOM 3439 N N . ASP A 1 424 ? -45.236 -2.929 30.876 1.00 91.25 424 ASP A N 1
ATOM 3440 C CA . ASP A 1 424 ? -45.416 -3.632 32.145 1.00 91.25 424 ASP A CA 1
ATOM 3441 C C . ASP A 1 424 ? -44.391 -3.157 33.195 1.00 91.25 424 ASP A C 1
ATOM 3443 O O . ASP A 1 424 ? -44.295 -1.969 33.514 1.00 91.25 424 ASP A O 1
ATOM 3447 N N . ARG A 1 425 ? -43.579 -4.086 33.711 1.00 92.00 425 ARG A N 1
ATOM 3448 C CA . ARG A 1 425 ? -42.510 -3.821 34.683 1.00 92.00 425 ARG A CA 1
ATOM 3449 C C . ARG A 1 425 ? -41.160 -3.500 34.041 1.00 92.00 425 ARG A C 1
ATOM 3451 O O . ARG A 1 425 ? -40.182 -3.322 34.762 1.00 92.00 425 ARG A O 1
ATOM 3458 N N . ASN A 1 426 ? -41.071 -3.453 32.715 1.00 95.12 426 ASN A N 1
ATOM 3459 C CA . ASN A 1 426 ? -39.809 -3.344 31.987 1.00 95.12 426 ASN A CA 1
ATOM 3460 C C . ASN A 1 426 ? -39.648 -1.972 31.328 1.00 95.12 426 ASN A C 1
ATOM 3462 O O . ASN A 1 426 ? -40.626 -1.297 31.007 1.00 95.12 426 ASN A O 1
ATOM 3466 N N . LEU A 1 427 ? -38.395 -1.591 31.087 1.00 95.38 427 LEU A N 1
ATOM 3467 C CA . LEU A 1 427 ? -38.035 -0.413 30.307 1.00 95.38 427 LEU A CA 1
ATOM 3468 C C . LEU A 1 427 ? -37.357 -0.861 29.016 1.00 95.38 427 LEU A C 1
ATOM 3470 O O . LEU A 1 427 ? -36.272 -1.437 29.043 1.00 95.38 427 LEU A O 1
ATOM 3474 N N . TRP A 1 428 ? -37.999 -0.588 27.891 1.00 97.25 428 TRP A N 1
ATOM 3475 C CA . TRP A 1 428 ? -37.406 -0.731 26.569 1.00 97.25 428 TRP A CA 1
ATOM 3476 C C . TRP A 1 428 ? -36.672 0.553 26.222 1.00 97.25 428 TRP A C 1
ATOM 3478 O O . TRP A 1 428 ? -37.228 1.640 26.384 1.00 97.25 428 TRP A O 1
ATOM 3488 N N . VAL A 1 429 ? -35.428 0.437 25.767 1.00 97.25 429 VAL A N 1
ATOM 3489 C CA . VAL A 1 429 ? -34.614 1.578 25.342 1.00 97.25 429 VAL A CA 1
ATOM 3490 C C . VAL A 1 429 ? -34.051 1.341 23.954 1.00 97.25 429 VAL A C 1
ATOM 3492 O O . VAL A 1 429 ? -33.668 0.226 23.602 1.00 97.25 429 VAL A O 1
ATOM 3495 N N . LYS A 1 430 ? -33.960 2.426 23.189 1.00 97.62 430 LYS A N 1
ATOM 3496 C CA . LYS A 1 430 ? -33.203 2.496 21.945 1.00 97.62 430 LYS A CA 1
ATOM 3497 C C . LYS A 1 430 ? -32.074 3.497 22.133 1.00 97.62 430 LYS A C 1
ATOM 3499 O O . LYS A 1 430 ? -32.330 4.658 22.460 1.00 97.62 430 LYS A O 1
ATOM 3504 N N . VAL A 1 431 ? -30.839 3.047 21.946 1.00 97.62 431 VAL A N 1
ATOM 3505 C CA . VAL A 1 431 ? -29.628 3.862 22.091 1.00 97.62 431 VAL A CA 1
ATOM 3506 C C . VAL A 1 431 ? -28.829 3.870 20.796 1.00 97.62 431 VAL A C 1
ATOM 3508 O O . VAL A 1 431 ? -28.769 2.865 20.094 1.00 97.62 431 VAL A O 1
ATOM 3511 N N . LYS A 1 432 ? -28.206 5.002 20.486 1.00 97.56 432 LYS A N 1
ATOM 3512 C CA . LYS A 1 432 ? -27.277 5.177 19.369 1.00 97.56 432 LYS A CA 1
ATOM 3513 C C . LYS A 1 432 ? -25.856 5.216 19.912 1.00 97.56 432 LYS A C 1
ATOM 3515 O O . LYS A 1 432 ? -25.609 5.966 20.850 1.00 97.56 432 LYS A O 1
ATOM 3520 N N . LEU A 1 433 ? -24.929 4.466 19.323 1.00 98.19 433 LEU A N 1
ATOM 3521 C CA . LEU A 1 433 ? -23.504 4.773 19.446 1.00 98.19 433 LEU A CA 1
ATOM 3522 C C . LEU A 1 433 ? -23.215 5.901 18.451 1.00 98.19 433 LEU A C 1
ATOM 3524 O O . LEU A 1 433 ? -23.164 5.664 17.250 1.00 98.19 433 LEU A O 1
ATOM 3528 N N . ALA A 1 434 ? -23.123 7.129 18.952 1.00 97.69 434 ALA A N 1
ATOM 3529 C CA . ALA A 1 434 ? -23.011 8.346 18.154 1.00 97.69 434 ALA A CA 1
ATOM 3530 C C . ALA A 1 434 ? -21.571 8.668 17.748 1.00 97.69 434 ALA A C 1
ATOM 3532 O O . ALA A 1 434 ? -21.353 9.335 16.741 1.00 97.69 434 ALA A O 1
ATOM 3533 N N . ALA A 1 435 ? -20.586 8.198 18.513 1.00 97.50 435 ALA A N 1
ATOM 3534 C CA . ALA A 1 435 ? -19.181 8.300 18.147 1.00 97.50 435 ALA A CA 1
ATOM 3535 C C . ALA A 1 435 ? -18.340 7.249 18.873 1.00 97.50 435 ALA A C 1
ATOM 3537 O O . ALA A 1 435 ? -18.697 6.821 19.969 1.00 97.50 435 ALA A O 1
ATOM 3538 N N . ALA A 1 436 ? -17.217 6.865 18.275 1.00 96.75 436 ALA A N 1
ATOM 3539 C CA . ALA A 1 436 ? -16.131 6.112 18.903 1.00 96.75 436 ALA A CA 1
ATOM 3540 C C . ALA A 1 436 ? -14.855 6.302 18.071 1.00 96.75 436 ALA A C 1
ATOM 3542 O O . ALA A 1 436 ? -14.947 6.544 16.869 1.00 96.75 436 ALA A O 1
ATOM 3543 N N . ASN A 1 437 ? -13.674 6.173 18.680 1.00 95.38 437 ASN A N 1
ATOM 3544 C CA . ASN A 1 437 ? -12.381 6.254 17.978 1.00 95.38 437 ASN A CA 1
ATOM 3545 C C . ASN A 1 437 ? -12.211 7.544 17.145 1.00 95.38 437 ASN A C 1
ATOM 3547 O O . ASN A 1 437 ? -11.650 7.507 16.053 1.00 95.38 437 ASN A O 1
ATOM 3551 N N . GLU A 1 438 ? -12.730 8.677 17.635 1.00 93.25 438 GLU A N 1
ATOM 3552 C CA . GLU A 1 438 ? -12.740 9.980 16.934 1.00 93.25 438 GLU A CA 1
ATOM 3553 C C . GLU A 1 438 ? -13.580 10.023 15.640 1.00 93.25 438 GLU A C 1
ATOM 3555 O O . GLU A 1 438 ? -13.492 10.971 14.858 1.00 93.25 438 GLU A O 1
ATOM 3560 N N . VAL A 1 439 ? -14.437 9.023 15.423 1.00 96.00 439 VAL A N 1
ATOM 3561 C CA . VAL A 1 439 ? -15.356 8.938 14.282 1.00 96.00 439 VAL A CA 1
ATOM 3562 C C . VAL A 1 439 ? -16.787 9.143 14.761 1.00 96.00 439 VAL A C 1
ATOM 3564 O O . VAL A 1 439 ? -17.228 8.486 15.705 1.00 96.00 439 VAL A O 1
ATOM 3567 N N . ALA A 1 440 ? -17.523 10.034 14.095 1.00 96.56 440 ALA A N 1
ATOM 3568 C CA . ALA A 1 440 ? -18.962 10.179 14.290 1.00 96.56 440 ALA A CA 1
ATOM 3569 C C . ALA A 1 440 ? -19.709 9.075 13.523 1.00 96.56 440 ALA A C 1
ATOM 3571 O O . ALA A 1 440 ? -19.337 8.719 12.406 1.00 96.56 440 ALA A O 1
ATOM 3572 N N . LEU A 1 441 ? -20.757 8.525 14.126 1.00 96.00 441 LEU A N 1
ATOM 3573 C CA . LEU A 1 441 ? -21.500 7.377 13.619 1.00 96.00 441 LEU A CA 1
ATOM 3574 C C . LEU A 1 441 ? -22.980 7.726 13.546 1.00 96.00 441 LEU A C 1
ATOM 3576 O O . LEU A 1 441 ? -23.559 8.185 14.531 1.00 96.00 441 LEU A O 1
ATOM 3580 N N . ASP A 1 442 ? -23.608 7.466 12.401 1.00 88.44 442 ASP A N 1
ATOM 3581 C CA . ASP A 1 442 ? -25.017 7.812 12.205 1.00 88.44 442 ASP A CA 1
ATOM 3582 C C . ASP A 1 442 ? -25.988 6.658 12.451 1.00 88.44 442 ASP A C 1
ATOM 3584 O O . ASP A 1 442 ? -27.008 6.855 13.114 1.00 88.44 442 ASP A O 1
ATOM 3588 N N . ASP A 1 443 ? -25.623 5.445 12.039 1.00 89.56 443 ASP A N 1
ATOM 3589 C CA . ASP A 1 443 ? -26.564 4.325 11.915 1.00 89.56 443 ASP A CA 1
ATOM 3590 C C . ASP A 1 443 ? -26.216 3.112 12.790 1.00 89.56 443 ASP A C 1
ATOM 3592 O O . ASP A 1 443 ? -26.506 1.969 12.421 1.00 89.56 443 ASP A O 1
ATOM 3596 N N . VAL A 1 444 ? -25.585 3.336 13.946 1.00 97.50 444 VAL A N 1
ATOM 3597 C CA . VAL A 1 444 ? -25.270 2.279 14.921 1.00 97.50 444 VAL A CA 1
ATOM 3598 C C . VAL A 1 444 ? -26.234 2.379 16.100 1.00 97.50 444 VAL A C 1
ATOM 3600 O O . VAL A 1 444 ? -26.019 3.143 17.039 1.00 97.50 444 VAL A O 1
ATOM 3603 N N . VAL A 1 445 ? -27.331 1.625 16.022 1.00 97.69 445 VAL A N 1
ATOM 3604 C CA . VAL A 1 445 ? -28.447 1.685 16.973 1.00 97.69 445 VAL A CA 1
ATOM 3605 C C . VAL A 1 445 ? -28.693 0.317 17.592 1.00 97.69 445 VAL A C 1
ATOM 3607 O O . VAL A 1 445 ? -28.783 -0.682 16.883 1.00 97.69 445 VAL A O 1
ATOM 3610 N N . PHE A 1 446 ? -28.866 0.302 18.908 1.00 97.69 446 PHE A N 1
ATOM 3611 C CA . PHE A 1 446 ? -29.161 -0.884 19.699 1.00 97.69 446 PHE A CA 1
ATOM 3612 C C . PHE A 1 446 ? -30.493 -0.704 20.418 1.00 97.69 446 PHE A C 1
ATOM 3614 O O . PHE A 1 446 ? -30.781 0.362 20.966 1.00 97.69 446 PHE A O 1
ATOM 3621 N N . GLU A 1 447 ? -31.301 -1.755 20.433 1.00 97.25 447 GLU A N 1
ATOM 3622 C CA . GLU A 1 447 ? -32.564 -1.798 21.159 1.00 97.25 447 GLU A CA 1
ATOM 3623 C C . GLU A 1 447 ? -32.532 -2.962 22.138 1.00 97.25 447 GLU A C 1
ATOM 3625 O O . GLU A 1 447 ? -32.221 -4.089 21.757 1.00 97.25 447 GLU A O 1
ATOM 3630 N N . PHE A 1 448 ? -32.823 -2.683 23.406 1.00 97.50 448 PHE A N 1
ATOM 3631 C CA . PHE A 1 448 ? -32.799 -3.709 24.436 1.00 97.50 448 PHE A CA 1
ATOM 3632 C C . PHE A 1 448 ? -33.740 -3.392 25.593 1.00 97.50 448 PHE A C 1
ATOM 3634 O O . PHE A 1 448 ? -34.205 -2.265 25.786 1.00 97.50 448 PHE A O 1
ATOM 3641 N N . ARG A 1 449 ? -34.034 -4.435 26.369 1.00 97.06 449 ARG A N 1
ATOM 3642 C CA . ARG A 1 449 ? -34.961 -4.398 27.497 1.00 97.06 449 ARG A CA 1
ATOM 3643 C C . ARG A 1 449 ? -34.202 -4.440 28.816 1.00 97.06 449 ARG A C 1
ATOM 3645 O O . ARG A 1 449 ? -33.422 -5.358 29.045 1.00 97.06 449 ARG A O 1
ATOM 3652 N N . ILE A 1 450 ? -34.524 -3.511 29.711 1.00 96.62 450 ILE A N 1
ATOM 3653 C CA . ILE A 1 450 ? -34.117 -3.508 31.117 1.00 96.62 450 ILE A CA 1
ATOM 3654 C C . ILE A 1 450 ? -35.265 -4.081 31.947 1.00 96.62 450 ILE A C 1
ATOM 3656 O O . ILE A 1 450 ? -36.395 -3.584 31.909 1.00 96.62 450 ILE A O 1
ATOM 3660 N N . HIS A 1 451 ? -34.985 -5.170 32.655 1.00 92.75 451 HIS A N 1
ATOM 3661 C CA . HIS A 1 451 ? -36.012 -5.991 33.285 1.00 92.75 451 HIS A CA 1
ATOM 3662 C C . HIS A 1 451 ? -36.420 -5.485 34.676 1.00 92.75 451 HIS A C 1
ATOM 3664 O O . HIS A 1 451 ? -35.573 -5.041 35.442 1.00 92.75 451 HIS A O 1
ATOM 3670 N N . ASN A 1 452 ? -37.705 -5.627 35.026 1.00 90.31 452 ASN A N 1
ATOM 3671 C CA . ASN A 1 452 ? -38.230 -5.470 36.396 1.00 90.31 452 ASN A CA 1
ATOM 3672 C C . ASN A 1 452 ? -37.846 -4.152 37.111 1.00 90.31 452 ASN A C 1
ATOM 3674 O O . ASN A 1 452 ? -37.464 -4.145 38.283 1.00 90.31 452 ASN A O 1
ATOM 3678 N N . VAL A 1 453 ? -37.963 -3.021 36.414 1.00 90.50 453 VAL A N 1
ATOM 3679 C CA . VAL A 1 453 ? -37.578 -1.693 36.921 1.00 90.50 453 VAL A CA 1
ATOM 3680 C C . VAL A 1 453 ? -38.698 -0.950 37.661 1.00 90.50 453 VAL A C 1
ATOM 3682 O O . VAL A 1 453 ? -38.409 -0.011 38.401 1.00 90.50 453 VAL A O 1
ATOM 3685 N N . LYS A 1 454 ? -39.964 -1.358 37.496 1.00 85.25 454 LYS A N 1
ATOM 3686 C CA . LYS A 1 454 ? -41.114 -0.849 38.270 1.00 85.25 454 LYS A CA 1
ATOM 3687 C C . LYS A 1 454 ? -41.567 -1.892 39.303 1.00 85.25 454 LYS A C 1
ATOM 3689 O O . LYS A 1 454 ? -41.535 -3.091 39.022 1.00 85.25 454 LYS A O 1
ATOM 3694 N N . SER A 1 455 ? -41.950 -1.433 40.498 1.00 71.06 455 SER A N 1
ATOM 3695 C CA . SER A 1 455 ? -42.619 -2.263 41.513 1.00 71.06 455 SER A CA 1
ATOM 3696 C C . SER A 1 455 ? -44.072 -2.543 41.117 1.00 71.06 455 SER A C 1
ATOM 3698 O O . SER A 1 455 ? -44.626 -1.797 40.310 1.00 71.06 455 SER A O 1
ATOM 3700 N N . GLU A 1 456 ? -44.643 -3.621 41.665 1.00 58.25 456 GLU A N 1
ATOM 3701 C CA . GLU A 1 456 ? -46.082 -3.930 41.568 1.00 58.25 456 GLU A CA 1
ATOM 3702 C C . GLU A 1 456 ? -46.967 -2.825 42.150 1.00 58.25 456 GLU A C 1
ATOM 3704 O O . GLU A 1 456 ? -46.517 -2.152 43.112 1.00 58.25 456 GLU A O 1
#

Foldseek 3Di:
DDDDDDDDDDDDDDDDDDDDDDDDDDDDDDDYDDDDDDDDDPDDPPPDQALQQLCVQLVDDQLAFPVVSVVSSQPRADFDQGPNKGKGWDDKDWPDDDLQQSKTKIFTWTDINRHIDTDIYIDGNHHHDADQQQLAQFKAKEWPDDQLCCLQPPCQVLQVVVPVVSVVVPFLVVVVVTMWMWTAHPVRRIYTDDPVQSVQKDWAPFHDPDQWGWIWIGGNRHTYNDIHTYGHHLQSSVVSQKDAPLVLQAQFQLVLCLVPVQVCVVVRIDHDPQFKDKHWDPPQWDDDLVQSKIKGKIWIATPVPRHTRDIYIDIDHNHHRPLCVLQFKAWEADPQLLVVLLVVCVVPVDPVCVVVVCFVCVVPSSLNIWMATPPPRFTWHFDWDDDVPGIFTKTFTDPPDDSSVTRDIWTRFDKGWPDWDDDPQKIKTKIARQDTPNDGHDNRIHIYIRPRSDDD

Sequence (456 aa):
MKRRLSILMLICVFISCSKDHDPIHTPIPQSPSQEEENPHAPNQETVEVTSEDMSAYFLFDTSKSIAVALDQAQKTKELKLIHKKKIQVNKVQVIRQDEQEGTFELAVQGLVNGTSFDEDFAFVGFAKKPDTYYLGSRSYAQWKVDEDVYLKEFDLEGLLTGKKEDLSRYTLTYLKDFISFYSFDSSGTIYPFSEEELNDIEVSDLSYEAGYLQFTTRYKGVKSLSATRLPMDKKRYYASKLGINKAFVATYYMHRVYQNLDVFYSHLLTFDFDKYVVELVGDSKSLNSQDNSLSFTVRISLRETQKELVEVEKTITGFKPLGELKKDLLIASSADLQEHIKNLIQRNPKEDRMAYLLKSSIGKWIQKAQIGRVDNGHLLDWVEVQVPGGSVMALVEDANLPEMEKWIYLERPIFELISYQFIDRNLWVKVKLAAANEVALDDVVFEFRIHNVKSE

pLDDT: mean 86.13, std 19.87, range [24.64, 98.19]

Radius of gyration: 40.39 Å; Cα contacts (8 Å, |Δi|>4): 785; chains: 1; bounding box: 80×68×132 Å

Mean predicted aligned error: 12.96 Å

Secondary structure (DSSP, 8-state):
-------PPP-PPPP-----------------------------------HHHHHHHHT--TTSBHHHHHHHHHH--S-EEETTEEEEEEEEEEEEEETTTTEEEEEEEEEETTEEEEEEEEE--PBPPPPHHHHHHT-EEEE-S-HHHHHHHS--HHHHH--HHHHTT--HHHHHTTEEEEEE-TT--EEEPPHHHHTTEEEEEEEEETTEEEEEEEETTEEPSS-EEEE--HHHHHHHT-EE-HHHHTTSBHHHHHHTHHHHHHHHEE--TTTEEEEEPTT--EEETTTTEEEEEEEEEETTT--EEEEEEEEE--PBPGGGHHHHEEEE--HHHHHHHHHHHHH---GGGHHHHHHHTHHHHGGGSEEEETTT--EEEEEEEEETTEEEEEEEE-TTS-TTT---EEES-EEEEEEEEEETTEEEEEEEEEEETTEE-SS-EEEEEE-S-S--